Protein AF-A0A8I2A870-F1 (afdb_monomer_lite)

Radius of gyration: 30.15 Å; chains: 1; bounding box: 74×52×80 Å

Sequence (450 aa):
MSKVRENLLVVVLVLFIARMGLPQYLKYILFPAVGLYGVWALWQFVEGRRWQGFRLRNTLIFTPLLVSMLIYFIMLVFTPNPQINLLRDAFNVLVFFSFVIALYLISYTPSGYQKVLNQVALYTFIISSLFAFLGVLKLVLQLYGITFEFLEVEMLGYPLGTSLSVDNNSFAILCLLGLVLAIPYTTRKLKIRYSLLLQLGLTLIVVSAFFSTSRRGLIIALLCLLICGLTWLVSIPFRSERLKNLRVNTSFFLLLSIMVIGNFYWFVNHMSPIERYRFLYSHHFEKFEAIHFINRMAVQEQLISNGNTEYSDVEWKLWGTEFDPRYPYTGWAENNFKLVGEIKGKGAELVPEGAEAALVDSSVQGSTWGGHAYYYSILFEAKGEAGSWYMASVYCYVSPDFNGDNVEIGVEHAISSTTEKAIYDLQASGSWQKLEVTFQADTAAYKVGL

pLDDT: mean 88.25, std 6.61, range [59.03, 97.62]

Foldseek 3Di:
DLVVVLVLLLVLLLLQLLLLQAAPVCSVVSLVSLVVLLVVLVVCLVVVVVVVVDDPVVCVVCVVVVVVLVVLVVVVVVDPPDDPVSVVVNVVSVSVVSNVVSVVSNDDDPVSVVVSLLSSLVSLLVSLLVLLVQLQVQQVCVQLVHADPSQQDPPLGHQAFSGSYSPLVSNLVSLVSSLVSLVVVLLDDDDLVVLVVSLSSLLSSLVRLLRNLDLSSVVSSVVSLVVLVVLLVVLVVDPDSSSVSNNSSHVSSNVNNCVVVVVLCCLLPPDDLQRNVVVSQQDSTFNVSVLVSNLSSVQSVCCVVPVDDDSVVSSCRNHNDDDDLLECSNAQFDGRFHKAQDQDFAASVVHDPRGIDTHDDPSGDFDDDPNDTDDKGFGDWFADDAQDKDKDKDKDAAALPDDDDWDWKAKDQFPDWPDRIFTDDNVPHRHIDMGMIMTGHHRHIMTIMD

Structure (mmCIF, N/CA/C/O backbone):
data_AF-A0A8I2A870-F1
#
_entry.id   AF-A0A8I2A870-F1
#
loop_
_atom_site.group_PDB
_atom_site.id
_atom_site.type_symbol
_atom_site.label_atom_id
_atom_site.label_alt_id
_atom_site.label_comp_id
_atom_site.label_asym_id
_atom_site.label_entity_id
_atom_site.label_seq_id
_atom_site.pdbx_PDB_ins_code
_atom_site.Cartn_x
_atom_site.Cartn_y
_atom_site.Cartn_z
_atom_site.occupancy
_atom_site.B_iso_or_equiv
_atom_site.auth_seq_id
_atom_site.auth_comp_id
_atom_site.auth_asym_id
_atom_site.auth_atom_id
_atom_site.pdbx_PDB_model_num
ATOM 1 N N . MET A 1 1 ? -36.962 -7.788 25.672 1.00 59.03 1 MET A N 1
ATOM 2 C CA . MET A 1 1 ? -36.740 -6.407 25.177 1.00 59.03 1 MET A CA 1
ATOM 3 C C . MET A 1 1 ? -35.314 -5.871 25.390 1.00 59.03 1 MET A C 1
ATOM 5 O O . MET A 1 1 ? -34.771 -5.349 24.425 1.00 59.03 1 MET A O 1
ATOM 9 N N . SER A 1 2 ? -34.649 -6.025 26.555 1.00 68.25 2 SER A N 1
ATOM 10 C CA . SER A 1 2 ? -33.295 -5.434 26.756 1.00 68.25 2 SER A CA 1
ATOM 11 C C . SER A 1 2 ? -32.236 -5.939 25.763 1.00 68.25 2 SER A C 1
ATOM 13 O O . SER A 1 2 ? -31.474 -5.140 25.233 1.00 68.25 2 SER A O 1
ATOM 15 N N . LYS A 1 3 ? -32.237 -7.242 25.447 1.00 77.69 3 LYS A N 1
ATOM 16 C CA . LYS A 1 3 ? -31.261 -7.858 24.531 1.00 77.69 3 LYS A CA 1
ATOM 17 C C . LYS A 1 3 ? -31.394 -7.358 23.084 1.00 77.69 3 LYS A C 1
ATOM 19 O O . LYS A 1 3 ? -30.387 -7.177 22.417 1.00 77.69 3 LYS A O 1
ATOM 24 N N . VAL A 1 4 ? -32.621 -7.096 22.621 1.00 82.12 4 VAL A N 1
ATOM 25 C CA . VAL A 1 4 ? -32.886 -6.531 21.280 1.00 82.12 4 VAL A CA 1
ATOM 26 C C . VAL A 1 4 ? -32.384 -5.092 21.212 1.00 82.12 4 VAL A C 1
ATOM 28 O O . VAL A 1 4 ? -31.667 -4.740 20.285 1.00 82.12 4 VAL A O 1
ATOM 31 N N . ARG A 1 5 ? -32.686 -4.296 22.245 1.00 82.25 5 ARG A N 1
ATOM 32 C CA . ARG A 1 5 ? -32.194 -2.924 22.401 1.00 82.25 5 ARG A CA 1
ATOM 33 C C . ARG A 1 5 ? -30.664 -2.849 22.372 1.00 82.25 5 ARG A C 1
ATOM 35 O O . ARG A 1 5 ? -30.102 -2.065 21.619 1.00 82.25 5 ARG A O 1
ATOM 42 N N . GLU A 1 6 ? -30.006 -3.672 23.189 1.00 85.69 6 GLU A N 1
ATOM 43 C CA . GLU A 1 6 ? -28.542 -3.756 23.261 1.00 85.69 6 GLU A CA 1
ATOM 44 C C . GLU A 1 6 ? -27.944 -4.133 21.898 1.00 85.69 6 GLU A C 1
ATOM 46 O O . GLU A 1 6 ? -27.081 -3.420 21.396 1.00 85.69 6 GLU A O 1
ATOM 51 N N . ASN A 1 7 ? -28.444 -5.199 21.264 1.00 87.88 7 ASN A N 1
ATOM 52 C CA . ASN A 1 7 ? -27.939 -5.659 19.970 1.00 87.88 7 ASN A CA 1
ATOM 53 C C . ASN A 1 7 ? -28.142 -4.624 18.853 1.00 87.88 7 ASN A C 1
ATOM 55 O O . ASN A 1 7 ? -27.251 -4.442 18.029 1.00 87.88 7 ASN A O 1
ATOM 59 N N . LEU A 1 8 ? -29.289 -3.938 18.820 1.00 86.94 8 LEU A N 1
ATOM 60 C CA . LEU A 1 8 ? -29.571 -2.928 17.801 1.00 86.94 8 LEU A CA 1
ATOM 61 C C . LEU A 1 8 ? -28.592 -1.753 17.905 1.00 86.94 8 LEU A C 1
ATOM 63 O O . LEU A 1 8 ? -28.039 -1.325 16.895 1.00 86.94 8 LEU A O 1
ATOM 67 N N . LEU A 1 9 ? -28.313 -1.277 19.123 1.00 88.00 9 LEU A N 1
ATOM 68 C CA . LEU A 1 9 ? -27.319 -0.225 19.324 1.00 88.00 9 LEU A CA 1
ATOM 69 C C . LEU A 1 9 ? -25.907 -0.686 18.947 1.00 88.00 9 LEU A C 1
ATOM 71 O O . LEU A 1 9 ? -25.161 0.085 18.348 1.00 88.00 9 LEU A O 1
ATOM 75 N N . VAL A 1 10 ? -25.544 -1.935 19.255 1.00 90.25 10 VAL A N 1
ATOM 76 C CA . VAL A 1 10 ? -24.261 -2.505 18.818 1.00 90.25 10 VAL A CA 1
ATOM 77 C C . VAL A 1 10 ? -24.143 -2.451 17.299 1.00 90.25 10 VAL A C 1
ATOM 79 O O . VAL A 1 10 ? -23.142 -1.950 16.799 1.00 90.25 10 VAL A O 1
ATOM 82 N N . VAL A 1 11 ? -25.165 -2.907 16.569 1.00 89.25 11 VAL A N 1
ATOM 83 C CA . VAL A 1 11 ? -25.172 -2.876 15.100 1.00 89.25 11 VAL A CA 1
ATOM 84 C C . VAL A 1 11 ? -25.007 -1.447 14.587 1.00 89.25 11 VAL A C 1
ATOM 86 O O . VAL A 1 11 ? -24.128 -1.200 13.771 1.00 89.25 11 VAL A O 1
ATOM 89 N N . VAL A 1 12 ? -25.784 -0.490 15.097 1.00 88.44 12 VAL A N 1
ATOM 90 C CA . VAL A 1 12 ? -25.727 0.906 14.631 1.00 88.44 12 VAL A CA 1
ATOM 91 C C . VAL A 1 12 ? -24.355 1.533 14.888 1.00 88.44 12 VAL A C 1
ATOM 93 O O . VAL A 1 12 ? -23.797 2.152 13.986 1.00 88.44 12 VAL A O 1
ATOM 96 N N . LEU A 1 13 ? -23.778 1.338 16.079 1.00 88.81 13 LEU A N 1
ATOM 97 C CA . LEU A 1 13 ? -22.444 1.848 16.413 1.00 88.81 13 LEU A CA 1
ATOM 98 C C . LEU A 1 13 ? -21.359 1.228 15.531 1.00 88.81 13 LEU A C 1
ATOM 100 O O . LEU A 1 13 ? -20.493 1.935 15.022 1.00 88.81 13 LEU A O 1
ATOM 104 N N . VAL A 1 14 ? -21.420 -0.087 15.329 1.00 89.69 14 VAL A N 1
ATOM 105 C CA . VAL A 1 14 ? -20.452 -0.816 14.508 1.00 89.69 14 VAL A CA 1
ATOM 106 C C . VAL A 1 14 ? -20.547 -0.389 13.042 1.00 89.69 14 VAL A C 1
ATOM 108 O O . VAL A 1 14 ? -19.513 -0.160 12.422 1.00 89.69 14 VAL A O 1
ATOM 111 N N . LEU A 1 15 ? -21.753 -0.202 12.495 1.00 87.81 15 LEU A N 1
ATOM 112 C CA . LEU A 1 15 ? -21.940 0.320 11.136 1.00 87.81 15 LEU A CA 1
ATOM 113 C C . LEU A 1 15 ? -21.443 1.765 11.011 1.00 87.81 15 LEU A C 1
ATOM 115 O O . LEU A 1 15 ? -20.775 2.100 10.035 1.00 87.81 15 LEU A O 1
ATOM 119 N N . PHE A 1 16 ? -21.701 2.610 12.012 1.00 83.25 16 PHE A N 1
ATOM 120 C CA . PHE A 1 16 ? -21.197 3.983 12.027 1.00 83.25 16 PHE A CA 1
ATOM 121 C C . PHE A 1 16 ? -19.664 4.027 11.993 1.00 83.25 16 PHE A C 1
ATOM 123 O O . PHE A 1 16 ? -19.086 4.870 11.312 1.00 83.25 16 PHE A O 1
ATOM 130 N N . ILE A 1 17 ? -19.004 3.085 12.674 1.00 86.81 17 ILE A N 1
ATOM 131 C CA . ILE A 1 17 ? -17.547 2.942 12.637 1.00 86.81 17 ILE A CA 1
ATOM 132 C C . ILE A 1 17 ? -17.076 2.371 11.292 1.00 86.81 17 ILE A C 1
ATOM 134 O O . ILE A 1 17 ? -16.185 2.944 10.669 1.00 86.81 17 ILE A O 1
ATOM 138 N N . ALA A 1 18 ? -17.699 1.292 10.809 1.00 86.50 18 ALA A N 1
ATOM 139 C CA . ALA A 1 18 ? -17.354 0.631 9.546 1.00 86.50 18 ALA A CA 1
ATOM 140 C C . ALA A 1 18 ? -17.420 1.586 8.344 1.00 86.50 18 ALA A C 1
ATOM 142 O O . ALA A 1 18 ? -16.617 1.488 7.417 1.00 86.50 18 ALA A O 1
ATOM 143 N N . ARG A 1 19 ? -18.325 2.569 8.398 1.00 84.00 19 ARG A N 1
ATOM 144 C CA . ARG A 1 19 ? -18.441 3.652 7.419 1.00 84.00 19 ARG A CA 1
ATOM 145 C C . ARG A 1 19 ? -17.116 4.368 7.137 1.00 84.00 19 ARG A C 1
ATOM 147 O O . ARG A 1 19 ? -16.902 4.797 6.008 1.00 84.00 19 ARG A O 1
ATOM 154 N N . MET A 1 20 ? -16.234 4.508 8.129 1.00 80.50 20 MET A N 1
ATOM 155 C CA . MET A 1 20 ? -14.952 5.207 7.961 1.00 80.50 20 MET A CA 1
ATOM 156 C C . MET A 1 20 ? -14.006 4.498 6.985 1.00 80.50 20 MET A C 1
ATOM 158 O O . MET A 1 20 ? -13.198 5.163 6.343 1.00 80.50 20 MET A O 1
ATOM 162 N N . GLY A 1 21 ? -14.125 3.174 6.843 1.00 79.75 21 GLY A N 1
ATOM 163 C CA . GLY A 1 21 ? -13.306 2.391 5.916 1.00 79.75 21 GLY A CA 1
ATOM 164 C C . GLY A 1 21 ? -13.948 2.135 4.556 1.00 79.75 21 GLY A C 1
ATOM 165 O O . GLY A 1 21 ? -13.284 1.579 3.688 1.00 79.75 21 GLY A O 1
ATOM 166 N N . LEU A 1 22 ? -15.228 2.479 4.368 1.00 82.81 22 LEU A N 1
ATOM 167 C CA . LEU A 1 22 ? -15.936 2.205 3.117 1.00 82.81 22 LEU A CA 1
ATOM 168 C C . LEU A 1 22 ? -15.570 3.213 2.014 1.00 82.81 22 LEU A C 1
ATOM 170 O O . LEU A 1 22 ? -15.354 4.391 2.317 1.00 82.81 22 LEU A O 1
ATOM 174 N N . PRO A 1 23 ? -15.602 2.794 0.736 1.00 74.81 23 PRO A N 1
ATOM 175 C CA . PRO A 1 23 ? -15.554 3.696 -0.414 1.00 74.81 23 PRO A CA 1
ATOM 176 C C . PRO A 1 23 ? -16.627 4.784 -0.329 1.00 74.81 23 PRO A C 1
ATOM 178 O O . PRO A 1 23 ? -17.720 4.549 0.196 1.00 74.81 23 PRO A O 1
ATOM 181 N N . GLN A 1 24 ? -16.338 5.975 -0.863 1.00 70.56 24 GLN A N 1
ATOM 182 C CA . GLN A 1 24 ? -17.152 7.184 -0.671 1.00 70.56 24 GLN A CA 1
ATOM 183 C C . GLN A 1 24 ? -18.643 6.977 -0.989 1.00 70.56 24 GLN A C 1
ATOM 185 O O . GLN A 1 24 ? -19.497 7.439 -0.231 1.00 70.56 24 GLN A O 1
ATOM 190 N N . TYR A 1 25 ? -18.960 6.237 -2.053 1.00 69.44 25 TYR A N 1
ATOM 191 C CA . TYR A 1 25 ? -20.335 5.965 -2.481 1.00 69.44 25 TYR A CA 1
ATOM 192 C C . TYR A 1 25 ? -21.077 4.989 -1.553 1.00 69.44 25 TYR A C 1
ATOM 194 O O . TYR A 1 25 ? -22.262 5.167 -1.273 1.00 69.44 25 TYR A O 1
ATOM 202 N N . LEU A 1 26 ? -20.373 4.005 -0.986 1.00 74.44 26 LEU A N 1
ATOM 203 C CA . LEU A 1 26 ? -20.954 2.993 -0.096 1.00 74.44 26 LEU A CA 1
ATOM 204 C C . LEU A 1 26 ? -21.237 3.534 1.314 1.00 74.44 26 LEU A C 1
ATOM 206 O O . LEU A 1 26 ? -22.072 2.983 2.034 1.00 74.44 26 LEU A O 1
ATOM 210 N N . LYS A 1 27 ? -20.606 4.651 1.707 1.00 73.62 27 LYS A N 1
ATOM 211 C CA . LYS A 1 27 ? -20.803 5.287 3.023 1.00 73.62 27 LYS A CA 1
ATOM 212 C C . LYS A 1 27 ? -22.264 5.656 3.305 1.00 73.62 27 LYS A C 1
ATOM 214 O O . LYS A 1 27 ? -22.652 5.691 4.472 1.00 73.62 27 LYS A O 1
ATOM 219 N N . TYR A 1 28 ? -23.055 5.948 2.271 1.00 73.62 28 TYR A N 1
ATOM 220 C CA . TYR A 1 28 ? -24.436 6.425 2.411 1.00 73.62 28 TYR A CA 1
ATOM 221 C C . TYR A 1 28 ? -25.453 5.301 2.653 1.00 73.62 28 TYR A C 1
ATOM 223 O O . TYR A 1 28 ? -26.498 5.539 3.257 1.00 73.62 28 TYR A O 1
ATOM 231 N N . ILE A 1 29 ? -25.118 4.062 2.278 1.00 71.81 29 ILE A N 1
ATOM 232 C CA . ILE A 1 29 ? -25.980 2.876 2.444 1.00 71.81 29 ILE A CA 1
ATOM 233 C C . ILE A 1 29 ? -26.222 2.555 3.928 1.00 71.81 29 ILE A C 1
ATOM 235 O O . ILE A 1 29 ? -27.193 1.893 4.285 1.00 71.81 29 ILE A O 1
ATOM 239 N N . LEU A 1 30 ? -25.369 3.066 4.817 1.00 75.06 30 LEU A N 1
ATOM 240 C CA . LEU A 1 30 ? -25.442 2.820 6.256 1.00 75.06 30 LEU A CA 1
ATOM 241 C C . LEU A 1 30 ? -26.341 3.815 7.010 1.00 75.06 30 LEU A C 1
ATOM 243 O O . LEU A 1 30 ? -26.665 3.589 8.176 1.00 75.06 30 LEU A O 1
ATOM 247 N N . PHE A 1 31 ? -26.786 4.895 6.363 1.00 77.62 31 PHE A N 1
ATOM 248 C CA . PHE A 1 31 ? -27.654 5.898 6.983 1.00 77.62 31 PHE A CA 1
ATOM 249 C C . PHE A 1 31 ? -29.091 5.454 7.268 1.00 77.62 31 PHE A C 1
ATOM 251 O O . PHE A 1 31 ? -29.599 5.816 8.335 1.00 77.62 31 PHE A O 1
ATOM 258 N N . PRO A 1 32 ? -29.739 4.630 6.424 1.00 83.44 32 PRO A N 1
ATOM 259 C CA . PRO A 1 32 ? -31.028 4.033 6.755 1.00 83.44 32 PRO A CA 1
ATOM 260 C C . PRO A 1 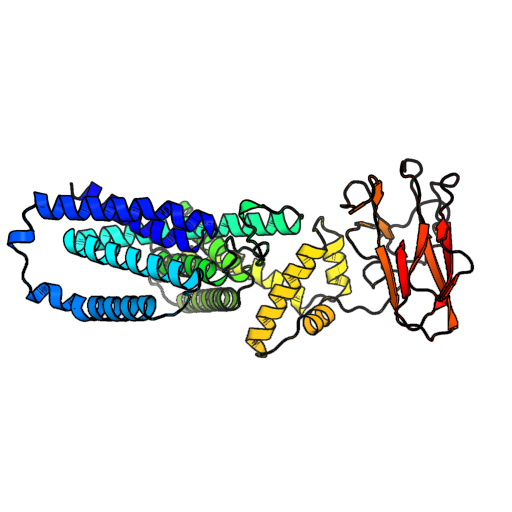32 ? -31.027 3.308 8.106 1.00 83.44 32 PRO A C 1
ATOM 262 O O . PRO A 1 32 ? -32.001 3.411 8.844 1.00 83.44 32 PRO A O 1
ATOM 265 N N . ALA A 1 33 ? -29.926 2.651 8.495 1.00 81.62 33 ALA A N 1
ATOM 266 C CA . ALA A 1 33 ? -29.831 1.980 9.795 1.00 81.62 33 ALA A CA 1
ATOM 267 C C . ALA A 1 33 ? -29.896 2.968 10.976 1.00 81.62 33 ALA A C 1
ATOM 269 O O . ALA A 1 33 ? -30.560 2.694 11.976 1.00 81.62 33 ALA A O 1
ATOM 270 N N . VAL A 1 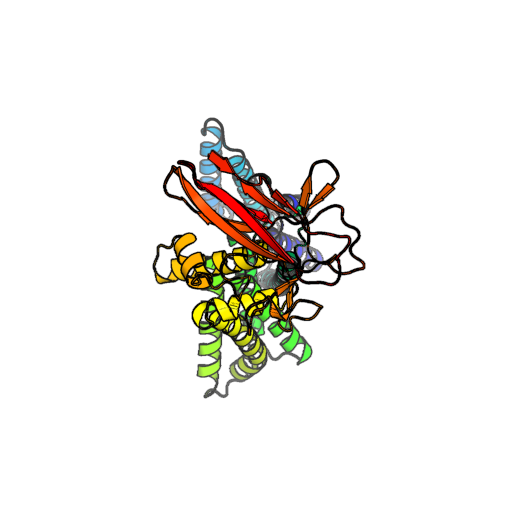34 ? -29.258 4.138 10.850 1.00 80.88 34 VAL A N 1
ATOM 271 C CA . VAL A 1 34 ? -29.335 5.211 11.858 1.00 80.88 34 VAL A CA 1
ATOM 272 C C . VAL A 1 34 ? -30.743 5.807 11.904 1.00 80.88 34 VAL A C 1
ATOM 274 O O . VAL A 1 34 ? -31.280 6.023 12.990 1.00 80.88 34 VAL A O 1
ATOM 277 N N . GLY A 1 35 ? -31.369 6.015 10.741 1.00 83.50 35 GLY A N 1
ATOM 278 C CA . GLY A 1 35 ? -32.752 6.487 10.645 1.00 83.50 35 GLY A CA 1
ATOM 279 C C . GLY A 1 35 ? -33.742 5.531 11.316 1.00 83.50 35 GLY A C 1
ATOM 280 O O . GLY A 1 35 ? -34.523 5.948 12.170 1.00 83.50 35 GLY A O 1
ATOM 281 N N . LEU A 1 36 ? -33.650 4.232 11.010 1.00 86.81 36 LEU A N 1
ATOM 282 C CA . LEU A 1 36 ? -34.465 3.183 11.632 1.00 86.81 36 LEU A CA 1
ATOM 283 C C . LEU A 1 36 ? -34.251 3.118 13.148 1.00 86.81 36 LEU A C 1
ATOM 285 O O . LEU A 1 36 ? -35.218 2.976 13.897 1.00 86.81 36 LEU A O 1
ATOM 289 N N . TYR A 1 37 ? -33.010 3.278 13.616 1.00 87.00 37 TYR A N 1
ATOM 290 C CA . TYR A 1 37 ? -32.718 3.366 15.047 1.00 87.00 37 TYR A CA 1
ATOM 291 C C . TYR A 1 37 ? -33.377 4.584 15.700 1.00 87.00 37 TYR A C 1
ATOM 293 O O . TYR A 1 37 ? -33.926 4.460 16.792 1.00 87.00 37 TYR A O 1
ATOM 301 N N . GLY A 1 38 ? -33.371 5.740 15.030 1.00 86.06 38 GLY A N 1
ATOM 302 C CA . GLY A 1 38 ? -34.052 6.950 15.493 1.00 86.06 38 GLY A CA 1
ATOM 303 C C . GLY A 1 38 ? -35.570 6.776 15.601 1.00 86.06 38 GLY A C 1
ATOM 304 O O . GLY A 1 38 ? -36.153 7.102 16.634 1.00 86.06 38 GLY A O 1
ATOM 305 N N . VAL A 1 39 ? -36.207 6.191 14.581 1.00 88.38 39 VAL A N 1
ATOM 306 C CA . VAL A 1 39 ? -37.650 5.880 14.597 1.00 88.38 39 VAL A CA 1
ATOM 307 C C . VAL A 1 39 ? -37.982 4.903 15.726 1.00 88.38 39 VAL A C 1
ATOM 309 O O . VAL A 1 39 ? -38.916 5.123 16.497 1.00 88.38 39 VAL A O 1
ATOM 312 N N . TRP A 1 40 ? -37.175 3.852 15.878 1.00 89.06 40 TRP A N 1
ATOM 313 C CA . TRP A 1 40 ? -37.333 2.878 16.952 1.00 89.06 40 TRP A CA 1
ATOM 314 C C . TRP A 1 40 ? -37.151 3.506 18.347 1.00 89.06 40 TRP A C 1
ATOM 316 O O . TRP A 1 40 ? -37.924 3.215 19.262 1.00 89.06 40 TRP A O 1
ATOM 326 N N . ALA A 1 41 ? -36.181 4.414 18.506 1.00 87.06 41 ALA A N 1
ATOM 327 C CA . ALA A 1 41 ? -35.942 5.162 19.740 1.00 87.06 41 ALA A CA 1
ATOM 328 C C . ALA A 1 41 ? -37.150 6.018 20.143 1.00 87.06 41 ALA A C 1
ATOM 330 O O . ALA A 1 41 ? -37.559 6.004 21.306 1.00 87.06 41 ALA A O 1
ATOM 331 N N . LEU A 1 42 ? -37.727 6.737 19.176 1.00 86.94 42 LEU A N 1
ATOM 332 C CA . LEU A 1 42 ? -38.917 7.562 19.374 1.00 86.94 42 LEU A CA 1
ATOM 333 C C . LEU A 1 42 ? -40.122 6.712 19.772 1.00 86.94 42 LEU A C 1
ATOM 335 O O . LEU A 1 42 ? -40.800 7.036 20.746 1.00 86.94 42 LEU A O 1
ATOM 339 N N . TRP A 1 43 ? -40.349 5.595 19.080 1.00 87.38 43 TRP A N 1
ATOM 340 C CA . TRP A 1 43 ? -41.442 4.685 19.411 1.00 87.38 43 TRP A CA 1
ATOM 341 C C . TRP A 1 43 ? -41.326 4.166 20.851 1.00 87.38 43 TRP A C 1
ATOM 343 O O . TRP A 1 43 ? -42.272 4.300 21.627 1.00 87.38 43 TRP A O 1
ATOM 353 N N . GLN A 1 44 ? -40.148 3.683 21.259 1.00 86.00 44 GLN A N 1
ATOM 354 C CA . GLN A 1 44 ? -39.906 3.208 22.628 1.00 86.00 44 GLN A CA 1
ATOM 355 C C . GLN A 1 44 ? -40.077 4.304 23.690 1.00 86.00 44 GLN A C 1
ATOM 357 O O . GLN A 1 44 ? -40.521 4.033 24.809 1.00 86.00 44 GLN A O 1
ATOM 362 N N . PHE A 1 45 ? -39.722 5.545 23.361 1.00 85.31 45 PHE A N 1
ATOM 363 C CA . PHE A 1 45 ? -39.895 6.686 24.254 1.00 85.31 45 PHE A CA 1
ATOM 364 C C . PHE A 1 45 ? -41.377 7.034 24.476 1.00 85.31 45 PHE A C 1
ATOM 366 O O . PHE A 1 45 ? -41.784 7.282 25.618 1.00 85.31 45 PHE A O 1
ATOM 373 N N . VAL A 1 46 ? -42.179 7.007 23.405 1.00 86.31 46 VAL A N 1
ATOM 374 C CA . VAL A 1 46 ? -43.624 7.283 23.438 1.00 86.31 46 VAL A CA 1
ATOM 375 C C . VAL A 1 46 ? -44.388 6.146 24.117 1.00 86.31 46 VAL A C 1
ATOM 377 O O . VAL A 1 46 ? -45.127 6.394 25.071 1.00 86.31 46 VAL A O 1
ATOM 380 N N . GLU A 1 47 ? -44.172 4.903 23.681 1.00 86.38 47 GLU A N 1
ATOM 381 C CA . GLU A 1 47 ? -44.850 3.710 24.206 1.00 86.38 47 GLU A CA 1
ATOM 382 C C . GLU A 1 47 ? -44.527 3.490 25.689 1.00 86.38 47 GLU A C 1
ATOM 384 O O . GLU A 1 47 ? -45.420 3.262 26.504 1.00 86.38 47 GLU A O 1
ATOM 389 N N . GLY A 1 48 ? -43.259 3.663 26.074 1.00 81.62 48 GLY A N 1
ATOM 390 C CA . GLY A 1 48 ? -42.812 3.552 27.461 1.00 81.62 48 GLY A CA 1
ATOM 391 C C . GLY A 1 48 ? -43.244 4.706 28.373 1.00 81.62 48 GLY A C 1
ATOM 392 O O . GLY A 1 48 ? -42.783 4.756 29.512 1.00 81.62 48 GLY A O 1
ATOM 393 N N . ARG A 1 49 ? -44.054 5.659 27.878 1.00 81.75 49 ARG A N 1
ATOM 394 C CA . ARG A 1 49 ? -44.514 6.880 28.576 1.00 81.75 49 ARG A CA 1
ATOM 395 C C . ARG A 1 49 ? -43.399 7.677 29.264 1.00 81.75 49 ARG A C 1
ATOM 397 O O . ARG A 1 49 ? -43.634 8.403 30.227 1.00 81.75 49 ARG A O 1
ATOM 404 N N . ARG A 1 50 ? -42.165 7.584 28.763 1.00 76.88 50 ARG A N 1
ATOM 405 C CA . ARG A 1 50 ? -40.983 8.191 29.404 1.00 76.88 50 ARG A CA 1
ATOM 406 C C . ARG A 1 50 ? -40.992 9.713 29.350 1.00 76.88 50 ARG A C 1
ATOM 408 O O . ARG A 1 50 ? -40.373 10.356 30.193 1.00 76.88 50 ARG A O 1
ATOM 415 N N . TRP A 1 51 ? -41.742 10.275 28.407 1.00 76.62 51 TRP A N 1
ATOM 416 C CA . TRP A 1 51 ? -42.014 11.706 28.314 1.00 76.62 51 TRP A CA 1
ATOM 417 C C . TRP A 1 51 ? -42.649 12.281 29.592 1.00 76.62 51 TRP A C 1
ATOM 419 O O . TRP A 1 51 ? -42.410 13.441 29.905 1.00 76.62 51 TRP A O 1
ATOM 429 N N . GLN A 1 52 ? -43.371 11.475 30.383 1.00 77.62 52 GLN A N 1
ATOM 430 C CA . GLN A 1 52 ? -43.982 11.919 31.645 1.00 77.62 52 GLN A CA 1
ATOM 431 C C . GLN A 1 52 ? -42.949 12.188 32.753 1.00 77.62 52 GLN A C 1
ATOM 433 O O . GLN A 1 52 ? -43.187 13.003 33.638 1.00 77.62 52 GLN A O 1
ATOM 438 N N . GLY A 1 53 ? -41.787 11.526 32.705 1.00 70.69 53 GLY A N 1
ATOM 439 C CA . GLY A 1 53 ? -40.681 11.719 33.653 1.00 70.69 53 GLY A CA 1
ATOM 440 C C . GLY A 1 53 ? -39.621 12.716 33.176 1.00 70.69 53 GLY A C 1
ATOM 441 O O . GLY A 1 53 ? -38.578 12.865 33.818 1.00 70.69 53 GLY A O 1
ATOM 442 N N . PHE A 1 54 ? -39.849 13.369 32.036 1.00 73.00 54 PHE A N 1
ATOM 443 C CA . PHE A 1 54 ? -38.870 14.229 31.388 1.00 73.00 54 PHE A CA 1
ATOM 444 C C . PHE A 1 54 ? -38.725 15.556 32.140 1.00 73.00 54 PHE A C 1
ATOM 446 O O . PHE A 1 54 ? -39.671 16.332 32.255 1.00 73.00 54 PHE A O 1
ATOM 453 N N . ARG A 1 55 ? -37.528 15.838 32.665 1.00 74.62 55 ARG A N 1
ATOM 454 C CA . ARG A 1 55 ? -37.226 17.108 33.343 1.00 74.62 55 ARG A CA 1
ATOM 455 C C . ARG A 1 55 ? -36.345 17.971 32.454 1.00 74.62 55 ARG A C 1
ATOM 457 O O . ARG A 1 55 ? -35.240 17.554 32.116 1.00 74.62 55 ARG A O 1
ATOM 464 N N . LEU A 1 56 ? -36.778 19.208 32.195 1.00 70.62 56 LEU A N 1
ATOM 465 C CA . LEU A 1 56 ? -36.048 20.199 31.388 1.00 70.62 56 LEU A CA 1
ATOM 466 C C . LEU A 1 56 ? -34.597 20.413 31.869 1.00 70.62 56 LEU A C 1
ATOM 468 O O . LEU A 1 56 ? -33.686 20.659 31.084 1.00 70.62 56 LEU A O 1
ATOM 472 N N . ARG A 1 57 ? -34.361 20.260 33.178 1.00 72.00 57 ARG A N 1
ATOM 473 C CA . ARG A 1 57 ? -33.028 20.368 33.786 1.00 72.00 57 ARG A CA 1
ATOM 474 C C . ARG A 1 57 ? -32.053 19.290 33.296 1.00 72.00 57 ARG A C 1
ATOM 476 O O . ARG A 1 57 ? -30.868 19.571 33.166 1.00 72.00 57 ARG A O 1
ATOM 483 N N . ASN A 1 58 ? -32.539 18.087 32.985 1.00 71.44 58 ASN A N 1
ATOM 484 C CA . ASN A 1 58 ? -31.707 16.973 32.518 1.00 71.44 58 ASN A CA 1
ATOM 485 C C . ASN A 1 58 ? -31.334 17.101 31.033 1.00 71.44 58 ASN A C 1
ATOM 487 O O . ASN A 1 58 ? -30.395 16.448 30.587 1.00 71.44 58 ASN A O 1
ATOM 491 N N . THR A 1 59 ? -32.042 17.940 30.273 1.00 72.06 59 THR A N 1
ATOM 492 C CA . THR A 1 59 ? -31.736 18.238 28.867 1.00 72.06 59 THR A CA 1
ATOM 493 C C . THR A 1 59 ? -30.774 19.400 28.673 1.00 72.06 59 THR A C 1
ATOM 495 O O . THR A 1 59 ? -30.186 19.511 27.601 1.00 72.06 59 THR A O 1
ATOM 498 N N . LEU A 1 60 ? -30.548 20.223 29.704 1.00 77.81 60 LEU A N 1
ATOM 499 C CA . LEU A 1 60 ? -29.616 21.357 29.636 1.00 77.81 60 LEU A CA 1
ATOM 500 C C . LEU A 1 60 ? -28.168 20.934 29.339 1.00 77.81 60 LEU A C 1
ATOM 502 O O . LEU A 1 60 ? -27.380 21.739 28.852 1.00 77.81 60 LEU A O 1
ATOM 506 N N . ILE A 1 61 ? -27.817 19.665 29.574 1.00 78.31 61 ILE A N 1
ATOM 507 C CA . ILE A 1 61 ? -26.504 19.118 29.213 1.00 78.31 61 ILE A CA 1
ATOM 508 C C . ILE A 1 61 ? -26.266 19.100 27.693 1.00 78.31 61 ILE A C 1
ATOM 510 O O . ILE A 1 61 ? -25.122 19.148 27.253 1.00 78.31 61 ILE A O 1
ATOM 514 N N . PHE A 1 62 ? -27.333 19.080 26.884 1.00 79.81 62 PHE A N 1
ATOM 515 C CA . PHE A 1 62 ? -27.247 19.140 25.423 1.00 79.81 62 PHE A CA 1
ATOM 516 C C . PHE A 1 62 ? -27.283 20.568 24.874 1.00 79.81 62 PHE A C 1
ATOM 518 O O . PHE A 1 62 ? -27.085 20.739 23.675 1.00 79.81 62 PHE A O 1
ATOM 525 N N . THR A 1 63 ? -27.500 21.594 25.707 1.00 81.19 63 THR A N 1
ATOM 526 C CA . THR A 1 63 ? -27.572 22.992 25.251 1.00 81.19 63 THR A CA 1
ATOM 527 C C . THR A 1 63 ? -26.337 23.416 24.449 1.00 81.19 63 THR A C 1
ATOM 529 O O . THR A 1 63 ? -26.529 23.968 23.370 1.00 81.19 63 THR A O 1
ATOM 532 N N . PRO A 1 64 ? -25.085 23.112 24.859 1.00 85.12 64 PRO A N 1
ATOM 533 C CA . PRO A 1 64 ? -23.915 23.460 24.050 1.00 85.12 64 PRO A CA 1
ATOM 534 C C . PRO A 1 64 ? -23.925 22.783 22.675 1.00 85.12 64 PRO A C 1
ATOM 536 O O . PRO A 1 64 ? -23.613 23.416 21.675 1.00 85.12 64 PRO A O 1
ATOM 539 N N . LEU A 1 65 ? -24.332 21.511 22.607 1.00 83.44 65 LEU A N 1
ATOM 540 C CA . LEU A 1 65 ? -24.418 20.763 21.351 1.00 83.44 65 LEU A CA 1
ATOM 541 C C . LEU A 1 65 ? -25.498 21.346 20.424 1.00 83.44 65 LEU A C 1
ATOM 543 O O . LEU A 1 65 ? -25.248 21.539 19.238 1.00 83.44 65 LEU A O 1
ATOM 547 N N . LEU A 1 66 ? -26.675 21.656 20.976 1.00 83.75 66 LEU A N 1
ATOM 548 C CA . LEU A 1 66 ? -27.798 22.276 20.269 1.00 83.75 66 LEU A CA 1
ATOM 549 C C . LEU A 1 66 ? -27.445 23.669 19.739 1.00 83.75 66 LEU A C 1
ATOM 551 O O . LEU A 1 66 ? -27.751 23.979 18.592 1.00 83.75 66 LEU A O 1
ATOM 555 N N . VAL A 1 67 ? -26.779 24.494 20.551 1.00 86.62 67 VAL A N 1
ATOM 556 C CA . VAL A 1 67 ? -26.330 25.836 20.156 1.00 86.62 67 VAL A CA 1
ATOM 557 C C . VAL A 1 67 ? -25.275 25.745 19.056 1.00 86.62 67 VAL A C 1
ATOM 559 O O . VAL A 1 67 ? -25.414 26.419 18.041 1.00 86.62 67 VAL A O 1
ATOM 562 N N . SER A 1 68 ? -24.271 24.873 19.197 1.00 85.38 68 SER A N 1
ATOM 563 C CA . SER A 1 68 ? -23.263 24.648 18.152 1.00 85.38 68 SER A CA 1
ATOM 564 C C . SER A 1 68 ? -23.891 24.189 16.837 1.00 85.38 68 SER A C 1
ATOM 566 O O . SER A 1 68 ? -23.501 24.658 15.771 1.00 85.38 68 SER A O 1
ATOM 568 N N . MET A 1 69 ? -24.894 23.311 16.905 1.00 84.38 69 MET A N 1
ATOM 569 C CA . MET A 1 69 ? -25.640 22.865 15.732 1.00 84.38 69 MET A CA 1
ATOM 570 C C . MET A 1 69 ? -26.417 24.023 15.096 1.00 84.38 69 MET A C 1
ATOM 572 O O . MET A 1 69 ? -26.321 24.225 13.889 1.00 84.38 69 MET A O 1
ATOM 576 N N . LEU A 1 70 ? -27.153 24.801 15.892 1.00 87.31 70 LEU A N 1
ATOM 577 C CA . LEU A 1 70 ? -27.902 25.955 15.402 1.00 87.31 70 LEU A CA 1
ATOM 578 C C . LEU A 1 70 ? -26.971 26.949 14.698 1.00 87.31 70 LEU A C 1
ATOM 580 O O . LEU A 1 70 ? -27.261 27.360 13.580 1.00 87.31 70 LEU A O 1
ATOM 584 N N . ILE A 1 71 ? -25.829 27.273 15.315 1.00 87.69 71 ILE A N 1
ATOM 585 C CA . ILE A 1 71 ? -24.804 28.139 14.722 1.00 87.69 71 ILE A CA 1
ATOM 586 C C . ILE A 1 71 ? -24.318 27.550 13.396 1.00 87.69 71 ILE A C 1
ATOM 588 O O . ILE A 1 71 ? -24.284 28.261 12.398 1.00 87.69 71 ILE A O 1
ATOM 592 N N . TYR A 1 72 ? -23.990 26.257 13.357 1.00 87.81 72 TYR A N 1
ATOM 593 C CA . TYR A 1 72 ? -23.514 25.596 12.144 1.00 87.81 72 TYR A CA 1
ATOM 594 C C . TYR A 1 72 ? -24.535 25.668 10.995 1.00 87.81 72 TYR A C 1
ATOM 596 O O . TYR A 1 72 ? -24.176 26.037 9.879 1.00 87.81 72 TYR A O 1
ATOM 604 N N . PHE A 1 73 ? -25.815 25.379 11.256 1.00 87.38 73 PHE A N 1
ATOM 605 C CA . PHE A 1 73 ? -26.857 25.442 10.223 1.00 87.38 73 PHE A CA 1
ATOM 606 C C . PHE A 1 73 ? -27.203 26.871 9.807 1.00 87.38 73 PHE A C 1
ATOM 608 O O . PHE A 1 73 ? -27.443 27.103 8.625 1.00 87.38 73 PHE A O 1
ATOM 615 N N . ILE A 1 74 ? -27.179 27.834 10.734 1.00 89.19 74 ILE A N 1
ATOM 616 C CA . ILE A 1 74 ? -27.286 29.259 10.401 1.00 89.19 74 ILE A CA 1
ATOM 617 C C . ILE A 1 74 ? -26.158 29.627 9.432 1.00 89.19 74 ILE A C 1
ATOM 619 O O . ILE A 1 74 ? -26.429 30.126 8.345 1.00 89.19 74 ILE A O 1
ATOM 623 N N . ME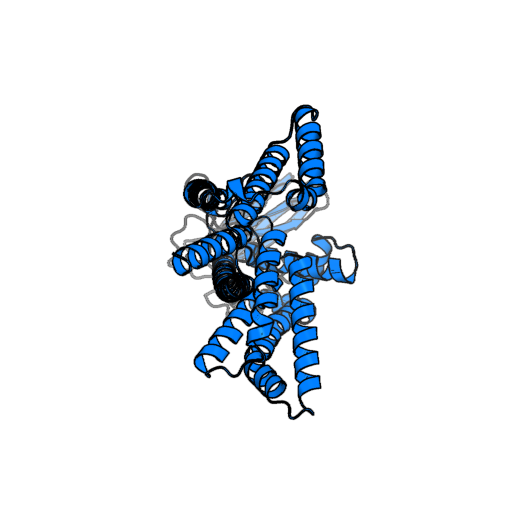T A 1 75 ? -24.906 29.305 9.769 1.00 87.25 75 MET A N 1
ATOM 624 C CA . MET A 1 75 ? -23.754 29.598 8.910 1.00 87.25 75 MET A CA 1
ATOM 625 C C . MET A 1 75 ? -23.877 28.941 7.532 1.00 87.25 75 MET A C 1
ATOM 627 O O . MET A 1 75 ? -23.589 29.585 6.528 1.00 87.25 75 MET A O 1
ATOM 631 N N . LEU A 1 76 ? -24.361 27.697 7.463 1.00 89.06 76 LEU A N 1
ATOM 632 C CA . LEU A 1 76 ? -24.610 27.006 6.197 1.00 89.06 76 LEU A CA 1
ATOM 633 C C . LEU A 1 76 ? -25.639 27.740 5.324 1.00 89.06 76 LEU A C 1
ATOM 635 O O . LEU A 1 76 ? -25.398 27.926 4.136 1.00 89.06 76 LEU A O 1
ATOM 639 N N . VAL A 1 77 ? -26.765 28.171 5.904 1.00 87.88 77 VAL A N 1
ATOM 640 C CA . VAL A 1 77 ? -27.827 28.904 5.188 1.00 87.88 77 VAL A CA 1
ATOM 641 C C . VAL A 1 77 ? -27.322 30.253 4.678 1.00 87.88 77 VAL A C 1
ATOM 643 O O . VAL A 1 77 ? -27.678 30.665 3.578 1.00 87.88 77 VAL A O 1
ATOM 646 N N . PHE A 1 78 ? -26.472 30.926 5.455 1.00 89.56 78 PHE A N 1
ATOM 647 C CA . PHE A 1 78 ? -25.868 32.201 5.069 1.00 89.56 78 PHE A CA 1
ATOM 648 C C . PHE A 1 78 ? -24.620 32.057 4.185 1.00 89.56 78 PHE A C 1
ATOM 650 O O . PHE A 1 78 ? -24.059 33.071 3.775 1.00 89.56 78 PHE A O 1
ATOM 657 N N . THR A 1 79 ? -24.183 30.835 3.865 1.00 88.31 79 THR A N 1
ATOM 658 C CA . THR A 1 79 ? -23.062 30.607 2.947 1.00 88.31 79 THR A CA 1
ATOM 659 C C . THR A 1 79 ? -23.561 30.706 1.500 1.00 88.31 79 THR A C 1
ATOM 661 O O . THR A 1 79 ? -24.338 29.851 1.069 1.00 88.31 79 THR A O 1
ATOM 664 N N . PRO A 1 80 ? -23.128 31.707 0.712 1.00 79.56 80 PRO A N 1
ATOM 665 C CA . PRO A 1 80 ? -23.489 31.793 -0.699 1.00 79.56 80 PRO A CA 1
ATOM 666 C C . PRO A 1 80 ? -22.835 30.648 -1.486 1.00 79.56 80 PRO A C 1
ATOM 668 O O . PRO A 1 80 ? -21.639 30.404 -1.345 1.00 79.56 80 PRO A O 1
ATOM 671 N N . ASN A 1 81 ? -23.620 29.959 -2.323 1.00 80.12 81 ASN A N 1
ATOM 672 C CA . ASN A 1 81 ? -23.193 28.809 -3.136 1.00 80.12 81 ASN A CA 1
ATOM 673 C C . ASN A 1 81 ? -22.428 27.738 -2.330 1.00 80.12 81 ASN A C 1
ATOM 675 O O . ASN A 1 81 ? -21.231 27.528 -2.556 1.00 80.12 81 ASN A O 1
ATOM 679 N N . PRO A 1 82 ? -23.094 27.037 -1.392 1.00 76.06 82 PRO A N 1
ATOM 680 C CA . PRO A 1 82 ? -22.436 26.017 -0.591 1.00 76.06 82 PRO A CA 1
ATOM 681 C C . PRO A 1 82 ? -21.893 24.912 -1.501 1.00 76.06 82 PRO A C 1
ATOM 683 O O . PRO A 1 82 ? -22.627 24.289 -2.270 1.00 76.06 82 PRO A O 1
ATOM 686 N N . GLN A 1 83 ? -20.588 24.659 -1.401 1.00 79.69 83 GLN A N 1
ATOM 687 C CA . GLN A 1 83 ? -19.950 23.558 -2.116 1.00 79.69 83 GLN A CA 1
ATOM 688 C C . GLN A 1 83 ? -20.627 22.229 -1.753 1.00 79.69 83 GLN A C 1
ATOM 690 O O . GLN A 1 83 ? -21.031 22.012 -0.609 1.00 79.69 83 GLN A O 1
ATOM 695 N N . ILE A 1 84 ? -20.685 21.292 -2.703 1.00 76.38 84 ILE A N 1
ATOM 696 C CA . ILE A 1 84 ? -21.303 19.969 -2.497 1.00 76.38 84 ILE A CA 1
ATOM 697 C C . ILE A 1 84 ? -20.708 19.249 -1.275 1.00 76.38 84 ILE A C 1
ATOM 699 O O . ILE A 1 84 ? -21.431 18.587 -0.531 1.00 76.38 84 ILE A O 1
ATOM 703 N N . ASN A 1 85 ? -19.406 19.407 -1.022 1.00 70.38 85 ASN A N 1
ATOM 704 C CA . ASN A 1 85 ? -18.749 18.826 0.150 1.00 70.38 85 ASN A CA 1
ATOM 705 C C . ASN A 1 85 ? -19.282 19.405 1.469 1.00 70.38 85 ASN A C 1
ATOM 707 O O . ASN A 1 85 ? -19.552 18.642 2.392 1.00 70.38 85 ASN A O 1
ATOM 711 N N . LEU A 1 86 ? -19.544 20.714 1.527 1.00 78.31 86 LEU A N 1
ATOM 712 C CA . LEU A 1 86 ? -20.118 21.361 2.707 1.00 78.31 86 LEU A CA 1
ATOM 713 C C . LEU A 1 86 ? -21.535 20.841 3.000 1.00 78.31 86 LEU A C 1
ATOM 715 O O . LEU A 1 86 ? -21.877 20.581 4.151 1.00 78.31 86 LEU A O 1
ATOM 719 N N . LEU A 1 87 ? -22.343 20.617 1.959 1.00 80.06 87 LEU A N 1
ATOM 720 C CA . LEU A 1 87 ? -23.674 20.011 2.097 1.00 80.06 87 LEU A CA 1
ATOM 721 C C . LEU A 1 87 ? -23.599 18.559 2.596 1.00 80.06 87 LEU A C 1
ATOM 723 O O . LEU A 1 87 ? -24.390 18.148 3.448 1.00 80.06 87 LEU A O 1
ATOM 727 N N . ARG A 1 88 ? -22.629 17.778 2.101 1.00 76.81 88 ARG A N 1
ATOM 728 C CA . ARG A 1 88 ? -22.376 16.404 2.569 1.00 76.81 88 ARG A CA 1
ATOM 729 C C . ARG A 1 88 ? -21.956 16.379 4.041 1.00 76.81 88 ARG A C 1
ATOM 731 O O . ARG A 1 88 ? -22.430 15.521 4.786 1.00 76.81 88 ARG A O 1
ATOM 738 N N . ASP A 1 89 ? -21.123 17.321 4.468 1.00 77.50 89 ASP A N 1
ATOM 739 C CA . ASP A 1 89 ? -20.712 17.458 5.867 1.00 77.50 89 ASP A CA 1
ATOM 740 C C . ASP A 1 89 ? -21.871 17.883 6.766 1.00 77.50 89 ASP A C 1
ATOM 742 O O . ASP A 1 89 ? -22.074 17.285 7.825 1.00 77.50 89 ASP A O 1
ATOM 746 N N . ALA A 1 90 ? -22.707 18.817 6.317 1.00 82.38 90 ALA A N 1
ATOM 747 C CA . ALA A 1 90 ? -23.902 19.211 7.053 1.00 82.38 90 ALA A CA 1
ATOM 748 C C . ALA A 1 90 ? -24.865 18.038 7.274 1.00 82.38 90 ALA A C 1
ATOM 750 O O . ALA A 1 90 ? -25.393 17.854 8.374 1.00 82.38 90 ALA A O 1
ATOM 751 N N . PHE A 1 91 ? -25.039 17.192 6.257 1.00 81.69 91 PHE A N 1
ATOM 752 C CA . PHE A 1 91 ? -25.815 15.964 6.386 1.00 81.69 91 PHE A CA 1
ATOM 753 C C . PHE A 1 91 ? -25.193 14.990 7.401 1.00 81.69 91 PHE A C 1
ATOM 755 O O . PHE A 1 91 ? -25.905 14.423 8.230 1.00 81.69 91 PHE A O 1
ATOM 762 N N . ASN A 1 92 ? -23.863 14.832 7.406 1.00 79.81 92 ASN A N 1
ATOM 763 C CA . ASN A 1 92 ? -23.164 14.004 8.397 1.00 79.81 92 ASN A CA 1
ATOM 764 C C . ASN A 1 92 ? -23.393 14.494 9.831 1.00 79.81 92 ASN A C 1
ATOM 766 O O . ASN A 1 92 ? -23.667 13.682 10.720 1.00 79.81 92 ASN A O 1
ATOM 770 N N . VAL A 1 93 ? -23.298 15.809 10.047 1.00 83.12 93 VAL A N 1
ATOM 771 C CA . VAL A 1 93 ? -23.540 16.448 11.348 1.00 83.12 93 VAL A CA 1
ATOM 772 C C . VAL A 1 93 ? -24.980 16.210 11.800 1.00 83.12 93 VAL A C 1
ATOM 774 O O . VAL A 1 93 ? -25.200 15.820 12.947 1.00 83.12 93 VAL A O 1
ATOM 777 N N . LEU A 1 94 ? -25.954 16.365 10.896 1.00 82.56 94 LEU A N 1
ATOM 778 C CA . LEU A 1 94 ? -27.365 16.106 11.185 1.00 82.56 94 LEU A CA 1
ATOM 779 C C . LEU A 1 94 ? -27.599 14.659 11.632 1.00 82.56 94 LEU A C 1
ATOM 781 O O . LEU A 1 94 ? -28.212 14.430 12.674 1.00 82.56 94 LEU A O 1
ATOM 785 N N . VAL A 1 95 ? -27.073 13.685 10.884 1.00 83.00 95 VAL A N 1
ATOM 786 C CA . VAL A 1 95 ? -27.215 12.261 11.220 1.00 83.00 95 VAL A CA 1
ATOM 787 C C . VAL A 1 95 ? -26.583 11.943 12.575 1.00 83.00 95 VAL A C 1
ATOM 789 O O . VAL A 1 95 ? -27.197 11.258 13.395 1.00 83.00 95 VAL A O 1
ATOM 792 N N . PHE A 1 96 ? -25.370 12.441 12.830 1.00 82.62 96 PHE A N 1
ATOM 793 C CA . PHE A 1 96 ? -24.697 12.247 14.115 1.00 82.62 96 PHE A CA 1
ATOM 794 C C . PHE A 1 96 ? -25.527 12.822 15.267 1.00 82.62 96 PHE A C 1
ATOM 796 O O . PHE A 1 96 ? -25.716 12.171 16.295 1.00 82.62 96 PHE A O 1
ATOM 803 N N . PHE A 1 97 ? -26.091 14.011 15.077 1.00 81.00 97 PHE A N 1
ATOM 804 C CA . PHE A 1 97 ? -26.936 14.649 16.072 1.00 81.00 97 PHE A CA 1
ATOM 805 C C . PHE A 1 97 ? -28.227 13.860 16.342 1.00 81.00 97 PHE A C 1
ATOM 807 O O . PHE A 1 97 ? -28.561 13.591 17.499 1.00 81.00 97 PHE A O 1
ATOM 814 N N . SER A 1 98 ? -28.917 13.410 15.288 1.00 81.12 98 SER A N 1
ATOM 815 C CA . SER A 1 98 ? -30.089 12.534 15.419 1.00 81.12 98 SER A CA 1
ATOM 816 C C . SER A 1 98 ? -29.760 11.253 16.191 1.00 81.12 98 SER A C 1
ATOM 818 O O . SER A 1 98 ? -30.547 10.813 17.030 1.00 81.12 98 SER A O 1
ATOM 820 N N . PHE A 1 99 ? -28.576 10.682 15.966 1.00 85.06 99 PHE A N 1
ATOM 821 C CA . PHE A 1 99 ? -28.108 9.507 16.692 1.00 85.06 99 PHE A CA 1
ATOM 822 C C . PHE A 1 99 ? -27.881 9.780 18.190 1.00 85.06 99 PHE A C 1
ATOM 824 O O . PHE A 1 99 ? -28.307 8.982 19.029 1.00 85.06 99 PHE A O 1
ATOM 831 N N . VAL A 1 100 ? -27.273 10.918 18.546 1.00 83.38 100 VAL A N 1
ATOM 832 C CA . VAL A 1 100 ? -27.070 11.324 19.951 1.00 83.38 100 VAL A CA 1
ATOM 833 C C . VAL A 1 100 ? -28.408 11.508 20.676 1.00 83.38 100 VAL A C 1
ATOM 835 O O . VAL A 1 100 ? -28.570 11.022 21.798 1.00 83.38 100 VAL A O 1
ATOM 838 N N . ILE A 1 101 ? -29.395 12.137 20.029 1.00 80.94 101 ILE A N 1
ATOM 839 C CA . ILE A 1 101 ? -30.751 12.251 20.586 1.00 80.94 101 ILE A CA 1
ATOM 840 C C . ILE A 1 101 ? -31.372 10.865 20.781 1.00 80.94 101 ILE A C 1
ATOM 842 O O . ILE A 1 101 ? -31.889 10.569 21.860 1.00 80.94 101 ILE A O 1
ATOM 846 N N . ALA A 1 102 ? -31.301 9.992 19.774 1.00 83.75 102 ALA A N 1
ATOM 847 C CA . ALA A 1 102 ? -31.856 8.642 19.857 1.00 83.75 102 ALA A CA 1
ATOM 848 C C . ALA A 1 102 ? -31.254 7.845 21.031 1.00 83.75 102 ALA A C 1
ATOM 850 O O . ALA A 1 102 ? -31.979 7.188 21.783 1.00 83.75 102 ALA A O 1
ATOM 851 N N . LEU A 1 103 ? -29.938 7.954 21.244 1.00 83.12 103 LEU A N 1
ATOM 852 C CA . LEU A 1 103 ? -29.242 7.369 22.393 1.00 83.12 103 LEU A CA 1
ATOM 853 C C . LEU A 1 103 ? -29.802 7.854 23.737 1.00 83.12 103 LEU A C 1
ATOM 855 O O . LEU A 1 103 ? -30.015 7.038 24.640 1.00 83.12 103 LEU A O 1
ATOM 859 N N . TYR A 1 104 ? -30.064 9.155 23.862 1.00 82.06 104 TYR A N 1
ATOM 860 C CA . TYR A 1 104 ? -30.623 9.746 25.076 1.00 82.06 104 TYR A CA 1
ATOM 861 C C . TYR A 1 104 ? -32.038 9.225 25.376 1.00 82.06 104 TYR A C 1
ATOM 863 O O . TYR A 1 104 ? -32.313 8.758 26.488 1.00 82.06 104 TYR A O 1
ATOM 871 N N . LEU A 1 105 ? -32.917 9.213 24.368 1.00 80.81 105 LEU A N 1
ATOM 872 C CA . LEU A 1 105 ? -34.318 8.786 24.503 1.00 80.81 105 LEU A CA 1
ATOM 873 C C . LEU A 1 105 ? -34.461 7.329 24.988 1.00 80.81 105 LEU A C 1
ATOM 875 O O . LEU A 1 105 ? -35.359 6.992 25.768 1.00 80.81 105 LEU A O 1
ATOM 879 N N . ILE A 1 106 ? -33.540 6.455 24.578 1.00 77.75 106 ILE A N 1
ATOM 880 C CA . ILE A 1 106 ? -33.587 5.021 24.886 1.00 77.75 106 ILE A CA 1
ATOM 881 C C . ILE A 1 106 ? -33.125 4.686 26.318 1.00 77.75 106 ILE A C 1
ATOM 883 O O . ILE A 1 106 ? -33.482 3.609 26.816 1.00 77.75 106 ILE A O 1
ATOM 887 N N . SER A 1 107 ? -32.420 5.594 27.008 1.00 74.81 107 SER A N 1
ATOM 888 C CA . SER A 1 107 ? -32.013 5.497 28.427 1.00 74.81 107 SER A CA 1
ATOM 889 C C . SER A 1 107 ? -31.491 4.104 28.840 1.00 74.81 107 SER A C 1
ATOM 891 O O . SER A 1 107 ? -32.232 3.216 29.287 1.00 74.81 107 SER A O 1
ATOM 893 N N . TYR A 1 108 ? -30.186 3.889 28.666 1.00 78.31 108 TYR A N 1
ATOM 894 C CA . TYR A 1 108 ? -29.506 2.643 29.031 1.00 78.31 108 TYR A CA 1
ATOM 895 C C . TYR A 1 108 ? -29.130 2.606 30.516 1.00 78.31 108 TYR A C 1
ATOM 897 O O . TYR A 1 108 ? -28.769 3.620 31.104 1.00 78.31 108 TYR A O 1
ATOM 905 N N . THR A 1 109 ? -29.168 1.414 31.119 1.00 82.56 109 THR A N 1
ATOM 906 C CA . THR A 1 109 ? -28.553 1.197 32.434 1.00 82.56 109 THR A CA 1
ATOM 907 C C . THR A 1 109 ? -27.026 1.177 32.289 1.00 82.56 109 THR A C 1
ATOM 909 O O . THR A 1 109 ? -26.535 0.747 31.240 1.00 82.56 109 THR A O 1
ATOM 912 N N . PRO A 1 110 ? -26.252 1.562 33.323 1.00 83.62 110 PRO A N 1
ATOM 913 C CA . PRO A 1 110 ? -24.787 1.539 33.257 1.00 83.62 110 PRO A CA 1
ATOM 914 C C . PRO A 1 110 ? -24.216 0.169 32.855 1.00 83.62 110 PRO A C 1
ATOM 916 O O . PRO A 1 110 ? -23.350 0.079 31.987 1.00 83.62 110 PRO A O 1
ATOM 919 N N . SER A 1 111 ? -24.765 -0.916 33.412 1.00 85.12 111 SER A N 1
ATOM 920 C CA . SER A 1 111 ? -24.367 -2.292 33.084 1.00 85.12 111 SER A CA 1
ATOM 921 C C . SER A 1 111 ? -24.712 -2.689 31.644 1.00 85.12 111 SER A C 1
ATOM 923 O O . SER A 1 111 ? -23.909 -3.338 30.970 1.00 85.12 111 SER A O 1
ATOM 925 N N . GLY A 1 112 ? -25.879 -2.270 31.144 1.00 85.75 112 GLY A N 1
ATOM 926 C CA . GLY A 1 112 ? -26.285 -2.492 29.757 1.00 85.75 112 GLY A CA 1
ATOM 927 C C . GLY A 1 112 ? -25.375 -1.754 28.777 1.00 85.75 112 GLY A C 1
ATOM 928 O O . GLY A 1 112 ? -24.944 -2.330 27.782 1.00 85.75 112 GLY A O 1
ATOM 929 N N . TYR A 1 113 ? -25.012 -0.511 29.097 1.00 85.25 113 TYR A N 1
ATOM 930 C CA . TYR A 1 113 ? -24.110 0.293 28.277 1.00 85.25 113 TYR A CA 1
ATOM 931 C C . TYR A 1 113 ? -22.699 -0.304 28.221 1.00 85.25 113 TYR A C 1
ATOM 933 O O . TYR A 1 113 ? -22.131 -0.452 27.143 1.00 85.25 113 TYR A O 1
ATOM 941 N N . GLN A 1 114 ? -22.156 -0.753 29.357 1.00 88.25 114 GLN A N 1
ATOM 942 C CA . GLN A 1 114 ? -20.848 -1.412 29.394 1.00 88.25 114 GLN A CA 1
ATOM 943 C C . GLN A 1 114 ? -20.820 -2.696 28.550 1.00 88.25 114 GLN A C 1
ATOM 945 O O . GLN A 1 114 ? -19.838 -2.974 27.859 1.00 88.25 114 GLN A O 1
ATOM 950 N N . LYS A 1 115 ? -21.905 -3.478 28.568 1.00 89.38 115 LYS A N 1
ATOM 951 C CA . LYS A 1 115 ? -22.037 -4.679 27.737 1.00 89.38 115 LYS A CA 1
ATOM 952 C C . LYS A 1 115 ? -22.073 -4.344 26.244 1.00 89.38 115 LYS A C 1
ATOM 954 O O . LYS A 1 115 ? -21.372 -5.003 25.478 1.00 89.38 115 LYS A O 1
ATOM 959 N N . VAL A 1 116 ? -22.824 -3.309 25.855 1.00 90.75 116 VAL A N 1
ATOM 960 C CA . VAL A 1 116 ? -22.844 -2.784 24.480 1.00 90.75 116 VAL A CA 1
ATOM 961 C C . VAL A 1 116 ? -21.441 -2.361 24.055 1.00 90.75 116 VAL A C 1
ATOM 963 O O . VAL A 1 116 ? -20.955 -2.840 23.038 1.00 90.75 116 VAL A O 1
ATOM 966 N N . LEU A 1 117 ? -20.746 -1.546 24.853 1.00 90.50 117 LEU A N 1
ATOM 967 C CA . LEU A 1 117 ? -19.399 -1.074 24.519 1.00 90.50 117 LEU A CA 1
ATOM 968 C C . LEU A 1 117 ? -18.390 -2.217 24.369 1.00 90.50 117 LEU A C 1
ATOM 970 O O . LEU A 1 117 ? -17.591 -2.204 23.439 1.00 90.50 117 LEU A O 1
ATOM 974 N N . ASN A 1 118 ? -18.445 -3.236 25.232 1.00 90.75 118 ASN A N 1
ATOM 975 C CA . ASN A 1 118 ? -17.577 -4.410 25.111 1.00 90.75 118 ASN A CA 1
ATOM 976 C C . ASN A 1 118 ? -17.825 -5.183 23.803 1.00 90.75 118 ASN A C 1
ATOM 978 O O . ASN A 1 118 ? -16.876 -5.660 23.180 1.00 90.75 118 ASN A O 1
ATOM 982 N N . GLN A 1 119 ? -19.089 -5.305 23.382 1.00 93.06 119 GLN A N 1
ATOM 983 C CA . GLN A 1 119 ? -19.448 -5.942 22.112 1.00 93.06 119 GLN A CA 1
ATOM 984 C C . GLN A 1 119 ? -19.025 -5.087 20.916 1.00 93.06 119 GLN A C 1
ATOM 986 O O . GLN A 1 119 ? -18.413 -5.611 19.990 1.00 93.06 119 GLN A O 1
ATOM 991 N N . VAL A 1 120 ? -19.273 -3.775 20.962 1.00 93.56 120 VAL A N 1
ATOM 992 C CA . VAL A 1 120 ? -18.814 -2.823 19.940 1.00 93.56 120 VAL A CA 1
ATOM 993 C C . VAL A 1 120 ? -17.297 -2.874 19.805 1.00 93.56 120 VAL A C 1
ATOM 995 O O . VAL A 1 120 ? -16.810 -2.917 18.683 1.00 93.56 120 VAL A O 1
ATOM 998 N N . ALA A 1 121 ? -16.548 -2.946 20.908 1.00 93.56 121 ALA A N 1
ATOM 999 C CA . ALA A 1 121 ? -15.093 -3.067 20.881 1.00 93.56 121 ALA A CA 1
ATOM 1000 C C . ALA A 1 121 ? -14.631 -4.317 20.119 1.00 93.56 121 ALA A C 1
ATOM 1002 O O . ALA A 1 121 ? -13.779 -4.227 19.238 1.00 93.56 121 ALA A O 1
ATOM 1003 N N . LEU A 1 122 ? -15.233 -5.475 20.417 1.00 94.31 122 LEU A N 1
ATOM 1004 C CA . LEU A 1 122 ? -14.908 -6.729 19.738 1.00 94.31 122 LEU A CA 1
ATOM 1005 C C . LEU A 1 122 ? -15.261 -6.680 18.247 1.00 94.31 122 LEU A C 1
ATOM 1007 O O . LEU A 1 122 ? -14.433 -7.028 17.409 1.00 94.31 122 LEU A O 1
ATOM 1011 N N . TYR A 1 123 ? -16.479 -6.255 17.908 1.00 94.94 123 TYR A N 1
ATOM 1012 C CA . TYR A 1 123 ? -16.928 -6.212 16.518 1.00 94.94 123 TYR A CA 1
ATOM 1013 C C . TYR A 1 123 ? -16.189 -5.158 15.701 1.00 94.94 123 TYR A C 1
ATOM 1015 O O . TYR A 1 123 ? -15.871 -5.417 14.547 1.00 94.94 123 TYR A O 1
ATOM 1023 N N . THR A 1 124 ? -15.848 -4.017 16.299 1.00 94.75 124 THR A N 1
ATOM 1024 C CA . THR A 1 124 ? -15.008 -3.006 15.650 1.00 94.75 124 THR A CA 1
ATOM 1025 C C . THR A 1 124 ? -13.637 -3.579 15.336 1.00 94.75 124 THR A C 1
ATOM 1027 O O . THR A 1 124 ? -13.196 -3.467 14.204 1.00 94.75 124 THR A O 1
ATOM 1030 N N . PHE A 1 125 ? -12.992 -4.267 16.285 1.00 96.06 125 PHE A N 1
ATOM 1031 C CA . PHE A 1 125 ? -11.716 -4.931 16.017 1.00 96.06 125 PHE A CA 1
ATOM 1032 C C . PHE A 1 125 ? -11.816 -5.949 14.868 1.00 96.06 125 PHE A C 1
ATOM 1034 O O . PHE A 1 125 ? -10.959 -5.964 13.984 1.00 96.06 125 PHE A O 1
ATOM 1041 N N . ILE A 1 126 ? -12.874 -6.769 14.846 1.00 95.75 126 ILE A N 1
ATOM 1042 C CA . ILE A 1 126 ? -13.110 -7.743 13.770 1.00 95.75 126 ILE A CA 1
ATOM 1043 C C . ILE A 1 126 ? -13.284 -7.030 12.425 1.00 95.75 126 ILE A C 1
ATOM 1045 O O . ILE A 1 126 ? -12.627 -7.400 11.457 1.00 95.75 126 ILE A O 1
ATOM 1049 N N . ILE A 1 127 ? -14.123 -5.994 12.358 1.00 94.62 127 ILE A N 1
ATOM 1050 C CA . ILE A 1 127 ? -14.352 -5.237 11.125 1.00 94.62 127 ILE A CA 1
ATOM 1051 C C . ILE A 1 127 ? -13.078 -4.532 10.668 1.00 94.62 127 ILE A C 1
ATOM 1053 O O . ILE A 1 127 ? -12.716 -4.672 9.508 1.00 94.62 127 ILE A O 1
ATOM 1057 N N . SER A 1 128 ? -12.355 -3.843 11.552 1.00 95.25 128 SER A N 1
ATOM 1058 C CA . SER A 1 128 ? -11.080 -3.211 11.199 1.00 95.25 128 SER A CA 1
ATOM 1059 C C . SER A 1 128 ? -10.079 -4.239 10.664 1.00 95.25 128 SER A C 1
ATOM 1061 O O . SER A 1 128 ? -9.401 -3.964 9.681 1.00 95.25 128 SER A O 1
ATOM 1063 N N . SER A 1 129 ? -10.031 -5.445 11.243 1.00 96.50 129 SER A N 1
ATOM 1064 C CA . SER A 1 129 ? -9.176 -6.536 10.750 1.00 96.50 129 SER A CA 1
ATOM 1065 C C . SER A 1 129 ? -9.600 -7.027 9.361 1.00 96.50 129 SER A C 1
ATOM 1067 O O . SER A 1 129 ? -8.745 -7.286 8.519 1.00 96.50 129 SER A O 1
ATOM 1069 N N . LEU A 1 130 ? -10.908 -7.131 9.097 1.00 95.88 130 LEU A N 1
ATOM 1070 C CA . LEU A 1 130 ? -11.442 -7.510 7.784 1.00 95.88 130 LEU A CA 1
ATOM 1071 C C . LEU A 1 130 ? -11.164 -6.438 6.724 1.00 95.88 130 LEU A C 1
ATOM 1073 O O . LEU A 1 130 ? -10.743 -6.770 5.622 1.00 95.88 130 LEU A O 1
ATOM 1077 N N . PHE A 1 131 ? -11.349 -5.160 7.054 1.00 94.31 131 PHE A N 1
ATOM 1078 C CA . PHE A 1 131 ? -11.033 -4.050 6.152 1.00 94.31 131 PHE A CA 1
ATOM 1079 C C . PHE A 1 131 ? -9.533 -3.972 5.870 1.00 94.31 131 PHE A C 1
ATOM 1081 O O . PHE A 1 131 ? -9.145 -3.781 4.724 1.00 94.31 131 PHE A O 1
ATOM 1088 N N . ALA A 1 132 ? -8.693 -4.187 6.883 1.00 95.44 132 ALA A N 1
ATOM 1089 C CA . ALA A 1 132 ? -7.249 -4.268 6.706 1.00 95.44 132 ALA A CA 1
ATOM 1090 C C . ALA A 1 132 ? -6.844 -5.452 5.813 1.00 95.44 132 ALA A C 1
ATOM 1092 O O . ALA A 1 132 ? -6.006 -5.295 4.931 1.00 95.44 132 ALA A O 1
ATOM 1093 N N . PHE A 1 133 ? -7.473 -6.621 5.985 1.00 96.50 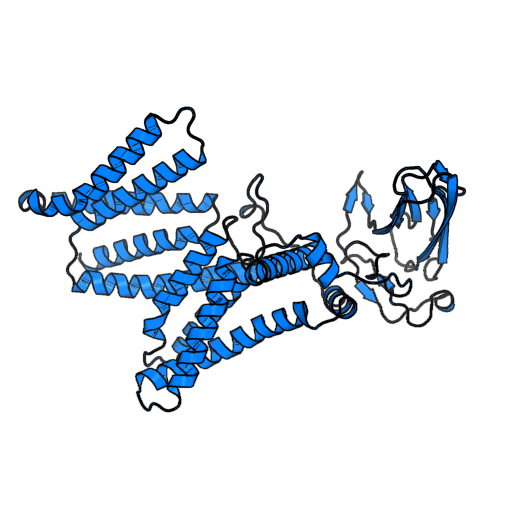133 PHE A N 1
ATOM 1094 C CA . PHE A 1 133 ? -7.270 -7.769 5.099 1.00 96.50 133 PHE A CA 1
ATOM 1095 C C . PHE A 1 133 ? -7.646 -7.452 3.649 1.00 96.50 133 PHE A C 1
ATOM 1097 O O . PHE A 1 133 ? -6.843 -7.682 2.748 1.00 96.50 133 PHE A O 1
ATOM 1104 N N . LEU A 1 134 ? -8.834 -6.882 3.426 1.00 95.19 134 LEU A N 1
ATOM 1105 C CA . LEU A 1 134 ? -9.281 -6.465 2.096 1.00 95.19 134 LEU A CA 1
ATOM 1106 C C . LEU A 1 134 ? -8.349 -5.407 1.494 1.00 95.19 134 LEU A C 1
ATOM 1108 O O . LEU A 1 134 ? -8.055 -5.472 0.308 1.00 95.19 134 LEU A O 1
ATOM 1112 N N . GLY A 1 135 ? -7.841 -4.482 2.308 1.00 94.75 135 GLY A N 1
ATOM 1113 C CA . GLY A 1 135 ? -6.857 -3.486 1.903 1.00 94.75 135 GLY A CA 1
ATOM 1114 C C . GLY A 1 135 ? -5.529 -4.096 1.455 1.00 94.75 135 GLY A C 1
ATOM 1115 O O . GLY A 1 135 ? -4.993 -3.719 0.417 1.00 94.75 135 GLY A O 1
ATOM 1116 N N . VAL A 1 136 ? -5.007 -5.072 2.203 1.00 95.94 136 VAL A N 1
ATOM 1117 C CA . VAL A 1 136 ? -3.789 -5.810 1.826 1.00 95.94 136 VAL A CA 1
ATOM 1118 C C . VAL A 1 136 ? -4.015 -6.622 0.552 1.00 95.94 136 VAL A C 1
ATOM 1120 O O . VAL A 1 136 ? -3.186 -6.561 -0.350 1.00 95.94 136 VAL A O 1
ATOM 1123 N N . LEU A 1 137 ? -5.142 -7.331 0.441 1.00 96.25 137 LEU A N 1
ATOM 1124 C CA . LEU A 1 137 ? -5.495 -8.078 -0.768 1.00 96.25 137 LEU A CA 1
ATOM 1125 C C . LEU A 1 137 ? -5.590 -7.151 -1.984 1.00 96.25 137 LEU A C 1
ATOM 1127 O O . LEU A 1 137 ? -5.027 -7.446 -3.032 1.00 96.25 137 LEU A O 1
ATOM 1131 N N . LYS A 1 138 ? -6.257 -6.008 -1.822 1.00 95.38 138 LYS A N 1
ATOM 1132 C CA . LYS A 1 138 ? -6.363 -4.968 -2.842 1.00 95.38 138 LYS A CA 1
ATOM 1133 C C . LYS A 1 138 ? -4.980 -4.458 -3.252 1.00 95.38 138 LYS A C 1
ATOM 1135 O O . LYS A 1 138 ? -4.740 -4.337 -4.445 1.00 95.38 138 LYS A O 1
ATOM 1140 N N . LEU A 1 139 ? -4.076 -4.175 -2.307 1.00 95.50 139 LEU A N 1
ATOM 1141 C CA . LEU A 1 139 ? -2.707 -3.750 -2.628 1.00 95.50 139 LEU A CA 1
ATOM 1142 C C . LEU A 1 139 ? -1.968 -4.820 -3.434 1.00 95.50 139 LEU A C 1
ATOM 1144 O O . LEU A 1 139 ? -1.345 -4.492 -4.432 1.00 95.50 139 LEU A O 1
ATOM 1148 N N . VAL A 1 140 ? -2.059 -6.090 -3.031 1.00 95.25 140 VAL A N 1
ATOM 1149 C CA . VAL A 1 140 ? -1.454 -7.191 -3.791 1.00 95.25 140 VAL A CA 1
ATOM 1150 C C . VAL A 1 140 ? -1.991 -7.176 -5.218 1.00 95.25 140 VAL A C 1
ATOM 1152 O O . VAL A 1 140 ? -1.201 -7.100 -6.141 1.00 95.25 140 VAL A O 1
ATOM 1155 N N . LEU A 1 141 ? -3.310 -7.150 -5.409 1.00 94.75 141 LEU A N 1
ATOM 1156 C CA . LEU A 1 141 ? -3.924 -7.109 -6.739 1.00 94.75 141 LEU A CA 1
ATOM 1157 C C . LEU A 1 141 ? -3.488 -5.886 -7.561 1.00 94.75 141 LEU A C 1
ATOM 1159 O O . LEU A 1 141 ? -3.144 -6.044 -8.728 1.00 94.75 141 LEU A O 1
ATOM 1163 N N . GLN A 1 142 ? -3.404 -4.707 -6.937 1.00 94.12 142 GLN A N 1
ATOM 1164 C CA . GLN A 1 142 ? -2.894 -3.490 -7.574 1.00 94.12 142 GLN A CA 1
ATOM 1165 C C . GLN A 1 142 ? -1.451 -3.667 -8.065 1.00 94.12 142 GLN A C 1
ATOM 1167 O O . GLN A 1 142 ? -1.149 -3.289 -9.189 1.00 94.12 142 GLN A O 1
ATOM 1172 N N . LEU A 1 143 ? -0.571 -4.287 -7.270 1.00 93.12 143 LEU A N 1
ATOM 1173 C CA . LEU A 1 143 ? 0.812 -4.563 -7.682 1.00 93.12 143 LEU A CA 1
ATOM 1174 C C . LEU A 1 143 ? 0.905 -5.560 -8.850 1.00 93.12 143 LEU A C 1
ATOM 1176 O O . LEU A 1 143 ? 1.954 -5.647 -9.475 1.00 93.12 143 LEU A O 1
ATOM 1180 N N . TYR A 1 144 ? -0.162 -6.306 -9.145 1.00 90.81 144 TYR A N 1
ATOM 1181 C CA . TYR A 1 144 ? -0.293 -7.159 -10.334 1.00 90.81 144 TYR A CA 1
ATOM 1182 C C . TYR A 1 144 ? -1.093 -6.477 -11.466 1.00 90.81 144 TYR A C 1
ATOM 1184 O O . TYR A 1 144 ? -1.512 -7.152 -12.402 1.00 90.81 144 TYR A O 1
ATOM 1192 N N . GLY A 1 145 ? -1.345 -5.165 -11.380 1.00 87.69 145 GLY A N 1
ATOM 1193 C CA . GLY A 1 145 ? -2.078 -4.395 -12.394 1.00 87.69 145 GLY A CA 1
ATOM 1194 C C . GLY A 1 145 ? -3.602 -4.568 -12.356 1.00 87.69 145 GLY A C 1
ATOM 1195 O O . GLY A 1 145 ? -4.302 -4.095 -13.248 1.00 87.69 145 GLY A O 1
ATOM 1196 N N . ILE A 1 146 ? -4.151 -5.236 -11.335 1.00 90.50 146 ILE A N 1
ATOM 1197 C CA . ILE A 1 146 ? -5.595 -5.456 -11.198 1.00 90.50 146 ILE A CA 1
ATOM 1198 C C . ILE A 1 146 ? -6.199 -4.337 -10.344 1.00 90.50 146 ILE A C 1
ATOM 1200 O O . ILE A 1 146 ? -6.003 -4.278 -9.124 1.00 90.50 146 ILE A O 1
ATOM 1204 N N . THR A 1 147 ? -6.982 -3.472 -10.983 1.00 90.12 147 THR A N 1
ATOM 1205 C CA . THR A 1 147 ? -7.730 -2.386 -10.339 1.00 90.12 147 THR A CA 1
ATOM 1206 C C . THR A 1 147 ? -9.234 -2.663 -10.346 1.00 90.12 147 THR A C 1
ATOM 1208 O O . THR A 1 147 ? -9.738 -3.533 -11.056 1.00 90.12 147 THR A O 1
ATOM 1211 N N . PHE A 1 148 ? -9.968 -1.948 -9.491 1.00 89.25 148 PHE A N 1
ATOM 1212 C CA . PHE A 1 148 ? -11.415 -2.090 -9.352 1.00 89.25 148 PHE A CA 1
ATOM 1213 C C . PHE A 1 148 ? -12.106 -0.744 -9.559 1.00 89.25 148 PHE A C 1
ATOM 1215 O O . PHE A 1 148 ? -11.978 0.144 -8.716 1.00 89.25 148 PHE A O 1
ATOM 1222 N N . GLU A 1 149 ? -12.906 -0.629 -10.620 1.00 86.38 149 GLU A N 1
ATOM 1223 C CA . GLU A 1 149 ? -13.603 0.613 -10.996 1.00 86.38 149 GLU A CA 1
ATOM 1224 C C . GLU A 1 149 ? -14.465 1.189 -9.860 1.00 86.38 149 GLU A C 1
ATOM 1226 O O . GLU A 1 149 ? -14.512 2.396 -9.653 1.00 86.38 149 GLU A O 1
ATOM 1231 N N . PHE A 1 150 ? -15.105 0.346 -9.040 1.00 85.44 150 PHE A N 1
ATOM 1232 C CA . PHE A 1 150 ? -15.955 0.820 -7.936 1.00 85.44 150 PHE A CA 1
ATOM 1233 C C . PHE A 1 150 ? -15.184 1.519 -6.796 1.00 85.44 150 PHE A C 1
ATOM 1235 O O . PHE A 1 150 ? -15.805 2.137 -5.924 1.00 85.44 150 PHE A O 1
ATOM 1242 N N . LEU A 1 151 ? -13.854 1.375 -6.752 1.00 86.81 151 LEU A N 1
ATOM 1243 C CA . LEU A 1 151 ? -12.976 2.086 -5.816 1.00 86.81 151 LEU A CA 1
ATOM 1244 C C . LEU A 1 151 ? -12.461 3.405 -6.391 1.00 86.81 151 LEU A C 1
ATOM 1246 O O . LEU A 1 151 ? -12.023 4.262 -5.622 1.00 86.81 151 LEU A O 1
ATOM 1250 N N . GLU A 1 152 ? -12.497 3.558 -7.710 1.00 85.69 152 GLU A N 1
ATOM 1251 C CA . GLU A 1 152 ? -12.049 4.758 -8.390 1.00 85.69 152 GLU A CA 1
ATOM 1252 C C . GLU A 1 152 ? -13.047 5.899 -8.172 1.00 85.69 152 GLU A C 1
ATOM 1254 O O . GLU A 1 152 ? -14.270 5.723 -8.171 1.00 85.69 152 GLU A O 1
ATOM 1259 N N . VAL A 1 153 ? -12.518 7.094 -7.920 1.00 82.12 153 VAL A N 1
ATOM 1260 C CA . VAL A 1 153 ? -13.332 8.295 -7.744 1.00 82.12 153 VAL A CA 1
ATOM 1261 C C . VAL A 1 153 ? -12.910 9.319 -8.778 1.00 82.12 153 VAL A C 1
ATOM 1263 O O . VAL A 1 153 ? -11.733 9.653 -8.890 1.00 82.12 153 VAL A O 1
ATOM 1266 N N . GLU A 1 154 ? -13.892 9.847 -9.501 1.00 78.31 154 GLU A N 1
ATOM 1267 C CA . GLU A 1 154 ? -13.696 10.878 -10.516 1.00 78.31 154 GLU A CA 1
ATOM 1268 C C . GLU A 1 154 ? -12.842 12.040 -9.972 1.00 78.31 154 GLU A C 1
ATOM 1270 O O . GLU A 1 154 ? -13.058 12.515 -8.853 1.00 78.31 154 GLU A O 1
ATOM 1275 N N . MET A 1 155 ? -11.844 12.466 -10.754 1.00 79.62 155 MET A N 1
ATOM 1276 C CA . MET A 1 155 ? -10.821 13.477 -10.418 1.00 79.62 155 MET A CA 1
ATOM 1277 C C . MET A 1 155 ? -9.849 13.136 -9.275 1.00 79.62 155 MET A C 1
ATOM 1279 O O . MET A 1 155 ? -8.864 13.849 -9.094 1.00 79.62 155 MET A O 1
ATOM 1283 N N . LEU A 1 156 ? -10.097 12.084 -8.497 1.00 77.38 156 LEU A N 1
ATOM 1284 C CA . LEU A 1 156 ? -9.248 11.691 -7.369 1.00 77.38 156 LEU A CA 1
ATOM 1285 C C . LEU A 1 156 ? -8.461 10.398 -7.626 1.00 77.38 156 LEU A C 1
ATOM 1287 O O . LEU A 1 156 ? -7.464 10.154 -6.947 1.00 77.38 156 LEU A O 1
ATOM 1291 N N . GLY A 1 157 ? -8.890 9.607 -8.609 1.00 84.81 157 GLY A N 1
ATOM 1292 C CA . GLY A 1 157 ? -8.232 8.384 -9.051 1.00 84.81 157 GLY A CA 1
ATOM 1293 C C . GLY A 1 157 ? -8.466 7.188 -8.130 1.00 84.81 157 GLY A C 1
ATOM 1294 O O . GLY A 1 157 ? -9.324 7.195 -7.238 1.00 84.81 157 GLY A O 1
ATOM 1295 N N . TYR A 1 158 ? -7.695 6.132 -8.376 1.00 87.56 158 TYR A N 1
ATOM 1296 C CA . TYR A 1 158 ? -7.707 4.908 -7.585 1.00 87.56 158 TYR A CA 1
ATOM 1297 C C . TYR A 1 158 ? -6.956 5.121 -6.255 1.00 87.56 158 TYR A C 1
ATOM 1299 O O . TYR A 1 158 ? -5.851 5.673 -6.255 1.00 87.56 158 TYR A O 1
ATOM 1307 N N . PRO A 1 159 ? -7.510 4.709 -5.095 1.00 88.75 159 PRO A N 1
ATOM 1308 C CA . PRO A 1 159 ? -6.821 4.869 -3.816 1.00 88.75 159 PRO A CA 1
ATOM 1309 C C . PRO A 1 159 ? -5.493 4.113 -3.850 1.00 88.75 159 PRO A C 1
ATOM 1311 O O . PRO A 1 159 ? -5.466 2.964 -4.263 1.00 88.75 159 PRO A O 1
ATOM 1314 N N . LEU A 1 160 ? -4.391 4.708 -3.402 1.00 88.44 160 LEU A N 1
ATOM 1315 C CA . LEU A 1 160 ? -3.075 4.055 -3.403 1.00 88.44 160 LEU A CA 1
ATOM 1316 C C . LEU A 1 160 ? -2.808 3.263 -2.118 1.00 88.44 160 LEU A C 1
ATOM 1318 O O . LEU A 1 160 ? -3.284 3.608 -1.033 1.00 88.44 160 LEU A O 1
ATOM 1322 N N . GLY A 1 161 ? -2.013 2.197 -2.230 1.00 91.50 161 GLY A N 1
ATOM 1323 C CA . GLY A 1 161 ? -1.660 1.360 -1.086 1.00 91.50 161 GLY A CA 1
ATOM 1324 C C . GLY A 1 161 ? -2.817 0.472 -0.622 1.00 91.50 161 GLY A C 1
ATOM 1325 O O . GLY A 1 161 ? -3.683 0.081 -1.403 1.00 91.50 161 GLY A O 1
ATOM 1326 N N . THR A 1 162 ? -2.862 0.169 0.674 1.00 93.00 162 THR A N 1
ATOM 1327 C CA . THR A 1 162 ? -3.916 -0.684 1.254 1.00 93.00 162 THR A CA 1
ATOM 1328 C C . THR A 1 162 ? -5.228 0.045 1.550 1.00 93.00 162 THR A C 1
ATOM 1330 O O . THR A 1 162 ? -6.170 -0.571 2.044 1.00 93.00 162 THR A O 1
ATOM 1333 N N . SER A 1 163 ? -5.321 1.350 1.284 1.00 90.06 163 SER A N 1
ATOM 1334 C CA . SER A 1 163 ? -6.548 2.093 1.567 1.00 90.06 163 SER A CA 1
ATOM 1335 C C . SER A 1 163 ? -7.680 1.667 0.629 1.00 90.06 163 SER A C 1
ATOM 1337 O O . SER A 1 163 ? -7.508 1.593 -0.587 1.00 90.06 163 SER A O 1
ATOM 1339 N N . LEU A 1 164 ? -8.862 1.422 1.200 1.00 88.56 164 LEU A N 1
ATOM 1340 C CA . LEU A 1 164 ? -10.106 1.164 0.456 1.00 88.56 164 LEU A CA 1
ATOM 1341 C C . LEU A 1 164 ? -10.918 2.444 0.199 1.00 88.56 164 LEU A C 1
ATOM 1343 O O . LEU A 1 164 ? -11.999 2.408 -0.381 1.00 88.56 164 LEU A O 1
ATOM 1347 N N . SER A 1 165 ? -10.418 3.582 0.673 1.00 84.19 165 SER A N 1
ATOM 1348 C CA . SER A 1 165 ? -11.030 4.897 0.528 1.00 84.19 165 SER A CA 1
ATOM 1349 C C . SER A 1 165 ? -9.973 5.853 0.001 1.00 84.19 165 SER A C 1
ATOM 1351 O O . SER A 1 165 ? -8.851 5.857 0.494 1.00 84.19 165 SER A O 1
ATOM 1353 N N . VAL A 1 166 ? -10.339 6.711 -0.947 1.00 79.62 166 VAL A N 1
ATOM 1354 C CA . VAL A 1 166 ? -9.453 7.782 -1.437 1.00 79.62 166 VAL A CA 1
ATOM 1355 C C . VAL A 1 166 ? -8.964 8.674 -0.292 1.00 79.62 166 VAL A C 1
ATOM 1357 O O . VAL A 1 166 ? -7.823 9.130 -0.278 1.00 79.62 166 VAL A O 1
ATOM 1360 N N . ASP A 1 167 ? -9.805 8.881 0.724 1.00 79.88 167 ASP A N 1
ATOM 1361 C CA . ASP A 1 167 ? -9.352 9.472 1.978 1.00 79.88 167 ASP A CA 1
ATOM 1362 C C . ASP A 1 167 ? -8.636 8.420 2.838 1.00 79.88 167 ASP A C 1
ATOM 1364 O O . ASP A 1 167 ? -9.252 7.726 3.659 1.00 79.88 167 ASP A O 1
ATOM 1368 N N . ASN A 1 168 ? -7.318 8.341 2.657 1.00 79.75 168 ASN A N 1
ATOM 1369 C CA . ASN A 1 168 ? -6.430 7.455 3.407 1.00 79.75 168 ASN A CA 1
ATOM 1370 C C . ASN A 1 168 ? -6.426 7.764 4.918 1.00 79.75 168 ASN A C 1
ATOM 1372 O O . ASN A 1 168 ? -6.128 6.886 5.728 1.00 79.75 168 ASN A O 1
ATOM 1376 N N . ASN A 1 169 ? -6.769 8.992 5.336 1.00 79.69 169 ASN A N 1
ATOM 1377 C CA . ASN A 1 169 ? -6.812 9.349 6.757 1.00 79.69 169 ASN A CA 1
ATOM 1378 C C . ASN A 1 169 ? -8.037 8.748 7.448 1.00 79.69 169 ASN A C 1
ATOM 1380 O O . ASN A 1 169 ? -7.909 8.224 8.553 1.00 79.69 169 ASN A O 1
ATOM 1384 N N . SER A 1 170 ? -9.204 8.788 6.799 1.00 79.88 170 SER A N 1
ATOM 1385 C CA . SER A 1 170 ? -10.420 8.139 7.310 1.00 79.88 170 SER A CA 1
ATOM 1386 C C . SER A 1 170 ? -10.218 6.631 7.494 1.00 79.88 170 SER A C 1
ATOM 1388 O O . SER A 1 170 ? -10.579 6.075 8.534 1.00 79.88 170 SER A O 1
ATOM 1390 N N . PHE A 1 171 ? -9.552 5.980 6.535 1.00 85.12 171 PHE A N 1
ATOM 1391 C CA . PHE A 1 171 ? -9.205 4.563 6.636 1.00 85.12 171 PHE A CA 1
ATOM 1392 C C . PHE A 1 171 ? -8.216 4.288 7.786 1.00 85.12 171 PHE A C 1
ATOM 1394 O O . PHE A 1 171 ? -8.437 3.386 8.597 1.00 85.12 171 PHE A O 1
ATOM 1401 N N . ALA A 1 172 ? -7.177 5.117 7.946 1.00 83.81 172 ALA A N 1
ATOM 1402 C CA . ALA A 1 172 ? -6.230 4.993 9.057 1.00 83.81 172 ALA A CA 1
ATOM 1403 C C . ALA A 1 172 ? -6.895 5.149 10.442 1.00 83.81 172 ALA A C 1
ATOM 1405 O O . ALA A 1 172 ? -6.503 4.472 11.395 1.00 83.81 172 ALA A O 1
ATOM 1406 N N . ILE A 1 173 ? -7.929 5.991 10.566 1.00 85.62 173 ILE A N 1
ATOM 1407 C CA . ILE A 1 173 ? -8.700 6.144 11.812 1.00 85.62 173 ILE A CA 1
ATOM 1408 C C . ILE A 1 173 ? -9.461 4.855 12.156 1.00 85.62 173 ILE A C 1
ATOM 1410 O O . ILE A 1 173 ? -9.457 4.445 13.319 1.00 85.62 173 ILE A O 1
ATOM 1414 N N . LEU A 1 174 ? -10.069 4.178 11.173 1.00 90.00 174 LEU A N 1
ATOM 1415 C CA . LEU A 1 174 ? -10.715 2.877 11.396 1.00 90.00 174 LEU A CA 1
ATOM 1416 C C . LEU A 1 174 ? -9.715 1.839 11.932 1.00 90.00 174 LEU A C 1
ATOM 1418 O O . LEU A 1 174 ? -10.028 1.090 12.866 1.00 90.00 174 LEU A O 1
ATOM 1422 N N . CYS A 1 175 ? -8.508 1.813 11.367 1.00 89.56 175 CYS A N 1
ATOM 1423 C CA . CYS A 1 175 ? -7.418 0.963 11.837 1.00 89.56 175 CYS A CA 1
ATOM 1424 C C . CYS A 1 175 ? -7.025 1.299 13.286 1.00 89.56 175 CYS A C 1
ATOM 1426 O O . CYS A 1 175 ? -6.978 0.407 14.135 1.00 89.56 175 CYS A O 1
ATOM 1428 N N . LEU A 1 176 ? -6.836 2.584 13.610 1.00 89.06 176 LEU A N 1
ATOM 1429 C CA . LEU A 1 176 ? -6.506 3.040 14.965 1.00 89.06 176 LEU A CA 1
ATOM 1430 C C . LEU A 1 176 ? -7.571 2.636 15.994 1.00 89.06 176 LEU A C 1
ATOM 1432 O O . LEU A 1 176 ? -7.233 2.140 17.069 1.00 89.06 176 LEU A O 1
ATOM 1436 N N . LEU A 1 177 ? -8.854 2.812 15.664 1.00 91.94 177 LEU A N 1
ATOM 1437 C CA . LEU A 1 177 ? -9.959 2.399 16.531 1.00 91.94 177 LEU A CA 1
ATOM 1438 C C . LEU A 1 177 ? -9.914 0.894 16.807 1.00 91.94 177 LEU A C 1
ATOM 1440 O O . LEU A 1 177 ? -10.055 0.482 17.958 1.00 91.94 177 LEU A O 1
ATOM 1444 N N . GLY A 1 178 ? -9.655 0.084 15.777 1.00 93.25 178 GLY A N 1
ATOM 1445 C CA . GLY A 1 178 ? -9.466 -1.359 15.918 1.00 93.25 178 GLY A CA 1
ATOM 1446 C C . GLY A 1 178 ? -8.332 -1.713 16.886 1.00 93.25 178 GLY A C 1
ATOM 1447 O O . GLY A 1 178 ? -8.536 -2.533 17.781 1.00 93.25 178 GLY A O 1
ATOM 1448 N N . LEU A 1 179 ? -7.170 -1.057 16.764 1.00 92.56 179 LEU A N 1
ATOM 1449 C CA . LEU A 1 179 ? -6.017 -1.273 17.652 1.00 92.56 179 LEU A CA 1
ATOM 1450 C C . LEU A 1 179 ? -6.335 -0.917 19.105 1.00 92.56 179 LEU A C 1
ATOM 1452 O O . LEU A 1 179 ? -6.112 -1.725 20.006 1.00 92.56 179 LEU A O 1
ATOM 1456 N N . VAL A 1 180 ? -6.883 0.277 19.341 1.00 93.19 180 VAL A N 1
ATOM 1457 C CA . VAL A 1 180 ? -7.176 0.765 20.696 1.00 93.19 180 VAL A CA 1
ATOM 1458 C C . VAL A 1 180 ? -8.209 -0.130 21.383 1.00 93.19 180 VAL A C 1
ATOM 1460 O O . VAL A 1 180 ? -8.032 -0.517 22.540 1.00 93.19 180 VAL A O 1
ATOM 1463 N N . LEU A 1 181 ? -9.264 -0.521 20.665 1.00 94.19 181 LEU A N 1
ATOM 1464 C CA . LEU A 1 181 ? -10.326 -1.377 21.199 1.00 94.19 181 LEU A CA 1
ATOM 1465 C C . LEU A 1 181 ? -9.874 -2.833 21.412 1.00 94.19 181 LEU A C 1
ATOM 1467 O O . LEU A 1 181 ? -10.511 -3.562 22.178 1.00 94.19 181 LEU A O 1
ATOM 1471 N N . ALA A 1 182 ? -8.755 -3.245 20.810 1.00 94.62 182 ALA A N 1
ATOM 1472 C CA . ALA A 1 182 ? -8.144 -4.553 21.021 1.00 94.62 182 ALA A CA 1
ATOM 1473 C C . ALA A 1 182 ? -7.279 -4.640 22.296 1.00 94.62 182 ALA A C 1
ATOM 1475 O O . ALA A 1 182 ? -7.101 -5.738 22.832 1.00 94.62 182 ALA A O 1
ATOM 1476 N N . ILE A 1 183 ? -6.783 -3.513 22.833 1.00 93.38 183 ILE A N 1
ATOM 1477 C CA . ILE A 1 183 ? -5.872 -3.469 23.999 1.00 93.38 183 ILE A CA 1
ATOM 1478 C C . ILE A 1 183 ? -6.382 -4.289 25.200 1.00 93.38 183 ILE A C 1
ATOM 1480 O O . ILE A 1 183 ? -5.607 -5.062 25.765 1.00 93.38 183 ILE A O 1
ATOM 1484 N N . PRO A 1 184 ? -7.665 -4.220 25.613 1.00 92.94 184 PRO A N 1
ATOM 1485 C CA . PRO A 1 184 ? -8.134 -4.999 26.758 1.00 92.94 184 PRO A CA 1
ATOM 1486 C C . PRO A 1 184 ? -8.013 -6.514 26.559 1.00 92.94 184 PRO A C 1
ATOM 1488 O O . PRO A 1 184 ? -7.929 -7.250 27.542 1.00 92.94 184 PRO A O 1
ATOM 1491 N N . TYR A 1 185 ? -8.017 -6.995 25.313 1.00 94.38 185 TYR A N 1
ATOM 1492 C CA . TYR A 1 185 ? -7.925 -8.417 24.991 1.00 94.38 185 TYR A CA 1
ATOM 1493 C C . TYR A 1 185 ? -6.489 -8.939 25.037 1.00 94.38 185 TYR A C 1
ATOM 1495 O O . TYR A 1 185 ? -6.301 -10.120 25.323 1.00 94.38 185 TYR A O 1
ATOM 1503 N N . THR A 1 186 ? -5.480 -8.080 24.862 1.00 95.00 186 THR A N 1
ATOM 1504 C CA . THR A 1 186 ? -4.071 -8.499 24.913 1.00 95.00 186 THR A CA 1
ATOM 1505 C C . THR A 1 186 ? -3.665 -8.961 26.314 1.00 95.00 186 THR A C 1
ATOM 1507 O O . THR A 1 186 ? -2.909 -9.914 26.454 1.00 95.00 186 THR A O 1
ATOM 1510 N N . THR A 1 187 ? -4.236 -8.386 27.374 1.00 95.00 187 THR A N 1
ATOM 1511 C CA . THR A 1 187 ? -3.914 -8.760 28.768 1.00 95.00 187 THR A CA 1
ATOM 1512 C C . THR A 1 187 ? -4.769 -9.899 29.342 1.00 95.00 187 THR A C 1
ATOM 1514 O O . THR A 1 187 ? -4.541 -10.346 30.474 1.00 95.00 187 THR A O 1
ATOM 1517 N N . ARG A 1 188 ? -5.763 -10.392 28.589 1.00 94.12 188 ARG A N 1
ATOM 1518 C CA . ARG A 1 188 ? -6.675 -11.460 29.030 1.00 94.12 188 ARG A CA 1
ATOM 1519 C C . ARG A 1 188 ? -6.091 -12.846 28.775 1.00 94.12 188 ARG A C 1
ATOM 1521 O O . ARG A 1 188 ? -5.385 -13.079 27.799 1.00 94.12 188 ARG A O 1
ATOM 1528 N N . LYS A 1 189 ? -6.469 -13.808 29.620 1.00 95.06 189 LYS A N 1
ATOM 1529 C CA . LYS A 1 189 ? -6.190 -15.226 29.373 1.00 95.06 189 LYS A CA 1
ATOM 1530 C C . LYS A 1 189 ? -7.094 -15.717 28.241 1.00 95.06 189 LYS A C 1
ATOM 1532 O O . LYS A 1 189 ? -8.298 -15.883 28.434 1.00 95.06 189 LYS A O 1
ATOM 1537 N N . LEU A 1 190 ? -6.516 -15.922 27.063 1.00 94.62 190 LEU A N 1
ATOM 1538 C CA . LEU A 1 190 ? -7.216 -16.396 25.870 1.00 94.62 190 LEU A CA 1
ATOM 1539 C C . LEU A 1 190 ? -6.846 -17.853 25.575 1.00 94.62 190 LEU A C 1
ATOM 1541 O O . LEU A 1 190 ? -5.767 -18.323 25.930 1.00 94.62 190 LEU A O 1
ATOM 1545 N N . LYS A 1 191 ? -7.740 -18.580 24.893 1.00 95.81 191 LYS A N 1
ATOM 1546 C CA . LYS A 1 191 ? -7.358 -19.855 24.263 1.00 95.81 191 LYS A CA 1
ATOM 1547 C C . LYS A 1 191 ? -6.406 -19.558 23.103 1.00 95.81 191 LYS A C 1
ATOM 1549 O O . LYS A 1 191 ? -6.596 -18.550 22.426 1.00 95.81 191 LYS A O 1
ATOM 1554 N N . ILE A 1 192 ? -5.475 -20.469 22.818 1.00 93.38 192 ILE A N 1
ATOM 1555 C CA . ILE A 1 192 ? -4.444 -20.310 21.774 1.00 93.38 192 ILE A CA 1
ATOM 1556 C C . ILE A 1 192 ? -5.048 -19.843 20.442 1.00 93.38 192 ILE A C 1
ATOM 1558 O O . ILE A 1 192 ? -4.618 -18.833 19.901 1.00 93.38 192 ILE A O 1
ATOM 1562 N N . ARG A 1 193 ? -6.127 -20.484 19.969 1.00 95.75 193 ARG A N 1
ATOM 1563 C CA . ARG A 1 193 ? -6.816 -20.082 18.727 1.00 95.75 193 ARG A CA 1
ATOM 1564 C C . ARG A 1 193 ? -7.280 -18.618 18.711 1.00 95.75 193 ARG A C 1
ATOM 1566 O O . ARG A 1 193 ? -7.167 -17.951 17.695 1.00 95.75 193 ARG A O 1
ATOM 1573 N N . TYR A 1 194 ? -7.790 -18.106 19.833 1.00 95.38 194 TYR A N 1
ATOM 1574 C CA . TYR A 1 194 ? -8.271 -16.724 19.926 1.00 95.38 194 TYR A CA 1
ATOM 1575 C C . TYR A 1 194 ? -7.119 -15.736 20.096 1.00 95.38 194 TYR A C 1
ATOM 1577 O O . TYR A 1 194 ? -7.207 -14.618 19.606 1.00 95.38 194 TYR A O 1
ATOM 1585 N N . SER A 1 195 ? -6.038 -16.164 20.751 1.00 96.69 195 SER A N 1
ATOM 1586 C CA . SER A 1 195 ? -4.787 -15.411 20.814 1.00 96.69 195 SER A CA 1
ATOM 1587 C C . SER A 1 195 ? -4.169 -15.244 19.423 1.00 96.69 195 SER A C 1
ATOM 1589 O O . SER A 1 195 ? -3.782 -14.139 19.060 1.00 96.69 195 SER A O 1
ATOM 1591 N N . LEU A 1 196 ? -4.146 -16.307 18.611 1.00 96.38 196 LEU A N 1
ATOM 1592 C CA . LEU A 1 196 ? -3.654 -16.255 17.232 1.00 96.38 196 LEU A CA 1
ATOM 1593 C C . LEU A 1 196 ? -4.520 -15.352 16.347 1.00 96.38 196 LEU A C 1
ATOM 1595 O O . LEU A 1 196 ? -3.979 -14.511 15.641 1.00 96.38 196 LEU A O 1
ATOM 1599 N N . LEU A 1 197 ? -5.851 -15.462 16.422 1.00 96.56 197 LEU A N 1
ATOM 1600 C CA . LEU A 1 197 ? -6.757 -14.583 15.667 1.00 96.56 197 LEU A CA 1
ATOM 1601 C C . LEU A 1 197 ? -6.611 -13.108 16.062 1.00 96.56 197 LEU A C 1
ATOM 1603 O O . LEU A 1 197 ? -6.614 -12.242 15.191 1.00 96.56 197 LEU A O 1
ATOM 1607 N N . LEU A 1 198 ? -6.451 -12.819 17.359 1.00 97.38 198 LEU A N 1
ATOM 1608 C CA . LEU A 1 198 ? -6.157 -11.469 17.841 1.00 97.38 198 LEU A CA 1
ATOM 1609 C C . LEU A 1 198 ? -4.845 -10.954 17.236 1.00 97.38 198 LEU A C 1
ATOM 1611 O O . LEU A 1 198 ? -4.807 -9.845 16.718 1.00 97.38 198 LEU A O 1
ATOM 1615 N N . GLN A 1 199 ? -3.786 -11.763 17.273 1.00 97.62 199 GLN A N 1
ATOM 1616 C CA . GLN A 1 199 ? -2.471 -11.379 16.759 1.00 97.62 199 GLN A CA 1
ATOM 1617 C C . GLN A 1 199 ? -2.474 -11.169 15.244 1.00 97.62 199 GLN A C 1
ATOM 1619 O O . GLN A 1 199 ? -1.935 -10.171 14.782 1.00 97.62 199 GLN A O 1
ATOM 1624 N N . LEU A 1 200 ? -3.145 -12.040 14.485 1.00 97.25 200 LEU A N 1
ATOM 1625 C CA . LEU A 1 200 ? -3.329 -11.876 13.041 1.00 97.25 200 LEU A CA 1
ATOM 1626 C C . LEU A 1 200 ? -4.098 -10.594 12.711 1.00 97.25 200 LEU A C 1
ATOM 1628 O O . LEU A 1 200 ? -3.667 -9.836 11.848 1.00 97.25 200 LEU A O 1
ATOM 1632 N N . GLY A 1 201 ? -5.196 -10.316 13.421 1.00 97.44 201 GLY A N 1
ATOM 1633 C CA . GLY A 1 201 ? -5.958 -9.081 13.231 1.00 97.44 201 GLY A CA 1
ATOM 1634 C C . GLY A 1 201 ? -5.133 -7.830 13.544 1.00 97.44 201 GLY A C 1
ATOM 1635 O O . GLY A 1 201 ? -5.116 -6.894 12.751 1.00 97.44 201 GLY A O 1
ATOM 1636 N N . LEU A 1 202 ? -4.373 -7.835 14.647 1.00 97.44 202 LEU A N 1
ATOM 1637 C CA . LEU A 1 202 ? -3.455 -6.742 14.988 1.00 97.44 202 LEU A CA 1
ATOM 1638 C C . LEU A 1 202 ? -2.381 -6.538 13.911 1.00 97.44 202 LEU A C 1
ATOM 1640 O O . LEU A 1 202 ? -2.137 -5.399 13.518 1.00 97.44 202 LEU A O 1
ATOM 1644 N N . THR A 1 203 ? -1.774 -7.616 13.401 1.00 97.25 203 THR A N 1
ATOM 1645 C CA . THR A 1 203 ? -0.769 -7.514 12.334 1.00 97.25 203 THR A CA 1
ATOM 1646 C C . THR A 1 203 ? -1.375 -6.941 11.067 1.00 97.25 203 THR A C 1
ATOM 1648 O O . THR A 1 203 ? -0.812 -6.004 10.513 1.00 97.25 203 THR A O 1
ATOM 1651 N N . LEU A 1 204 ? -2.528 -7.453 10.628 1.00 96.81 204 LEU A N 1
ATOM 1652 C CA . LEU A 1 204 ? -3.213 -6.944 9.442 1.00 96.81 204 LEU A CA 1
ATOM 1653 C C . LEU A 1 204 ? -3.487 -5.447 9.573 1.00 96.81 204 LEU A C 1
ATOM 1655 O O . LEU A 1 204 ? -3.167 -4.691 8.661 1.00 96.81 204 LEU A O 1
ATOM 1659 N N . ILE A 1 205 ? -4.012 -5.010 10.721 1.00 96.31 205 ILE A N 1
ATOM 1660 C CA . ILE A 1 205 ? -4.311 -3.598 10.963 1.00 96.31 205 ILE A CA 1
ATOM 1661 C C . ILE A 1 205 ? -3.039 -2.738 10.924 1.00 96.31 205 ILE A C 1
ATOM 1663 O O . ILE A 1 205 ? -3.048 -1.690 10.282 1.00 96.31 205 ILE A O 1
ATOM 1667 N N . VAL A 1 206 ? -1.946 -3.156 11.573 1.00 96.19 206 VAL A N 1
ATOM 1668 C CA . VAL A 1 206 ? -0.688 -2.384 11.583 1.00 96.19 206 VAL A CA 1
ATOM 1669 C C . VAL A 1 206 ? -0.027 -2.353 10.207 1.00 96.19 206 VAL A C 1
ATOM 1671 O O . VAL A 1 206 ? 0.373 -1.283 9.756 1.00 96.19 206 VAL A O 1
ATOM 1674 N N . VAL A 1 207 ? 0.052 -3.492 9.519 1.00 95.38 207 VAL A N 1
ATOM 1675 C CA . VAL A 1 207 ? 0.624 -3.595 8.167 1.00 95.38 207 VAL A CA 1
ATOM 1676 C C . VAL A 1 207 ? -0.193 -2.771 7.174 1.00 95.38 207 VAL A C 1
ATOM 1678 O O . VAL A 1 207 ? 0.373 -2.029 6.375 1.00 95.38 207 VAL A O 1
ATOM 1681 N N . SER A 1 208 ? -1.522 -2.832 7.259 1.00 95.06 208 SER A N 1
ATOM 1682 C CA . SER A 1 208 ? -2.399 -2.009 6.429 1.00 95.06 208 SER A CA 1
ATOM 1683 C C . SER A 1 208 ? -2.243 -0.520 6.751 1.00 95.06 208 SER A C 1
ATOM 1685 O O . SER A 1 208 ? -2.049 0.286 5.846 1.00 95.06 208 SER A O 1
ATOM 1687 N N . ALA A 1 209 ? -2.222 -0.128 8.029 1.00 93.31 209 ALA A N 1
ATOM 1688 C CA . ALA A 1 209 ? -1.985 1.265 8.407 1.00 93.31 209 ALA A CA 1
ATOM 1689 C C . ALA A 1 209 ? -0.638 1.789 7.877 1.00 93.31 209 ALA A C 1
ATOM 1691 O O . ALA A 1 209 ? -0.588 2.907 7.361 1.00 93.31 209 ALA A O 1
ATOM 1692 N N . PHE A 1 210 ? 0.419 0.973 7.938 1.00 93.94 210 PHE A N 1
ATOM 1693 C CA . PHE A 1 210 ? 1.736 1.301 7.399 1.00 93.94 210 PHE A CA 1
ATOM 1694 C C . PHE A 1 210 ? 1.686 1.499 5.875 1.00 93.94 210 PHE A C 1
ATOM 1696 O O . PHE A 1 210 ? 1.992 2.581 5.387 1.00 93.94 210 PHE A O 1
ATOM 1703 N N . PHE A 1 211 ? 1.191 0.512 5.123 1.00 94.56 211 PHE A N 1
ATOM 1704 C CA . PHE A 1 211 ? 1.107 0.554 3.656 1.00 94.56 211 PHE A CA 1
ATOM 1705 C C . PHE A 1 211 ? -0.105 1.325 3.107 1.00 94.56 211 PHE A C 1
ATOM 1707 O O . PHE A 1 211 ? -0.501 1.141 1.958 1.00 94.56 211 PHE A O 1
ATOM 1714 N N . SER A 1 212 ? -0.736 2.185 3.906 1.00 91.12 212 SER A N 1
ATOM 1715 C CA . SER A 1 212 ? -1.879 3.007 3.476 1.00 91.12 212 SER A CA 1
ATOM 1716 C C . SER A 1 212 ? -1.474 4.237 2.655 1.00 91.12 212 SER A C 1
ATOM 1718 O O . SER A 1 212 ? -2.343 4.994 2.232 1.00 91.12 212 SER A O 1
ATOM 1720 N N . THR A 1 213 ? -0.169 4.486 2.469 1.00 88.06 213 THR A N 1
ATOM 1721 C CA . THR A 1 213 ? 0.396 5.727 1.895 1.00 88.06 213 THR A CA 1
ATOM 1722 C C . THR A 1 213 ? -0.032 7.011 2.629 1.00 88.06 213 THR A C 1
ATOM 1724 O O . THR A 1 213 ? 0.067 8.115 2.096 1.00 88.06 213 THR A O 1
ATOM 1727 N N . SER A 1 214 ? -0.495 6.898 3.882 1.00 87.56 214 SER A N 1
ATOM 1728 C CA . SER A 1 214 ? -0.802 8.031 4.763 1.00 87.56 214 SER A CA 1
ATOM 1729 C C . SER A 1 214 ? 0.339 8.288 5.746 1.00 87.56 214 SER A C 1
ATOM 1731 O O . SER A 1 214 ? 0.722 7.393 6.498 1.00 87.56 214 SER A O 1
ATOM 1733 N N . ARG A 1 215 ? 0.796 9.547 5.851 1.00 86.62 215 ARG A N 1
ATOM 1734 C CA . ARG A 1 215 ? 1.738 9.981 6.909 1.00 86.62 215 ARG A CA 1
ATOM 1735 C C . ARG A 1 215 ? 1.228 9.634 8.304 1.00 86.62 215 ARG A C 1
ATOM 1737 O O . ARG A 1 215 ? 1.982 9.168 9.148 1.00 86.62 215 ARG A O 1
ATOM 1744 N N . ARG A 1 216 ? -0.072 9.836 8.546 1.00 85.44 216 ARG A N 1
ATOM 1745 C CA . ARG A 1 216 ? -0.699 9.524 9.839 1.00 85.44 216 ARG A CA 1
ATOM 1746 C C . ARG A 1 216 ? -0.714 8.018 10.081 1.00 85.44 216 ARG A C 1
ATOM 1748 O O . ARG A 1 216 ? -0.405 7.593 11.187 1.00 85.44 216 ARG A O 1
ATOM 1755 N N . GLY A 1 217 ? -1.032 7.233 9.050 1.00 88.06 217 GLY A N 1
ATOM 1756 C CA . GLY A 1 217 ? -0.990 5.770 9.103 1.00 88.06 217 GLY A CA 1
ATOM 1757 C C . GLY A 1 217 ? 0.397 5.241 9.473 1.00 88.06 217 GLY A C 1
ATOM 1758 O O . GLY A 1 217 ? 0.511 4.456 10.412 1.00 88.06 217 GLY A O 1
ATOM 1759 N N . LEU A 1 218 ? 1.444 5.757 8.819 1.00 89.94 218 LEU A N 1
ATOM 1760 C CA . LEU A 1 218 ? 2.845 5.443 9.119 1.00 89.94 218 LEU A CA 1
ATOM 1761 C C . LEU A 1 218 ? 3.216 5.765 10.571 1.00 89.94 218 LEU A C 1
ATOM 1763 O O . LEU A 1 218 ? 3.689 4.887 11.292 1.00 89.94 218 LEU A O 1
ATOM 1767 N N . ILE A 1 219 ? 2.949 6.995 11.026 1.00 90.06 219 ILE A N 1
ATOM 1768 C CA . ILE A 1 219 ? 3.242 7.421 12.405 1.00 90.06 219 ILE A CA 1
ATOM 1769 C C . ILE A 1 219 ? 2.525 6.516 13.413 1.00 90.06 219 ILE A C 1
ATOM 1771 O O . ILE A 1 219 ? 3.137 6.046 14.370 1.00 90.06 219 ILE A O 1
ATOM 1775 N N . ILE A 1 220 ? 1.236 6.239 13.197 1.00 88.25 220 ILE A N 1
ATOM 1776 C CA . ILE A 1 220 ? 0.432 5.397 14.091 1.00 88.25 220 ILE A CA 1
ATOM 1777 C C . ILE A 1 220 ? 0.979 3.968 14.142 1.00 88.25 220 ILE A C 1
ATOM 1779 O O . ILE A 1 220 ? 1.107 3.411 15.232 1.00 88.25 220 ILE A O 1
ATOM 1783 N N . ALA A 1 221 ? 1.311 3.375 12.992 1.00 92.06 221 ALA A N 1
ATOM 1784 C CA . ALA A 1 221 ? 1.851 2.021 12.917 1.00 92.06 221 ALA A CA 1
ATOM 1785 C C . ALA A 1 221 ? 3.187 1.909 13.672 1.00 92.06 221 ALA A C 1
ATOM 1787 O O . ALA A 1 221 ? 3.347 1.021 14.513 1.00 92.06 221 ALA A O 1
ATOM 1788 N N . LEU A 1 222 ? 4.110 2.849 13.442 1.00 92.75 222 LEU A N 1
ATOM 1789 C CA . LEU A 1 222 ? 5.418 2.880 14.101 1.00 92.75 222 LEU A CA 1
ATOM 1790 C C . LEU A 1 222 ? 5.301 3.124 15.611 1.00 92.75 222 LEU A C 1
ATOM 1792 O O . LEU A 1 222 ? 5.916 2.404 16.398 1.00 92.75 222 LEU A O 1
ATOM 1796 N N . LEU A 1 223 ? 4.464 4.077 16.038 1.00 92.62 223 LEU A N 1
ATOM 1797 C CA . LEU A 1 223 ? 4.205 4.324 17.460 1.00 92.62 223 LEU A CA 1
ATOM 1798 C C . LEU A 1 223 ? 3.562 3.114 18.140 1.00 92.62 223 LEU A C 1
ATOM 1800 O O . LEU A 1 223 ? 3.923 2.784 19.268 1.00 92.62 223 LEU A O 1
ATOM 1804 N N . CYS A 1 224 ? 2.634 2.429 17.467 1.00 93.00 224 CYS A N 1
ATOM 1805 C CA . CYS A 1 224 ? 2.014 1.2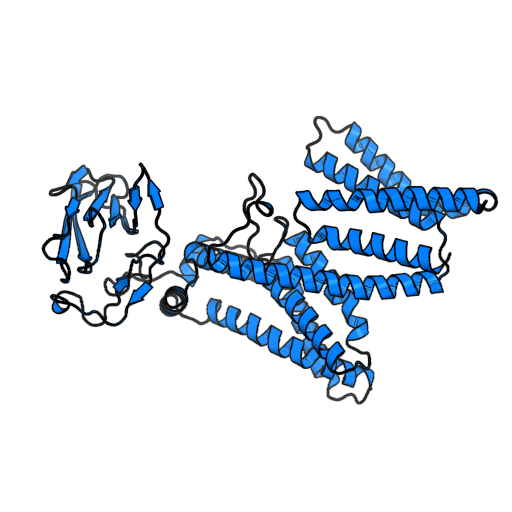18 17.992 1.00 93.00 224 CYS A CA 1
ATOM 1806 C C . CYS A 1 224 ? 3.062 0.126 18.233 1.00 93.00 224 CYS A C 1
ATOM 1808 O O . CYS A 1 224 ? 3.109 -0.436 19.327 1.00 93.00 224 CYS A O 1
ATOM 1810 N N . LEU A 1 225 ? 3.943 -0.125 17.261 1.00 94.75 225 LEU A N 1
ATOM 1811 C CA . LEU A 1 225 ? 5.018 -1.107 17.408 1.00 94.75 225 LEU A CA 1
ATOM 1812 C C . LEU A 1 225 ? 6.017 -0.720 18.495 1.00 94.75 225 LEU A C 1
ATOM 1814 O O . LEU A 1 225 ? 6.389 -1.578 19.294 1.00 94.75 225 LEU A O 1
ATOM 1818 N N . LEU A 1 226 ? 6.390 0.558 18.589 1.00 95.31 226 LEU A N 1
ATOM 1819 C CA . LEU A 1 226 ? 7.274 1.056 19.640 1.00 95.31 226 LEU A CA 1
ATOM 1820 C C . LEU A 1 226 ? 6.658 0.855 21.030 1.00 95.31 226 LEU A C 1
ATOM 1822 O O . LEU A 1 226 ? 7.282 0.256 21.903 1.00 95.31 226 LEU A O 1
ATOM 1826 N N . ILE A 1 227 ? 5.418 1.306 21.238 1.00 94.31 227 ILE A N 1
ATOM 1827 C CA . ILE A 1 227 ? 4.724 1.194 22.528 1.00 94.31 227 ILE A CA 1
ATOM 1828 C C . ILE A 1 227 ? 4.518 -0.277 22.895 1.00 94.31 227 ILE A C 1
ATOM 1830 O O . ILE A 1 227 ? 4.801 -0.675 24.028 1.00 94.31 227 ILE A O 1
ATOM 1834 N N . CYS A 1 228 ? 4.047 -1.106 21.960 1.00 93.88 228 CYS A N 1
ATOM 1835 C CA . CYS A 1 228 ? 3.846 -2.529 22.208 1.00 93.88 228 CYS A CA 1
ATOM 1836 C C . CYS A 1 228 ? 5.169 -3.253 22.477 1.00 93.88 228 CYS A C 1
ATOM 1838 O O . CYS A 1 228 ? 5.222 -4.050 23.411 1.00 93.88 228 CYS A O 1
ATOM 1840 N N . GLY A 1 229 ? 6.230 -2.950 21.727 1.00 95.44 229 GLY A N 1
ATOM 1841 C CA . GLY A 1 229 ? 7.565 -3.517 21.912 1.00 95.44 229 GLY A CA 1
ATOM 1842 C C . GLY A 1 229 ? 8.179 -3.138 23.259 1.00 95.44 229 GLY A C 1
ATOM 1843 O O . GLY A 1 229 ? 8.595 -4.017 24.010 1.00 95.44 229 GLY A O 1
ATOM 1844 N N . LEU A 1 230 ? 8.147 -1.853 23.627 1.00 95.81 230 LEU A N 1
ATOM 1845 C CA . LEU A 1 230 ? 8.614 -1.379 24.934 1.00 95.81 230 LEU A CA 1
ATOM 1846 C C . LEU A 1 230 ? 7.817 -2.011 26.075 1.00 95.81 230 LEU A C 1
ATOM 1848 O O . LEU A 1 230 ? 8.402 -2.516 27.030 1.00 95.81 230 LEU A O 1
ATOM 1852 N N . THR A 1 231 ? 6.487 -2.051 25.962 1.00 94.00 231 THR A N 1
ATOM 1853 C CA . THR A 1 231 ? 5.638 -2.689 26.979 1.00 94.00 231 THR A CA 1
ATOM 1854 C C . THR A 1 231 ? 5.947 -4.184 27.084 1.00 94.00 231 THR A C 1
ATOM 1856 O O . THR A 1 231 ? 6.008 -4.724 28.188 1.00 94.00 231 THR A O 1
ATOM 1859 N N . TRP A 1 232 ? 6.187 -4.861 25.958 1.00 95.19 232 TRP A N 1
ATOM 1860 C CA . TRP A 1 232 ? 6.562 -6.273 25.927 1.00 95.19 232 TRP A CA 1
ATOM 1861 C C . TRP A 1 232 ? 7.907 -6.510 26.626 1.00 95.19 232 TRP A C 1
ATOM 1863 O O . TRP A 1 232 ? 7.972 -7.366 27.509 1.00 95.19 232 TRP A O 1
ATOM 1873 N N . LEU A 1 233 ? 8.934 -5.707 26.325 1.00 95.12 233 LEU A N 1
ATOM 1874 C CA . LEU A 1 233 ? 10.264 -5.784 26.945 1.00 95.12 233 LEU A CA 1
ATOM 1875 C C . LEU A 1 233 ? 10.217 -5.499 28.448 1.00 95.12 233 LEU A C 1
ATOM 1877 O O . LEU A 1 233 ? 10.680 -6.308 29.252 1.00 95.12 233 LEU A O 1
ATOM 1881 N N . VAL A 1 234 ? 9.582 -4.392 28.842 1.00 94.25 234 VAL A N 1
ATOM 1882 C CA . VAL A 1 234 ? 9.417 -4.013 30.252 1.00 94.25 234 VAL A CA 1
ATOM 1883 C C . VAL A 1 234 ? 8.629 -5.074 31.011 1.00 94.25 234 VAL A C 1
ATOM 1885 O O . VAL A 1 234 ? 8.861 -5.265 32.196 1.00 94.25 234 VAL A O 1
ATOM 1888 N N . SER A 1 235 ? 7.733 -5.818 30.357 1.00 93.69 235 SER A N 1
ATOM 1889 C CA . SER A 1 235 ? 6.951 -6.858 31.024 1.00 93.69 235 SER A CA 1
ATOM 1890 C C . SER A 1 235 ? 7.771 -8.078 31.471 1.00 93.69 235 SER A C 1
ATOM 1892 O O . SER A 1 235 ? 7.319 -8.789 32.373 1.00 93.69 235 SER A O 1
ATOM 1894 N N . ILE A 1 236 ? 8.934 -8.347 30.860 1.00 93.25 236 ILE A N 1
ATOM 1895 C CA . ILE A 1 236 ? 9.762 -9.548 31.086 1.00 93.25 236 ILE A CA 1
ATOM 1896 C C . ILE A 1 236 ? 10.085 -9.789 32.574 1.00 93.25 236 ILE A C 1
ATOM 1898 O O . ILE A 1 236 ? 9.791 -10.889 33.050 1.00 93.25 236 ILE A O 1
ATOM 1902 N N . PRO A 1 237 ? 10.624 -8.814 33.336 1.00 93.75 237 PRO A N 1
ATOM 1903 C CA . PRO A 1 237 ? 10.965 -9.017 34.746 1.00 93.75 237 PRO A CA 1
ATOM 1904 C C . PRO A 1 237 ? 9.749 -9.230 35.663 1.00 93.75 237 PRO A C 1
ATOM 1906 O O . PRO A 1 237 ? 9.897 -9.735 36.776 1.00 93.75 237 PRO A O 1
ATOM 1909 N N . PHE A 1 238 ? 8.536 -8.875 35.231 1.00 92.12 238 PHE A N 1
ATOM 1910 C CA . PHE A 1 238 ? 7.350 -8.933 36.082 1.00 92.12 238 PHE A CA 1
ATOM 1911 C C . PHE A 1 238 ? 6.596 -10.266 35.955 1.00 92.12 238 PHE A C 1
ATOM 1913 O O . PHE A 1 238 ? 6.238 -10.724 34.864 1.00 92.12 238 PHE A O 1
ATOM 1920 N N . ARG A 1 239 ? 6.246 -10.855 37.107 1.00 87.31 239 ARG A N 1
ATOM 1921 C CA . ARG A 1 239 ? 5.507 -12.132 37.216 1.00 87.31 239 ARG A CA 1
ATOM 1922 C C . ARG A 1 239 ? 3.977 -12.000 37.184 1.00 87.31 239 ARG A C 1
ATOM 1924 O O . ARG A 1 239 ? 3.273 -12.961 37.472 1.00 87.31 239 ARG A O 1
ATOM 1931 N N . SER A 1 240 ? 3.439 -10.828 36.848 1.00 93.06 240 SER A N 1
ATOM 1932 C CA . SER A 1 240 ? 1.986 -10.624 36.777 1.00 93.06 240 SER A CA 1
ATOM 1933 C C . SER A 1 240 ? 1.355 -11.472 35.666 1.00 93.06 240 SER A C 1
ATOM 1935 O O . SER A 1 240 ? 1.792 -11.416 34.516 1.00 93.06 240 SER A O 1
ATOM 1937 N N . GLU A 1 241 ? 0.277 -12.197 35.979 1.00 92.62 241 GLU A N 1
ATOM 1938 C CA . GLU A 1 241 ? -0.486 -12.991 35.001 1.00 92.62 241 GLU A CA 1
ATOM 1939 C C . GLU A 1 241 ? -0.974 -12.145 33.812 1.00 92.62 241 GLU A C 1
ATOM 1941 O O . GLU A 1 241 ? -0.938 -12.595 32.669 1.00 92.62 241 GLU A O 1
ATOM 1946 N N . ARG A 1 242 ? -1.359 -10.880 34.041 1.00 93.44 242 ARG A N 1
ATOM 1947 C CA . ARG A 1 242 ? -1.764 -9.962 32.957 1.00 93.44 242 ARG A CA 1
ATOM 1948 C C . ARG A 1 242 ? -0.620 -9.670 31.987 1.00 93.44 242 ARG A C 1
ATOM 1950 O O . ARG A 1 242 ? -0.846 -9.610 30.784 1.00 93.44 242 ARG A O 1
ATOM 1957 N N . LEU A 1 243 ? 0.594 -9.512 32.510 1.00 93.56 243 LEU A N 1
ATOM 1958 C CA . LEU A 1 243 ? 1.796 -9.240 31.721 1.00 93.56 243 LEU A CA 1
ATOM 1959 C C . LEU A 1 243 ? 2.293 -10.493 30.995 1.00 93.56 243 LEU A C 1
ATOM 1961 O O . LEU A 1 243 ? 2.729 -10.412 29.850 1.00 93.56 243 LEU A O 1
ATOM 1965 N N . LYS A 1 244 ? 2.143 -11.671 31.609 1.00 93.56 244 LYS A N 1
ATOM 1966 C CA . LYS A 1 244 ? 2.377 -12.952 30.936 1.00 93.56 244 LYS A CA 1
ATOM 1967 C C . LYS A 1 244 ? 1.423 -13.146 29.754 1.00 93.56 244 LYS A C 1
ATOM 1969 O O . LYS A 1 244 ? 1.876 -13.489 28.665 1.00 93.56 244 LYS A O 1
ATOM 1974 N N . ASN A 1 245 ? 0.130 -12.880 29.951 1.00 95.06 245 ASN A N 1
ATOM 1975 C CA . ASN A 1 245 ? -0.864 -12.937 28.877 1.00 95.06 245 ASN A CA 1
ATOM 1976 C C . ASN A 1 245 ? -0.570 -11.915 27.777 1.00 95.06 245 ASN A C 1
ATOM 1978 O O . ASN A 1 245 ? -0.634 -12.282 26.609 1.00 95.06 245 ASN A O 1
ATOM 1982 N N . LEU A 1 246 ? -0.188 -10.682 28.143 1.00 96.00 246 LEU A N 1
ATOM 1983 C CA . LEU A 1 246 ? 0.240 -9.659 27.188 1.00 96.00 246 LEU A CA 1
ATOM 1984 C C . LEU A 1 246 ? 1.324 -10.206 26.262 1.00 96.00 246 LEU A C 1
ATOM 1986 O O . LEU A 1 246 ? 1.134 -10.164 25.055 1.00 96.00 246 LEU A O 1
ATOM 1990 N N . ARG A 1 247 ? 2.404 -10.777 26.815 1.00 94.88 247 ARG A N 1
ATOM 1991 C CA . ARG A 1 247 ? 3.493 -11.345 26.007 1.00 94.88 247 ARG A CA 1
ATOM 1992 C C . ARG A 1 247 ? 2.994 -12.415 25.045 1.00 94.88 247 ARG A C 1
ATOM 1994 O O . ARG A 1 247 ? 3.232 -12.318 23.850 1.00 94.88 247 ARG A O 1
ATOM 2001 N N . VAL A 1 248 ? 2.261 -13.408 25.548 1.00 94.69 248 VAL A N 1
ATOM 2002 C CA . VAL A 1 248 ? 1.744 -14.515 24.721 1.00 94.69 248 VAL A CA 1
ATOM 2003 C C . VAL A 1 248 ? 0.820 -14.010 23.607 1.00 94.69 248 VAL A C 1
ATOM 2005 O O . VAL A 1 248 ? 0.864 -14.524 22.492 1.00 94.69 248 VAL A O 1
ATOM 2008 N N . ASN A 1 249 ? 0.003 -12.998 23.898 1.00 96.75 249 ASN A N 1
ATOM 2009 C CA . ASN A 1 249 ? -0.981 -12.444 22.974 1.00 96.75 249 ASN A CA 1
ATOM 2010 C C . ASN A 1 249 ? -0.427 -11.358 22.040 1.00 96.75 249 ASN A C 1
ATOM 2012 O O . ASN A 1 249 ? -1.212 -10.804 21.274 1.00 96.75 249 ASN A O 1
ATOM 2016 N N . THR A 1 250 ? 0.865 -11.020 22.093 1.00 96.62 250 THR A N 1
ATOM 2017 C CA . THR A 1 250 ? 1.461 -10.015 21.193 1.00 96.62 250 THR A CA 1
ATOM 2018 C C . THR A 1 250 ? 2.777 -10.438 20.542 1.00 96.62 250 THR A C 1
ATOM 2020 O O . THR A 1 250 ? 3.188 -9.782 19.589 1.00 96.62 250 THR A O 1
ATOM 2023 N N . SER A 1 251 ? 3.426 -11.525 20.977 1.00 95.56 251 SER A N 1
ATOM 2024 C CA . SER A 1 251 ? 4.716 -11.959 20.416 1.00 95.56 251 SER A CA 1
ATOM 2025 C C . SER A 1 251 ? 4.683 -12.215 18.905 1.00 95.56 251 SER A C 1
ATOM 2027 O O . SER A 1 251 ? 5.552 -11.728 18.188 1.00 95.56 251 SER A O 1
ATOM 2029 N N . PHE A 1 252 ? 3.690 -12.958 18.405 1.00 96.31 252 PHE A N 1
ATOM 2030 C CA . PHE A 1 252 ? 3.563 -13.247 16.973 1.00 96.31 252 PHE A CA 1
ATOM 2031 C C . PHE A 1 252 ? 3.216 -11.984 16.181 1.00 96.31 252 PHE A C 1
ATOM 2033 O O . PHE A 1 252 ? 3.779 -11.751 15.115 1.00 96.31 252 PHE A O 1
ATOM 2040 N N . PHE A 1 253 ? 2.351 -11.135 16.745 1.00 96.75 253 PHE A N 1
ATOM 2041 C CA . PHE A 1 253 ? 2.025 -9.830 16.171 1.00 96.75 253 PHE A CA 1
ATOM 2042 C C . PHE A 1 253 ? 3.276 -8.961 15.972 1.00 96.75 253 PHE A C 1
ATOM 2044 O O . PHE A 1 253 ? 3.489 -8.437 14.877 1.00 96.75 253 PHE A O 1
ATOM 2051 N N . LEU A 1 254 ? 4.105 -8.825 17.013 1.00 97.06 254 LEU A N 1
ATOM 2052 C CA . LEU A 1 254 ? 5.331 -8.030 16.971 1.00 97.06 254 LEU A CA 1
ATOM 2053 C C . LEU A 1 254 ? 6.322 -8.606 15.962 1.00 97.06 254 LEU A C 1
ATOM 2055 O O . LEU A 1 254 ? 6.803 -7.869 15.108 1.00 97.06 254 LEU A O 1
ATOM 2059 N N . LEU A 1 255 ? 6.575 -9.917 16.022 1.00 96.75 255 LEU A N 1
ATOM 2060 C CA . LEU A 1 255 ? 7.511 -10.589 15.123 1.00 96.75 255 LEU A CA 1
ATOM 2061 C C . LEU A 1 255 ? 7.129 -10.380 13.653 1.00 96.75 255 LEU A C 1
ATOM 2063 O O . LEU A 1 255 ? 7.953 -9.927 12.863 1.00 96.75 255 LEU A O 1
ATOM 2067 N N . LEU A 1 256 ? 5.876 -10.673 13.293 1.00 96.62 256 LEU A N 1
ATOM 2068 C CA . LEU A 1 256 ? 5.425 -10.601 11.906 1.00 96.62 256 LEU A CA 1
ATOM 2069 C C . LEU A 1 256 ? 5.395 -9.155 11.393 1.00 96.62 256 LEU A C 1
ATOM 2071 O O . LEU A 1 256 ? 5.819 -8.895 10.270 1.00 96.62 256 LEU A O 1
ATOM 2075 N N . SER A 1 257 ? 4.953 -8.205 12.221 1.00 96.94 257 SER A N 1
ATOM 2076 C CA . SER A 1 257 ? 4.909 -6.790 11.830 1.00 96.94 257 SER A CA 1
ATOM 2077 C C . SER A 1 257 ? 6.313 -6.209 11.640 1.00 96.94 257 SER A C 1
ATOM 2079 O O . SER A 1 257 ? 6.547 -5.507 10.660 1.00 96.94 257 SER A O 1
ATOM 2081 N N . ILE A 1 258 ? 7.257 -6.535 12.534 1.00 96.12 258 ILE A N 1
ATOM 2082 C CA . ILE A 1 258 ? 8.662 -6.117 12.416 1.00 96.12 258 ILE A CA 1
ATOM 2083 C C . ILE A 1 258 ? 9.304 -6.741 11.179 1.00 96.12 258 ILE A C 1
ATOM 2085 O O . ILE A 1 258 ? 10.019 -6.046 10.469 1.00 96.12 258 ILE A O 1
ATOM 2089 N N . MET A 1 259 ? 9.029 -8.014 10.883 1.00 96.94 259 MET A N 1
ATOM 2090 C CA . MET A 1 259 ? 9.571 -8.673 9.693 1.00 96.94 259 MET A CA 1
ATOM 2091 C C . MET A 1 259 ? 9.083 -7.999 8.403 1.00 96.94 259 MET A C 1
ATOM 2093 O O . MET A 1 259 ? 9.889 -7.672 7.539 1.00 96.94 259 MET A O 1
ATOM 2097 N N . VAL A 1 260 ? 7.776 -7.748 8.279 1.00 96.06 260 VAL A N 1
ATOM 2098 C CA . VAL A 1 260 ? 7.189 -7.133 7.076 1.00 96.06 260 VAL A CA 1
ATOM 2099 C C . VAL A 1 260 ? 7.671 -5.692 6.888 1.00 96.06 260 VAL A C 1
ATOM 2101 O O . VAL A 1 260 ? 8.162 -5.341 5.817 1.00 96.06 260 VAL A O 1
ATOM 2104 N N . ILE A 1 261 ? 7.562 -4.860 7.927 1.00 95.31 261 ILE A N 1
ATOM 2105 C CA . ILE A 1 261 ? 7.944 -3.442 7.850 1.00 95.31 261 ILE A CA 1
ATOM 2106 C C . ILE A 1 261 ? 9.464 -3.289 7.759 1.00 95.31 261 ILE A C 1
ATOM 2108 O O . ILE A 1 261 ? 9.952 -2.454 7.003 1.00 95.31 261 ILE A O 1
ATOM 2112 N N . GLY A 1 262 ? 10.217 -4.117 8.484 1.00 95.38 262 GLY A N 1
ATOM 2113 C CA . GLY A 1 262 ? 11.676 -4.132 8.452 1.00 95.38 262 GLY A CA 1
ATOM 2114 C C . GLY A 1 262 ? 12.222 -4.510 7.079 1.00 95.38 262 GLY A C 1
ATOM 2115 O O . GLY A 1 262 ? 13.110 -3.822 6.586 1.00 95.38 262 GLY A O 1
ATOM 2116 N N . ASN A 1 263 ? 11.653 -5.526 6.419 1.00 95.69 263 ASN A N 1
ATOM 2117 C CA . ASN A 1 263 ? 12.047 -5.893 5.056 1.00 95.69 263 ASN A CA 1
ATOM 2118 C C . ASN A 1 263 ? 11.750 -4.776 4.051 1.00 95.69 263 ASN A C 1
ATOM 2120 O O . ASN A 1 263 ? 12.580 -4.497 3.192 1.00 95.69 263 ASN A O 1
ATOM 2124 N N . PHE A 1 264 ? 10.603 -4.103 4.176 1.00 94.94 264 PHE A N 1
ATOM 2125 C CA . PHE A 1 264 ? 10.298 -2.947 3.332 1.00 94.94 264 PHE A CA 1
ATOM 2126 C C . PHE A 1 264 ? 11.278 -1.791 3.569 1.00 94.94 264 PHE A C 1
ATOM 2128 O O . PHE A 1 264 ? 11.810 -1.224 2.620 1.00 94.94 264 PHE A O 1
ATOM 2135 N N . TYR A 1 265 ? 11.574 -1.468 4.828 1.00 93.44 265 TYR A N 1
ATOM 2136 C CA . TYR A 1 265 ? 12.545 -0.428 5.162 1.00 93.44 265 TYR A CA 1
ATOM 2137 C C . TYR A 1 265 ? 13.954 -0.772 4.658 1.00 93.44 265 TYR A C 1
ATOM 2139 O O . TYR A 1 265 ? 14.671 0.099 4.167 1.00 93.44 265 TYR A O 1
ATOM 2147 N N . TRP A 1 266 ? 14.351 -2.043 4.746 1.00 95.38 266 TRP A N 1
ATOM 2148 C CA . TRP A 1 266 ? 15.609 -2.530 4.190 1.00 95.38 266 TRP A CA 1
ATOM 2149 C C . TRP A 1 266 ? 15.641 -2.386 2.662 1.00 95.38 266 TRP A C 1
ATOM 2151 O O . TRP A 1 266 ? 16.597 -1.825 2.131 1.00 95.38 266 TRP A O 1
ATOM 2161 N N . PHE A 1 267 ? 14.564 -2.773 1.972 1.00 95.19 267 PHE A N 1
ATOM 2162 C CA . PHE A 1 267 ? 14.413 -2.586 0.527 1.00 95.19 267 PHE A CA 1
ATOM 2163 C C . PHE A 1 267 ? 14.567 -1.110 0.115 1.00 95.19 267 PHE A C 1
ATOM 2165 O O . PHE A 1 267 ? 15.328 -0.783 -0.795 1.00 95.19 267 PHE A O 1
ATOM 2172 N N . VAL A 1 268 ? 13.893 -0.194 0.817 1.00 93.94 268 VAL A N 1
ATOM 2173 C CA . VAL A 1 268 ? 13.914 1.243 0.496 1.00 93.94 268 VAL A CA 1
ATOM 2174 C C . VAL A 1 268 ? 15.265 1.882 0.823 1.00 93.94 268 VAL A C 1
ATOM 2176 O O . VAL A 1 268 ? 15.781 2.643 0.012 1.00 93.94 268 VAL A O 1
ATOM 2179 N N . ASN A 1 269 ? 15.871 1.580 1.973 1.00 91.50 269 ASN A N 1
ATOM 2180 C CA . ASN A 1 269 ? 17.022 2.346 2.467 1.00 91.50 269 ASN A CA 1
ATOM 2181 C C . ASN A 1 269 ? 18.392 1.672 2.289 1.00 91.50 269 ASN A C 1
ATOM 2183 O O . ASN A 1 269 ? 19.395 2.372 2.389 1.00 91.50 269 ASN A O 1
ATOM 2187 N N . HIS A 1 270 ? 18.461 0.359 2.043 1.00 92.88 270 HIS A N 1
ATOM 2188 C CA . HIS A 1 270 ? 19.737 -0.375 2.016 1.00 92.88 270 HIS A CA 1
ATOM 2189 C C . HIS A 1 270 ? 20.060 -1.043 0.679 1.00 92.88 270 HIS A C 1
ATOM 2191 O O . HIS A 1 270 ? 21.239 -1.167 0.362 1.00 92.88 270 HIS A O 1
ATOM 2197 N N . MET A 1 271 ? 19.064 -1.469 -0.102 1.00 95.06 271 MET A N 1
ATOM 2198 C CA . MET A 1 271 ? 19.333 -2.014 -1.440 1.00 95.06 271 MET A CA 1
ATOM 2199 C C . MET A 1 271 ? 19.818 -0.909 -2.380 1.00 95.06 271 MET A C 1
ATOM 2201 O O . MET A 1 271 ? 19.340 0.220 -2.311 1.00 95.06 271 MET A O 1
ATOM 2205 N N . SER A 1 272 ? 20.752 -1.213 -3.274 1.00 93.94 272 SER A N 1
ATOM 2206 C CA . SER A 1 272 ? 21.133 -0.289 -4.348 1.00 93.94 272 SER A CA 1
ATOM 2207 C C . SER A 1 272 ? 20.018 -0.171 -5.404 1.00 93.94 272 SER A C 1
ATOM 2209 O O . SER A 1 272 ? 19.211 -1.095 -5.541 1.00 93.94 272 SER A O 1
ATOM 2211 N N . PRO A 1 273 ? 19.959 0.921 -6.193 1.00 93.25 273 PRO A N 1
ATOM 2212 C CA . PRO A 1 273 ? 18.980 1.059 -7.278 1.00 93.25 273 PRO A CA 1
ATOM 2213 C C . PRO A 1 273 ? 18.964 -0.136 -8.247 1.00 93.25 273 PRO A C 1
ATOM 2215 O O . PRO A 1 273 ? 17.900 -0.656 -8.576 1.00 93.25 273 PRO A O 1
ATOM 2218 N N . ILE A 1 274 ? 20.144 -0.650 -8.611 1.00 90.94 274 ILE A N 1
ATOM 2219 C CA . ILE A 1 274 ? 20.298 -1.827 -9.482 1.00 90.94 274 ILE A CA 1
ATOM 2220 C C . ILE A 1 274 ? 19.673 -3.078 -8.850 1.00 90.94 274 ILE A C 1
ATOM 2222 O O . ILE A 1 274 ? 18.921 -3.802 -9.502 1.00 90.94 274 ILE A O 1
ATOM 2226 N N . GLU A 1 275 ? 19.951 -3.342 -7.572 1.00 92.56 275 GLU A N 1
ATOM 2227 C CA . GLU A 1 275 ? 19.378 -4.494 -6.867 1.00 92.56 275 GLU A CA 1
ATOM 2228 C C . GLU A 1 275 ? 17.856 -4.382 -6.727 1.00 92.56 275 GLU A C 1
ATOM 2230 O O . GLU A 1 275 ? 17.159 -5.388 -6.871 1.00 92.56 275 GLU A O 1
ATOM 2235 N N . ARG A 1 276 ? 17.326 -3.172 -6.496 1.00 94.12 276 ARG A N 1
ATOM 2236 C CA . ARG A 1 276 ? 15.875 -2.931 -6.445 1.00 94.12 276 ARG A CA 1
ATOM 2237 C C . ARG A 1 276 ? 15.218 -3.203 -7.792 1.00 94.12 276 ARG A C 1
ATOM 2239 O O . ARG A 1 276 ? 14.180 -3.862 -7.820 1.00 94.12 276 ARG A O 1
ATOM 2246 N N . TYR A 1 277 ? 15.819 -2.752 -8.893 1.00 91.00 277 TYR A N 1
ATOM 2247 C CA . TYR A 1 277 ? 15.314 -3.062 -10.227 1.00 91.00 277 TYR A CA 1
ATOM 2248 C C . TYR A 1 277 ? 15.344 -4.560 -10.507 1.00 91.00 277 TYR A C 1
ATOM 2250 O O . TYR A 1 277 ? 14.315 -5.123 -10.869 1.00 91.00 277 TYR A O 1
ATOM 2258 N N . ARG A 1 278 ? 16.463 -5.246 -10.257 1.00 90.06 278 ARG A N 1
ATOM 2259 C CA . ARG A 1 278 ? 16.532 -6.709 -10.415 1.00 90.06 278 ARG A CA 1
ATOM 2260 C C . ARG A 1 278 ? 15.485 -7.433 -9.571 1.00 90.06 278 ARG A C 1
ATOM 2262 O O . ARG A 1 278 ? 14.839 -8.363 -10.055 1.00 90.06 278 ARG A O 1
ATOM 2269 N N . PHE A 1 279 ? 15.263 -6.998 -8.331 1.00 91.75 279 PHE A N 1
ATOM 2270 C CA . PHE A 1 279 ? 14.187 -7.529 -7.496 1.00 91.75 279 PHE A CA 1
ATOM 2271 C C . PHE A 1 279 ? 12.815 -7.296 -8.140 1.00 91.75 279 PHE A C 1
ATOM 2273 O O . PHE A 1 279 ? 12.026 -8.228 -8.261 1.00 91.75 279 PHE A O 1
ATOM 2280 N N . LEU A 1 280 ? 12.532 -6.079 -8.601 1.00 91.44 280 LEU A N 1
ATOM 2281 C CA . LEU A 1 280 ? 11.248 -5.744 -9.202 1.00 91.44 280 LEU A CA 1
ATOM 2282 C C . LEU A 1 280 ? 10.992 -6.525 -10.501 1.00 91.44 280 LEU A C 1
ATOM 2284 O O . LEU A 1 280 ? 9.902 -7.066 -10.683 1.00 91.44 280 LEU A O 1
ATOM 2288 N N . TYR A 1 281 ? 11.987 -6.615 -11.384 1.00 87.75 281 TYR A N 1
ATOM 2289 C CA . TYR A 1 281 ? 11.898 -7.258 -12.700 1.00 87.75 281 TYR A CA 1
ATOM 2290 C C . TYR A 1 281 ? 12.006 -8.789 -12.665 1.00 87.75 281 TYR A C 1
ATOM 2292 O O . TYR A 1 281 ? 11.579 -9.445 -13.612 1.00 87.75 281 TYR A O 1
ATOM 2300 N N . SER A 1 282 ? 12.487 -9.374 -11.565 1.00 86.12 282 SER A N 1
ATOM 2301 C CA . SER A 1 282 ? 12.413 -10.828 -11.333 1.00 86.12 282 SER A CA 1
ATOM 2302 C C . SER A 1 282 ? 11.038 -11.303 -10.848 1.00 86.12 282 SER A C 1
ATOM 2304 O O . SER A 1 282 ? 10.784 -12.506 -10.811 1.00 86.12 282 SER A O 1
ATOM 2306 N N . HIS A 1 283 ? 10.137 -10.380 -10.501 1.00 87.38 283 HIS A N 1
ATOM 2307 C CA . HIS A 1 283 ? 8.781 -10.683 -10.051 1.00 87.38 283 HIS A CA 1
ATOM 2308 C C . HIS A 1 283 ? 7.735 -10.209 -11.067 1.00 87.38 283 HIS A C 1
ATOM 2310 O O . HIS A 1 283 ? 7.959 -9.282 -11.846 1.00 87.38 283 HIS A O 1
ATOM 2316 N N . HIS A 1 284 ? 6.543 -10.801 -11.013 1.00 85.06 284 HIS A N 1
ATOM 2317 C CA . HIS A 1 284 ? 5.402 -10.479 -11.883 1.00 85.06 284 HIS A CA 1
ATOM 2318 C C . HIS A 1 284 ? 4.652 -9.194 -11.493 1.00 85.06 284 HIS A C 1
ATOM 2320 O O . HIS A 1 284 ? 3.464 -9.065 -11.772 1.00 85.06 284 HIS A O 1
ATOM 2326 N N . PHE A 1 285 ? 5.318 -8.254 -10.824 1.00 89.19 285 PHE A N 1
ATOM 2327 C CA . PHE A 1 285 ? 4.706 -6.967 -10.523 1.00 89.19 285 PHE A CA 1
ATOM 2328 C C . PHE A 1 285 ? 4.546 -6.129 -11.787 1.00 89.19 285 PHE A C 1
ATOM 2330 O O . PHE A 1 285 ? 5.456 -6.105 -12.619 1.00 89.19 285 PHE A O 1
ATOM 2337 N N . GLU A 1 286 ? 3.438 -5.405 -11.874 1.00 89.06 286 GLU A N 1
ATOM 2338 C CA . GLU A 1 286 ? 3.288 -4.284 -12.793 1.00 89.06 286 GLU A CA 1
ATOM 2339 C C . GLU A 1 286 ? 4.247 -3.177 -12.314 1.00 89.06 286 GLU A C 1
ATOM 2341 O O . GLU A 1 286 ? 4.225 -2.770 -11.144 1.00 89.06 286 GLU A O 1
ATOM 2346 N N . LYS A 1 287 ? 5.206 -2.802 -13.171 1.00 88.19 287 LYS A N 1
ATOM 2347 C CA . LYS A 1 287 ? 6.364 -1.996 -12.758 1.00 88.19 287 LYS A CA 1
ATOM 2348 C C . LYS A 1 287 ? 5.958 -0.577 -12.400 1.00 88.19 287 LYS A C 1
ATOM 2350 O O . LYS A 1 287 ? 6.477 -0.052 -11.415 1.00 88.19 287 LYS A O 1
ATOM 2355 N N . PHE A 1 288 ? 5.035 0.015 -13.152 1.00 86.88 288 PHE A N 1
ATOM 2356 C CA . PHE A 1 288 ? 4.589 1.381 -12.923 1.00 86.88 288 PHE A CA 1
ATOM 2357 C C . PHE A 1 288 ? 3.894 1.518 -11.560 1.00 86.88 288 PHE A C 1
ATOM 2359 O O . PHE A 1 288 ? 4.301 2.336 -10.738 1.00 86.88 288 PHE A O 1
ATOM 2366 N N . GLU A 1 289 ? 2.922 0.661 -11.264 1.00 90.56 289 GLU A N 1
ATOM 2367 C CA . GLU A 1 289 ? 2.173 0.596 -10.010 1.00 90.56 289 GLU A CA 1
ATOM 2368 C C . GLU A 1 289 ? 3.095 0.336 -8.819 1.00 90.56 289 GLU A C 1
ATOM 2370 O O . GLU A 1 289 ? 2.983 0.994 -7.780 1.00 90.56 289 GLU A O 1
ATOM 2375 N N . ALA A 1 290 ? 4.044 -0.594 -8.960 1.00 92.88 290 ALA A N 1
ATOM 2376 C CA . ALA A 1 290 ? 4.987 -0.908 -7.896 1.00 92.88 290 ALA A CA 1
ATOM 2377 C C . ALA A 1 290 ? 5.952 0.252 -7.608 1.00 92.88 290 ALA A C 1
ATOM 2379 O O . ALA A 1 290 ? 6.094 0.645 -6.446 1.00 92.88 290 ALA A O 1
ATOM 2380 N N . ILE A 1 291 ? 6.581 0.827 -8.640 1.00 92.69 291 ILE A N 1
ATOM 2381 C CA . ILE A 1 291 ? 7.476 1.987 -8.506 1.00 92.69 291 ILE A CA 1
ATOM 2382 C C . ILE A 1 291 ? 6.706 3.169 -7.920 1.00 92.69 291 ILE A C 1
ATOM 2384 O O . ILE A 1 291 ? 7.155 3.772 -6.943 1.00 92.69 291 ILE A O 1
ATOM 2388 N N . HIS A 1 292 ? 5.513 3.452 -8.446 1.00 92.12 292 HIS A N 1
ATOM 2389 C CA . HIS A 1 292 ? 4.677 4.543 -7.970 1.00 92.12 292 HIS A CA 1
ATOM 2390 C C . HIS A 1 292 ? 4.304 4.357 -6.494 1.00 92.12 292 HIS A C 1
ATOM 2392 O O . HIS A 1 292 ? 4.489 5.267 -5.684 1.00 92.12 292 HIS A O 1
ATOM 2398 N N . PHE A 1 293 ? 3.858 3.164 -6.095 1.00 94.62 293 PHE A N 1
ATOM 2399 C CA . PHE A 1 293 ? 3.555 2.855 -4.699 1.00 94.62 293 PHE A CA 1
ATOM 2400 C C . PHE A 1 293 ? 4.773 3.037 -3.778 1.00 94.62 293 PHE A C 1
ATOM 2402 O O . PHE A 1 293 ? 4.663 3.698 -2.738 1.00 94.62 293 PHE A O 1
ATOM 2409 N N . ILE A 1 294 ? 5.932 2.490 -4.156 1.00 95.69 294 ILE A N 1
ATOM 2410 C CA . ILE A 1 294 ? 7.171 2.574 -3.371 1.00 95.69 294 ILE A CA 1
ATOM 2411 C C . ILE A 1 294 ? 7.624 4.035 -3.236 1.00 95.69 294 ILE A C 1
ATOM 2413 O O . ILE A 1 294 ? 7.902 4.482 -2.120 1.00 95.69 294 ILE A O 1
ATOM 2417 N N . ASN A 1 295 ? 7.612 4.806 -4.328 1.00 95.25 295 ASN A N 1
ATOM 2418 C CA . ASN A 1 295 ? 7.942 6.233 -4.315 1.00 95.25 295 ASN A CA 1
ATOM 2419 C C . ASN A 1 295 ? 7.010 7.006 -3.389 1.00 95.25 295 ASN A C 1
ATOM 2421 O O . ASN A 1 295 ? 7.462 7.766 -2.535 1.00 95.25 295 ASN A O 1
ATOM 2425 N N . ARG A 1 296 ? 5.695 6.780 -3.487 1.00 92.88 296 ARG A N 1
ATOM 2426 C CA . ARG A 1 296 ? 4.714 7.454 -2.625 1.00 92.88 296 ARG A CA 1
ATOM 2427 C C . ARG A 1 296 ? 4.922 7.131 -1.149 1.00 92.88 296 ARG A C 1
ATOM 2429 O O . ARG A 1 296 ? 4.776 8.035 -0.323 1.00 92.88 296 ARG A O 1
ATOM 2436 N N . MET A 1 297 ? 5.270 5.888 -0.819 1.00 93.94 297 MET A N 1
ATOM 2437 C CA . MET A 1 297 ? 5.618 5.473 0.543 1.00 93.94 297 MET A CA 1
ATOM 2438 C C . MET A 1 297 ? 6.879 6.181 1.050 1.00 93.94 297 MET A C 1
ATOM 2440 O O . MET A 1 297 ? 6.843 6.774 2.129 1.00 93.94 297 MET A O 1
ATOM 2444 N N . ALA A 1 298 ? 7.953 6.189 0.259 1.00 94.06 298 ALA A N 1
ATOM 2445 C CA . ALA A 1 298 ? 9.209 6.843 0.616 1.00 94.06 298 ALA A CA 1
ATOM 2446 C C . ALA A 1 298 ? 9.068 8.371 0.730 1.00 94.06 298 ALA A C 1
ATOM 2448 O O . ALA A 1 298 ? 9.622 8.969 1.650 1.00 94.06 298 ALA A O 1
ATOM 2449 N N . VAL A 1 299 ? 8.249 9.008 -0.116 1.00 93.81 299 VAL A N 1
ATOM 2450 C CA . VAL A 1 299 ? 7.880 10.426 0.036 1.00 93.81 299 VAL A CA 1
ATOM 2451 C C . VAL A 1 299 ? 7.218 10.668 1.392 1.00 93.81 299 VAL A C 1
ATOM 2453 O O . VAL A 1 299 ? 7.574 11.615 2.089 1.00 93.81 299 VAL A O 1
ATOM 2456 N N . GLN A 1 300 ? 6.256 9.829 1.801 1.00 91.50 300 GLN A N 1
ATOM 2457 C CA . GLN A 1 300 ? 5.601 10.026 3.099 1.00 91.50 300 GLN A CA 1
ATOM 2458 C C . GLN A 1 300 ? 6.580 9.867 4.268 1.00 91.50 300 GLN A C 1
ATOM 2460 O O . GLN A 1 300 ? 6.465 10.612 5.240 1.00 91.50 300 GLN A O 1
ATOM 2465 N N . GLU A 1 301 ? 7.525 8.931 4.179 1.00 90.19 301 GLU A N 1
ATOM 2466 C CA . GLU A 1 301 ? 8.593 8.746 5.166 1.00 90.19 301 GLU A CA 1
ATOM 2467 C C . GLU A 1 301 ? 9.490 9.988 5.265 1.00 90.19 301 GLU A C 1
ATOM 2469 O O . GLU A 1 301 ? 9.661 10.535 6.354 1.00 90.19 301 GLU A O 1
ATOM 2474 N N . GLN A 1 302 ? 9.998 10.490 4.136 1.00 89.69 302 GLN A N 1
ATOM 2475 C CA . GLN A 1 302 ? 10.885 11.656 4.132 1.00 89.69 302 GLN A CA 1
ATOM 2476 C C . GLN A 1 302 ? 10.169 12.940 4.564 1.00 89.69 302 GLN A C 1
ATOM 2478 O O . GLN A 1 302 ? 10.750 13.776 5.251 1.00 89.69 302 GLN A O 1
ATOM 2483 N N . LEU A 1 303 ? 8.876 13.082 4.265 1.00 89.25 303 LEU A N 1
ATOM 2484 C CA . LEU A 1 303 ? 8.070 14.181 4.801 1.00 89.25 303 LEU A CA 1
ATOM 2485 C C . LEU A 1 303 ? 7.937 14.130 6.331 1.00 89.25 303 LEU A C 1
ATOM 2487 O O . LEU A 1 303 ? 7.747 15.176 6.948 1.00 89.25 303 LEU A O 1
ATOM 2491 N N . ILE A 1 304 ? 8.004 12.945 6.947 1.00 87.62 304 ILE A N 1
ATOM 2492 C CA . ILE A 1 304 ? 7.999 12.804 8.411 1.00 87.62 304 ILE A CA 1
ATOM 2493 C C . ILE A 1 304 ? 9.365 13.191 8.990 1.00 87.62 304 ILE A C 1
ATOM 2495 O O . ILE A 1 304 ? 9.404 13.845 10.030 1.00 87.62 304 ILE A O 1
ATOM 2499 N N . SER A 1 305 ? 10.469 12.807 8.342 1.00 84.94 305 SER A N 1
ATOM 2500 C CA . SER A 1 305 ? 11.820 13.067 8.857 1.00 84.94 305 SER A CA 1
ATOM 2501 C C . SER A 1 305 ? 12.324 14.485 8.574 1.00 84.94 305 SER A C 1
ATOM 2503 O O . SER A 1 305 ? 12.904 15.112 9.456 1.00 84.94 305 SER A O 1
ATOM 2505 N N . ASN A 1 306 ? 12.092 14.993 7.361 1.00 85.75 306 ASN A N 1
ATOM 2506 C CA . ASN A 1 306 ? 12.720 16.208 6.829 1.00 85.75 306 ASN A CA 1
ATOM 2507 C C . ASN A 1 306 ? 11.728 17.374 6.678 1.00 85.75 306 ASN A C 1
ATOM 2509 O O . ASN A 1 306 ? 12.138 18.520 6.524 1.00 85.75 306 ASN A O 1
ATOM 2513 N N . GLY A 1 307 ? 10.418 17.108 6.718 1.00 85.19 307 GLY A N 1
ATOM 2514 C CA . GLY A 1 307 ? 9.359 18.121 6.609 1.00 85.19 307 GLY A CA 1
ATOM 2515 C C . GLY A 1 307 ? 9.048 18.591 5.182 1.00 85.19 307 GLY A C 1
ATOM 2516 O O . GLY A 1 307 ? 7.925 19.025 4.922 1.00 85.19 307 GLY A O 1
ATOM 2517 N N . ASN A 1 308 ? 9.985 18.448 4.244 1.00 86.06 308 ASN A N 1
ATOM 2518 C CA . ASN A 1 308 ? 9.793 18.666 2.813 1.00 86.06 308 ASN A CA 1
ATOM 2519 C C . ASN A 1 308 ? 10.466 17.552 1.996 1.00 86.06 308 ASN A C 1
ATOM 2521 O O . ASN A 1 308 ? 11.398 16.896 2.457 1.00 86.06 308 ASN A O 1
ATOM 2525 N N . THR A 1 309 ? 9.931 17.287 0.808 1.00 90.25 309 THR A N 1
ATOM 2526 C CA . THR A 1 309 ? 10.445 16.291 -0.140 1.00 90.25 309 THR A CA 1
ATOM 2527 C C . THR A 1 309 ? 9.714 16.451 -1.459 1.00 90.25 309 THR A C 1
ATOM 2529 O O . THR A 1 309 ? 8.481 16.537 -1.465 1.00 90.25 309 THR A O 1
ATOM 2532 N N . GLU A 1 310 ? 10.461 16.452 -2.557 1.00 90.50 310 GLU A N 1
ATOM 2533 C CA . GLU A 1 310 ? 9.903 16.359 -3.900 1.00 90.50 310 GLU A CA 1
ATOM 2534 C C . GLU A 1 310 ? 9.877 14.902 -4.370 1.00 90.50 310 GLU A C 1
ATOM 2536 O O . GLU A 1 310 ? 10.664 14.060 -3.936 1.00 90.50 310 GLU A O 1
ATOM 2541 N N . TYR A 1 311 ? 8.920 14.576 -5.239 1.00 91.50 311 TYR A N 1
ATOM 2542 C CA . TYR A 1 311 ? 8.792 13.216 -5.766 1.00 91.50 311 TYR A CA 1
ATOM 2543 C C . TYR A 1 311 ? 10.023 12.819 -6.594 1.00 91.50 311 TYR A C 1
ATOM 2545 O O . TYR A 1 311 ? 10.507 11.700 -6.455 1.00 91.50 311 TYR A O 1
ATOM 2553 N N . SER A 1 312 ? 10.555 13.757 -7.381 1.00 91.56 312 SER A N 1
ATOM 2554 C CA . SER A 1 312 ? 11.769 13.613 -8.195 1.00 91.56 312 SER A CA 1
ATOM 2555 C C . SER A 1 312 ? 12.995 13.240 -7.363 1.00 91.56 312 SER A C 1
ATOM 2557 O O . SER A 1 312 ? 13.735 12.336 -7.740 1.00 91.56 312 SER A O 1
ATOM 2559 N N . ASP A 1 313 ? 13.189 13.874 -6.203 1.00 91.62 313 ASP A N 1
ATOM 2560 C CA . ASP A 1 313 ? 14.316 13.573 -5.310 1.00 91.62 313 ASP A CA 1
ATOM 2561 C C . ASP A 1 313 ? 14.255 12.129 -4.793 1.00 91.62 313 ASP A C 1
ATOM 2563 O O . ASP A 1 313 ? 15.268 11.430 -4.709 1.00 91.62 313 ASP A O 1
ATOM 2567 N N . VAL A 1 314 ? 13.049 11.666 -4.446 1.00 94.31 314 VAL A N 1
ATOM 2568 C CA . VAL A 1 314 ? 12.814 10.290 -3.989 1.00 94.31 314 VAL A CA 1
ATOM 2569 C C . VAL A 1 314 ? 13.022 9.301 -5.119 1.00 94.31 314 VAL A C 1
ATOM 2571 O O . VAL A 1 314 ? 13.688 8.287 -4.922 1.00 94.31 314 VAL A O 1
ATOM 2574 N N . GLU A 1 315 ? 12.467 9.596 -6.287 1.00 93.38 315 GLU A N 1
ATOM 2575 C CA . GLU A 1 315 ? 12.592 8.757 -7.467 1.00 93.38 315 GLU A CA 1
ATOM 2576 C C . GLU A 1 315 ? 14.059 8.584 -7.861 1.00 93.38 315 GLU A C 1
ATOM 2578 O O . GLU A 1 315 ? 14.529 7.454 -7.977 1.00 93.38 315 GLU A O 1
ATOM 2583 N N . TRP A 1 316 ? 14.823 9.676 -7.924 1.00 91.12 316 TRP A N 1
ATOM 2584 C CA . TRP A 1 316 ? 16.258 9.625 -8.183 1.00 91.12 316 TRP A CA 1
ATOM 2585 C C . TRP A 1 316 ? 17.020 8.849 -7.102 1.00 91.12 316 TRP A C 1
ATOM 2587 O O . TRP A 1 316 ? 17.859 8.007 -7.410 1.00 91.12 316 TRP A O 1
ATOM 2597 N N . LYS A 1 317 ? 16.707 9.058 -5.818 1.00 92.81 317 LYS A N 1
ATOM 2598 C CA . LYS A 1 317 ? 17.356 8.319 -4.722 1.00 92.81 317 LYS A CA 1
ATOM 2599 C C . LYS A 1 317 ? 17.102 6.807 -4.798 1.00 92.81 317 LYS A C 1
ATOM 2601 O O . LYS A 1 317 ? 17.974 6.010 -4.441 1.00 92.81 317 LYS A O 1
ATOM 2606 N N . LEU A 1 318 ? 15.892 6.400 -5.178 1.00 94.50 318 LEU A N 1
ATOM 2607 C CA . LEU A 1 318 ? 15.490 4.994 -5.181 1.00 94.50 318 LEU A CA 1
ATOM 2608 C C . LEU A 1 318 ? 15.853 4.268 -6.475 1.00 94.50 318 LEU A C 1
ATOM 2610 O O . LEU A 1 318 ? 16.180 3.081 -6.427 1.00 94.50 318 LEU A O 1
ATOM 2614 N N . TRP A 1 319 ? 15.820 4.966 -7.601 1.00 92.62 319 TRP A N 1
ATOM 2615 C CA . TRP A 1 319 ? 15.872 4.351 -8.925 1.00 92.62 319 TRP A CA 1
ATOM 2616 C C . TRP A 1 319 ? 16.927 4.964 -9.842 1.00 92.62 319 TRP A C 1
ATOM 2618 O O . TRP A 1 319 ? 17.166 4.424 -10.914 1.00 92.62 319 TRP A O 1
ATOM 2628 N N . GLY A 1 320 ? 17.577 6.055 -9.434 1.00 90.19 320 GLY A N 1
ATOM 2629 C CA . GLY A 1 320 ? 18.636 6.691 -10.207 1.00 90.19 320 GLY A CA 1
ATOM 2630 C C . GLY A 1 320 ? 19.805 5.738 -10.432 1.00 90.19 320 GLY A C 1
ATOM 2631 O O . GLY A 1 320 ? 20.419 5.239 -9.485 1.00 90.19 320 GLY A O 1
ATOM 2632 N N . THR A 1 321 ? 20.108 5.490 -11.699 1.00 89.00 321 THR A N 1
ATOM 2633 C CA . THR A 1 321 ? 21.227 4.661 -12.146 1.00 89.00 321 THR A CA 1
ATOM 2634 C C . THR A 1 321 ? 22.023 5.403 -13.204 1.00 89.00 321 THR A C 1
ATOM 2636 O O . THR A 1 321 ? 21.466 6.185 -13.973 1.00 89.00 321 THR A O 1
ATOM 2639 N N . GLU A 1 322 ? 23.321 5.125 -13.276 1.00 89.69 322 GLU A N 1
ATOM 2640 C CA . GLU A 1 322 ? 24.103 5.472 -14.460 1.00 89.69 322 GLU A CA 1
ATOM 2641 C C . GLU A 1 322 ? 23.702 4.555 -15.616 1.00 89.69 322 GLU A C 1
ATOM 2643 O O . GLU A 1 322 ? 23.422 3.371 -15.411 1.00 89.69 322 GLU A O 1
ATOM 2648 N N . PHE A 1 323 ? 23.664 5.118 -16.820 1.00 88.38 323 PHE A N 1
ATOM 2649 C CA . PHE A 1 323 ? 23.336 4.372 -18.023 1.00 88.38 323 PHE A CA 1
ATOM 2650 C C . PHE A 1 323 ? 24.384 3.281 -18.293 1.00 88.38 323 PHE A C 1
ATOM 2652 O O . PHE A 1 323 ? 25.575 3.575 -18.409 1.00 88.38 323 PHE A O 1
ATOM 2659 N N . ASP A 1 324 ? 23.938 2.033 -18.447 1.00 90.44 324 ASP A N 1
ATOM 2660 C CA . ASP A 1 324 ? 24.774 0.901 -18.845 1.00 90.44 324 ASP A CA 1
ATOM 2661 C C . ASP A 1 324 ? 24.035 0.070 -19.912 1.00 90.44 324 ASP A C 1
ATOM 2663 O O . ASP A 1 324 ? 23.018 -0.567 -19.618 1.00 90.44 324 ASP A O 1
ATOM 2667 N N . PRO A 1 325 ? 24.541 0.005 -21.158 1.00 88.81 325 PRO A N 1
ATOM 2668 C CA . PRO A 1 325 ? 23.846 -0.671 -22.254 1.00 88.81 325 PRO A CA 1
ATOM 2669 C C . PRO A 1 325 ? 23.657 -2.178 -22.022 1.00 88.81 325 PRO A C 1
ATOM 2671 O O . PRO A 1 325 ? 22.881 -2.813 -22.728 1.00 88.81 325 PRO A O 1
ATOM 2674 N N . ARG A 1 326 ? 24.339 -2.768 -21.034 1.00 91.12 326 ARG A N 1
ATOM 2675 C CA . ARG A 1 326 ? 24.173 -4.175 -20.647 1.00 91.12 326 ARG A CA 1
ATOM 2676 C C . ARG A 1 326 ? 22.902 -4.440 -19.850 1.00 91.12 326 ARG A C 1
ATOM 2678 O O . ARG A 1 326 ? 22.487 -5.591 -19.775 1.00 91.12 326 ARG A O 1
ATOM 2685 N N . TYR A 1 327 ? 22.317 -3.420 -19.225 1.00 91.75 327 TYR A N 1
ATOM 2686 C CA . TYR A 1 327 ? 21.246 -3.593 -18.248 1.00 91.75 327 TYR A CA 1
ATOM 2687 C C . TYR A 1 327 ? 20.006 -2.773 -18.638 1.00 91.75 327 TYR A C 1
ATOM 2689 O O . TYR A 1 327 ? 20.054 -1.542 -18.566 1.00 91.75 327 TYR A O 1
ATOM 2697 N N . PRO A 1 328 ? 18.878 -3.417 -18.995 1.00 91.00 328 PRO A N 1
ATOM 2698 C CA . PRO A 1 328 ? 17.693 -2.729 -19.519 1.00 91.00 328 PRO A CA 1
ATOM 2699 C C . PRO A 1 328 ? 17.128 -1.652 -18.593 1.00 91.00 328 PRO A C 1
ATOM 2701 O O . PRO A 1 328 ? 16.818 -0.538 -19.011 1.00 91.00 328 PRO A O 1
ATOM 2704 N N . TYR A 1 329 ? 17.089 -1.954 -17.298 1.00 88.56 329 TYR A N 1
ATOM 2705 C CA . TYR A 1 329 ? 16.570 -1.067 -16.259 1.00 88.56 329 TYR A CA 1
ATOM 2706 C C . TYR A 1 329 ? 17.456 0.154 -15.955 1.00 88.56 329 TYR A C 1
ATOM 2708 O O . TYR A 1 329 ? 17.130 0.918 -15.054 1.00 88.56 329 TYR A O 1
ATOM 2716 N N . THR A 1 330 ? 18.580 0.339 -16.656 1.00 88.44 330 THR A N 1
ATOM 2717 C CA . THR A 1 330 ? 19.429 1.537 -16.500 1.00 88.44 330 THR A CA 1
ATOM 2718 C C . THR A 1 330 ? 19.047 2.684 -17.433 1.00 88.44 330 THR A C 1
ATOM 2720 O O . THR A 1 330 ? 19.739 3.700 -17.475 1.00 88.44 330 THR A O 1
ATOM 2723 N N . GLY A 1 331 ? 17.934 2.533 -18.153 1.00 81.88 331 GLY A N 1
ATOM 2724 C CA . GLY A 1 331 ? 17.276 3.636 -18.847 1.00 81.88 331 GLY A CA 1
ATOM 2725 C C . GLY A 1 331 ? 16.974 3.396 -20.320 1.00 81.88 331 GLY A C 1
ATOM 2726 O O . GLY A 1 331 ? 16.457 4.313 -20.936 1.00 81.88 331 GLY A O 1
ATOM 2727 N N . TRP A 1 332 ? 17.273 2.212 -20.879 1.00 86.62 332 TRP A N 1
ATOM 2728 C CA . TRP A 1 332 ? 16.932 1.904 -22.277 1.00 86.62 332 TRP A CA 1
ATOM 2729 C C . TRP A 1 332 ? 15.748 0.962 -22.464 1.00 86.62 332 TRP A C 1
ATOM 2731 O O . TRP A 1 332 ? 15.291 0.796 -23.586 1.00 86.62 332 TRP A O 1
ATOM 2741 N N . ALA A 1 333 ? 15.230 0.339 -21.411 1.00 88.19 333 ALA A N 1
ATOM 2742 C CA . ALA A 1 333 ? 13.958 -0.363 -21.488 1.00 88.19 333 ALA A CA 1
ATOM 2743 C C . ALA A 1 333 ? 12.958 0.296 -20.545 1.00 88.19 333 ALA A C 1
ATOM 2745 O O . ALA A 1 333 ? 13.049 0.163 -19.323 1.00 88.19 333 ALA A O 1
ATOM 2746 N N . GLU A 1 334 ? 12.000 0.994 -21.137 1.00 77.94 334 GLU A N 1
ATOM 2747 C CA . GLU A 1 334 ? 10.818 1.497 -20.460 1.00 77.94 334 GLU A CA 1
ATOM 2748 C C . GLU A 1 334 ? 9.661 0.499 -20.631 1.00 77.94 334 GLU A C 1
ATOM 2750 O O . GLU A 1 334 ? 9.630 -0.273 -21.588 1.00 77.94 334 GLU A O 1
ATOM 2755 N N . ASN A 1 335 ? 8.703 0.525 -19.698 1.00 80.12 335 ASN A N 1
ATOM 2756 C CA . ASN A 1 335 ? 7.571 -0.408 -19.556 1.00 80.12 335 ASN A CA 1
ATOM 2757 C C . ASN A 1 335 ? 7.889 -1.801 -18.973 1.00 80.12 335 ASN A C 1
ATOM 2759 O O . ASN A 1 335 ? 8.982 -2.106 -18.499 1.00 80.12 335 ASN A O 1
ATOM 2763 N N . ASN A 1 336 ? 6.844 -2.630 -18.882 1.00 84.62 336 ASN A N 1
ATOM 2764 C CA . ASN A 1 336 ? 6.908 -3.972 -18.322 1.00 84.62 336 ASN A CA 1
ATOM 2765 C C . ASN A 1 336 ? 7.707 -4.901 -19.245 1.00 84.62 336 ASN A C 1
ATOM 2767 O O . ASN A 1 336 ? 7.330 -5.111 -20.386 1.00 84.62 336 ASN A O 1
ATOM 2771 N N . PHE A 1 337 ? 8.743 -5.550 -18.728 1.00 89.25 337 PHE A N 1
ATOM 2772 C CA . PHE A 1 337 ? 9.443 -6.633 -19.420 1.00 89.25 337 PHE A CA 1
ATOM 2773 C C . PHE A 1 337 ? 9.883 -7.700 -18.418 1.00 89.25 337 PHE A C 1
ATOM 2775 O O . PHE A 1 337 ? 9.845 -7.493 -17.199 1.00 89.25 337 PHE A O 1
ATOM 2782 N N . LYS A 1 338 ? 10.308 -8.859 -18.921 1.00 89.75 338 LYS A N 1
ATOM 2783 C CA . LYS A 1 338 ? 10.970 -9.893 -18.118 1.00 89.75 338 LYS A CA 1
ATOM 2784 C C . LYS A 1 338 ? 12.474 -9.803 -18.288 1.00 89.75 338 LYS A C 1
ATOM 2786 O O . LYS A 1 338 ? 12.967 -9.724 -19.408 1.00 89.75 338 LYS A O 1
ATOM 2791 N N . LEU A 1 339 ? 13.205 -9.867 -17.182 1.00 91.06 339 LEU A N 1
ATOM 2792 C CA . LEU A 1 339 ? 14.661 -9.888 -17.228 1.00 91.06 339 LEU A CA 1
ATOM 2793 C C . LEU A 1 339 ? 15.163 -11.292 -17.593 1.00 91.06 339 LEU A C 1
ATOM 2795 O O . LEU A 1 339 ? 14.782 -12.274 -16.953 1.00 91.06 339 LEU A O 1
ATOM 2799 N N . VAL A 1 340 ? 16.038 -11.385 -18.593 1.00 90.81 340 VAL A N 1
ATOM 2800 C CA . VAL A 1 340 ? 16.684 -12.637 -19.012 1.00 90.81 340 VAL A CA 1
ATOM 2801 C C . VAL A 1 340 ? 18.194 -12.490 -18.880 1.00 90.81 340 VAL A C 1
ATOM 2803 O O . VAL A 1 340 ? 18.806 -11.704 -19.593 1.00 90.81 340 VAL A O 1
ATOM 2806 N N . GLY A 1 341 ? 18.800 -13.251 -17.967 1.00 85.56 341 GLY A N 1
ATOM 2807 C CA . GLY A 1 341 ? 20.246 -13.185 -17.715 1.00 85.56 341 GLY A CA 1
ATOM 2808 C C . GLY A 1 341 ? 21.104 -14.061 -18.633 1.00 85.56 341 GLY A C 1
ATOM 2809 O O . GLY A 1 341 ? 22.307 -13.852 -18.716 1.00 85.56 341 GLY A O 1
ATOM 2810 N N . GLU A 1 342 ? 20.518 -15.052 -19.312 1.00 86.38 342 GLU A N 1
ATOM 2811 C CA . GLU A 1 342 ? 21.253 -15.934 -20.225 1.00 86.38 342 GLU A CA 1
ATOM 2812 C C . GLU A 1 342 ? 20.859 -15.629 -21.673 1.00 86.38 342 GLU A C 1
ATOM 2814 O O . GLU A 1 342 ? 19.800 -16.046 -22.148 1.00 86.38 342 GLU A O 1
ATOM 2819 N N . ILE A 1 343 ? 21.717 -14.886 -22.373 1.00 88.81 343 ILE A N 1
ATOM 2820 C CA . ILE A 1 343 ? 21.510 -14.515 -23.774 1.00 88.81 343 ILE A CA 1
ATOM 2821 C C . ILE A 1 343 ? 21.868 -15.708 -24.665 1.00 88.81 343 ILE A C 1
ATOM 2823 O O . ILE A 1 343 ? 23.021 -16.127 -24.748 1.00 88.81 343 ILE A O 1
ATOM 2827 N N . LYS A 1 344 ? 20.853 -16.277 -25.319 1.00 84.62 344 LYS A N 1
ATOM 2828 C CA . LYS A 1 344 ? 20.968 -17.426 -26.231 1.00 84.62 344 LYS A CA 1
ATOM 2829 C C . LYS A 1 344 ? 20.515 -17.051 -27.634 1.00 84.62 344 LYS A C 1
ATOM 2831 O O . LYS A 1 344 ? 19.865 -16.031 -27.837 1.00 84.62 344 LYS A O 1
ATOM 2836 N N . GLY A 1 345 ? 20.806 -17.931 -28.584 1.00 83.19 345 GLY A N 1
ATOM 2837 C CA . GLY A 1 345 ? 20.388 -17.796 -29.976 1.00 83.19 345 GLY A CA 1
ATOM 2838 C C . GLY A 1 345 ? 21.561 -17.515 -30.903 1.00 83.19 345 GLY A C 1
ATOM 2839 O O . GLY A 1 345 ? 22.683 -17.258 -30.471 1.00 83.19 345 GLY A O 1
ATOM 2840 N N . LYS A 1 346 ? 21.301 -17.602 -32.205 1.00 90.56 346 LYS A N 1
ATOM 2841 C CA . LYS A 1 346 ? 22.302 -17.297 -33.229 1.00 90.56 346 LYS A CA 1
ATOM 2842 C C . LYS A 1 346 ? 22.629 -15.801 -33.186 1.00 90.56 346 LYS A C 1
ATOM 2844 O O . LYS A 1 346 ? 21.701 -15.003 -33.130 1.00 90.56 346 LYS A O 1
ATOM 2849 N N . GLY A 1 347 ? 23.903 -15.414 -33.227 1.00 87.31 347 GLY A N 1
ATOM 2850 C CA . GLY A 1 347 ? 24.302 -14.004 -33.151 1.00 87.31 347 GLY A CA 1
ATOM 2851 C C . GLY A 1 347 ? 24.396 -13.450 -31.725 1.00 87.31 347 GLY A C 1
ATOM 2852 O O . GLY A 1 347 ? 24.590 -12.249 -31.567 1.00 87.31 347 GLY A O 1
ATOM 2853 N N . ALA A 1 348 ? 24.261 -14.285 -30.686 1.00 88.81 348 ALA A N 1
ATOM 2854 C CA . ALA A 1 348 ? 24.402 -13.849 -29.292 1.00 88.81 348 ALA A CA 1
ATOM 2855 C C . ALA A 1 348 ? 25.791 -13.246 -28.999 1.00 88.81 348 ALA A C 1
ATOM 2857 O O . ALA A 1 348 ? 25.917 -12.399 -28.124 1.00 88.81 348 ALA A O 1
ATOM 2858 N N . GLU A 1 349 ? 26.811 -13.619 -29.776 1.00 90.19 349 GLU A N 1
ATOM 2859 C CA . GLU A 1 349 ? 28.158 -13.043 -29.747 1.00 90.19 349 GLU A CA 1
ATOM 2860 C C . GLU A 1 349 ? 28.221 -11.548 -30.110 1.00 90.19 349 GLU A C 1
ATOM 2862 O O . GLU A 1 349 ? 29.228 -10.898 -29.836 1.00 90.19 349 GLU A O 1
ATOM 2867 N N . LEU A 1 350 ? 27.167 -10.996 -30.725 1.00 88.06 350 LEU A N 1
ATOM 2868 C CA . LEU A 1 350 ? 27.046 -9.563 -31.010 1.00 88.06 350 LEU A CA 1
ATOM 2869 C C . LEU A 1 350 ? 26.669 -8.754 -29.763 1.00 88.06 350 LEU A C 1
ATOM 2871 O O . LEU A 1 350 ? 26.899 -7.544 -29.719 1.00 88.06 350 LEU A O 1
ATOM 2875 N N . VAL A 1 351 ? 26.059 -9.405 -28.772 1.00 90.06 351 VAL A N 1
ATOM 2876 C CA . VAL A 1 351 ? 25.576 -8.750 -27.560 1.00 90.06 351 VAL A CA 1
ATOM 2877 C C . VAL A 1 351 ? 26.721 -8.662 -26.542 1.00 90.06 351 VAL A C 1
ATOM 2879 O O . VAL A 1 351 ? 27.475 -9.626 -26.396 1.00 90.06 351 VAL A O 1
ATOM 2882 N N . PRO A 1 352 ? 26.889 -7.531 -25.829 1.00 88.38 352 PRO A N 1
ATOM 2883 C CA . PRO A 1 352 ? 27.960 -7.383 -24.850 1.00 88.38 352 PRO A CA 1
ATOM 2884 C C . PRO A 1 352 ? 27.982 -8.496 -23.793 1.00 88.38 352 PRO A C 1
ATOM 2886 O O . PRO A 1 352 ? 26.944 -8.916 -23.281 1.00 88.38 352 PRO A O 1
ATOM 2889 N N . GLU A 1 353 ? 29.184 -8.933 -23.417 1.00 88.38 353 GLU A N 1
ATOM 2890 C CA . GLU A 1 353 ? 29.359 -9.961 -22.391 1.00 88.38 353 GLU A CA 1
ATOM 2891 C C . GLU A 1 353 ? 28.788 -9.505 -21.035 1.00 88.38 353 GLU A C 1
ATOM 2893 O O . GLU A 1 353 ? 29.014 -8.377 -20.581 1.00 88.38 353 GLU A O 1
ATOM 2898 N N . GLY A 1 354 ? 28.035 -10.398 -20.385 1.00 88.94 354 GLY A N 1
ATOM 2899 C CA . GLY A 1 354 ? 27.375 -10.128 -19.106 1.00 88.94 354 GLY A CA 1
ATOM 2900 C C . GLY A 1 354 ? 26.123 -9.250 -19.203 1.00 88.94 354 GLY A C 1
ATOM 2901 O O . GLY A 1 354 ? 25.634 -8.805 -18.166 1.00 88.94 354 GLY A O 1
ATOM 2902 N N . ALA A 1 355 ? 25.617 -8.985 -20.412 1.00 92.19 355 ALA A N 1
ATOM 2903 C CA . ALA A 1 355 ? 24.356 -8.281 -20.599 1.00 92.19 355 ALA A CA 1
ATOM 2904 C C . ALA A 1 355 ? 23.144 -9.117 -20.169 1.00 92.19 355 ALA A C 1
ATOM 2906 O O . ALA A 1 355 ? 23.124 -10.345 -20.264 1.00 92.19 355 ALA A O 1
ATOM 2907 N N . GLU A 1 356 ? 22.110 -8.411 -19.731 1.00 93.38 356 GLU A N 1
ATOM 2908 C CA . GLU A 1 356 ? 20.780 -8.936 -19.461 1.00 93.38 356 GLU A CA 1
ATOM 2909 C C . GLU A 1 356 ? 19.827 -8.408 -20.542 1.00 93.38 356 GLU A C 1
ATOM 2911 O O . GLU A 1 356 ? 19.941 -7.267 -20.988 1.00 93.38 356 GLU A O 1
ATOM 2916 N N . ALA A 1 357 ? 18.872 -9.226 -20.976 1.00 91.88 357 ALA A N 1
ATOM 2917 C CA . ALA A 1 357 ? 17.904 -8.849 -22.000 1.00 91.88 357 ALA A CA 1
ATOM 2918 C C . ALA A 1 357 ? 16.532 -8.513 -21.396 1.00 91.88 357 ALA A C 1
ATOM 2920 O O . ALA A 1 357 ? 16.110 -9.109 -20.400 1.00 91.88 357 ALA A O 1
ATOM 2921 N N . ALA A 1 358 ? 15.822 -7.584 -22.041 1.00 92.56 358 ALA A N 1
ATOM 2922 C CA . ALA A 1 358 ? 14.408 -7.316 -21.806 1.00 92.56 358 ALA A CA 1
ATOM 2923 C C . ALA A 1 358 ? 13.561 -8.197 -22.735 1.00 92.56 358 ALA A C 1
ATOM 2925 O O . ALA A 1 358 ? 13.485 -7.960 -23.938 1.00 92.56 358 ALA A O 1
ATOM 2926 N N . LEU A 1 359 ? 12.945 -9.240 -22.181 1.00 91.75 359 LEU A N 1
ATOM 2927 C CA . LEU A 1 359 ? 12.032 -10.116 -22.906 1.00 91.75 359 LEU A CA 1
ATOM 2928 C C . LEU A 1 359 ? 10.609 -9.558 -22.856 1.00 91.75 359 LEU A C 1
ATOM 2930 O O . LEU A 1 359 ? 10.043 -9.362 -21.775 1.00 91.75 359 LEU A O 1
ATOM 2934 N N . VAL A 1 360 ? 10.024 -9.398 -24.038 1.00 90.88 360 VAL A N 1
ATOM 2935 C CA . VAL A 1 360 ? 8.617 -9.058 -24.243 1.00 90.88 360 VAL A CA 1
ATOM 2936 C C . VAL A 1 360 ? 7.915 -10.282 -24.821 1.00 90.88 360 VAL A C 1
ATOM 2938 O O . VAL A 1 360 ? 8.306 -10.799 -25.864 1.00 90.88 360 VAL A O 1
ATOM 2941 N N . ASP A 1 361 ? 6.897 -10.773 -24.119 1.00 88.31 361 ASP A N 1
ATOM 2942 C CA . ASP A 1 361 ? 6.083 -11.915 -24.536 1.00 88.31 361 ASP A CA 1
ATOM 2943 C C . ASP A 1 361 ? 4.602 -11.670 -24.201 1.00 88.31 361 ASP A C 1
ATOM 2945 O O . ASP A 1 361 ? 4.229 -10.616 -23.691 1.00 88.31 361 ASP A O 1
ATOM 2949 N N . SER A 1 362 ? 3.750 -12.667 -24.447 1.00 84.06 362 SER A N 1
ATOM 2950 C CA . SER A 1 362 ? 2.303 -12.597 -24.179 1.00 84.06 362 SER A CA 1
ATOM 2951 C C . SER A 1 362 ? 1.900 -12.281 -22.729 1.00 84.06 362 SER A C 1
ATOM 2953 O O . SER A 1 362 ? 0.731 -12.000 -22.474 1.00 84.06 362 SER A O 1
ATOM 2955 N N . SER A 1 363 ? 2.824 -12.340 -21.767 1.00 80.81 363 SER A N 1
ATOM 2956 C CA . SER A 1 363 ? 2.552 -11.977 -20.373 1.00 80.81 363 SER A CA 1
ATOM 2957 C C . SER A 1 363 ? 2.873 -10.520 -20.037 1.00 80.81 363 SER A C 1
ATOM 2959 O O . SER A 1 363 ? 2.566 -10.074 -18.932 1.00 80.81 363 SER A O 1
ATOM 2961 N N . VAL A 1 364 ? 3.490 -9.784 -20.962 1.00 82.19 364 VAL A N 1
ATOM 2962 C CA . VAL A 1 364 ? 3.681 -8.340 -20.853 1.00 82.19 364 VAL A CA 1
ATOM 2963 C C . VAL A 1 364 ? 2.426 -7.640 -21.361 1.00 82.19 364 VAL A C 1
ATOM 2965 O O . VAL A 1 364 ? 1.923 -7.936 -22.444 1.00 82.19 364 VAL A O 1
ATOM 2968 N N . GLN A 1 365 ? 1.913 -6.693 -20.580 1.00 73.88 365 GLN A N 1
ATOM 2969 C CA . GLN A 1 365 ? 0.769 -5.891 -20.989 1.00 73.88 365 GLN A CA 1
ATOM 2970 C C . GLN A 1 365 ? 1.207 -4.853 -22.031 1.00 73.88 365 GLN A C 1
ATOM 2972 O O . GLN A 1 365 ? 1.967 -3.939 -21.718 1.00 73.88 365 GLN A O 1
ATOM 2977 N N . GLY A 1 366 ? 0.744 -5.021 -23.270 1.00 77.06 366 GLY A N 1
ATOM 2978 C CA . GLY A 1 366 ? 0.940 -4.057 -24.352 1.00 77.06 366 GLY A CA 1
ATOM 2979 C C . GLY A 1 366 ? -0.131 -2.963 -24.380 1.00 77.06 366 GLY A C 1
ATOM 2980 O O . GLY A 1 366 ? -1.175 -3.057 -23.731 1.00 77.06 366 GLY A O 1
ATOM 2981 N N . SER A 1 367 ? 0.121 -1.938 -25.184 1.00 79.56 367 SER A N 1
ATOM 2982 C CA . SER A 1 367 ? -0.829 -0.879 -25.521 1.00 79.56 367 SER A CA 1
ATOM 2983 C C . SER A 1 367 ? -1.663 -1.272 -26.737 1.00 79.56 367 SER A C 1
ATOM 2985 O O . SER A 1 367 ? -1.246 -2.091 -27.554 1.00 79.56 367 SER A O 1
ATOM 2987 N N . THR A 1 368 ? -2.839 -0.665 -26.895 1.00 82.38 368 THR A N 1
ATOM 2988 C CA . THR A 1 368 ? -3.639 -0.810 -28.119 1.00 82.38 368 THR A CA 1
ATOM 2989 C C . THR A 1 368 ? -3.860 0.550 -28.759 1.00 82.38 368 THR A C 1
ATOM 2991 O O . THR A 1 368 ? -4.241 1.509 -28.090 1.00 82.38 368 THR A O 1
ATOM 2994 N N . TRP A 1 369 ? -3.600 0.651 -30.059 1.00 79.62 369 TRP A N 1
ATOM 2995 C CA . TRP A 1 369 ? -3.813 1.875 -30.824 1.00 79.62 369 TRP A CA 1
ATOM 2996 C C . TRP A 1 369 ? -4.190 1.527 -32.262 1.00 79.62 369 TRP A C 1
ATOM 2998 O O . TRP A 1 369 ? -3.677 0.570 -32.828 1.00 79.62 369 TRP A O 1
ATOM 3008 N N . GLY A 1 370 ? -5.149 2.247 -32.849 1.00 79.50 370 GLY A N 1
ATOM 3009 C CA . GLY A 1 370 ? -5.533 2.043 -34.253 1.00 79.50 370 GLY A CA 1
ATOM 3010 C C . GLY A 1 370 ? -5.994 0.623 -34.627 1.00 79.50 370 GLY A C 1
ATOM 3011 O O . GLY A 1 370 ? -5.957 0.280 -35.801 1.00 79.50 370 GLY A O 1
ATOM 3012 N N . GLY A 1 371 ? -6.414 -0.207 -33.663 1.00 82.94 371 GLY A N 1
ATOM 3013 C CA . GLY A 1 371 ? -6.783 -1.613 -33.897 1.00 82.94 371 GLY A CA 1
ATOM 3014 C C . GLY A 1 371 ? -5.622 -2.615 -33.823 1.00 82.94 371 GLY A C 1
ATOM 3015 O O . GLY A 1 371 ? -5.853 -3.808 -33.996 1.00 82.94 371 GLY A O 1
ATOM 3016 N N . HIS A 1 372 ? -4.409 -2.156 -33.518 1.00 82.25 372 HIS A N 1
ATOM 3017 C CA . HIS A 1 372 ? -3.217 -2.981 -33.331 1.00 82.25 372 HIS A CA 1
ATOM 3018 C C . HIS A 1 372 ? -2.801 -3.027 -31.855 1.00 82.25 372 HIS A C 1
ATOM 3020 O O . HIS A 1 372 ? -3.126 -2.127 -31.072 1.00 82.25 372 HIS A O 1
ATOM 3026 N N . ALA A 1 373 ? -2.071 -4.079 -31.486 1.00 83.56 373 ALA A N 1
ATOM 3027 C CA . ALA A 1 373 ? -1.392 -4.190 -30.201 1.00 83.56 373 ALA A CA 1
ATOM 3028 C C . ALA A 1 373 ? 0.086 -3.826 -30.378 1.00 83.56 373 ALA A C 1
ATOM 3030 O O . ALA A 1 373 ? 0.736 -4.329 -31.292 1.00 83.56 373 ALA A O 1
ATOM 3031 N N . TYR A 1 374 ? 0.605 -2.975 -29.499 1.00 85.75 374 TYR A N 1
ATOM 3032 C CA . TYR A 1 374 ? 1.984 -2.505 -29.532 1.00 85.75 374 TYR A CA 1
ATOM 3033 C C . TYR A 1 374 ? 2.645 -2.702 -28.177 1.00 85.75 374 TYR A C 1
ATOM 3035 O O . TYR A 1 374 ? 2.061 -2.415 -27.131 1.00 85.75 374 TYR A O 1
ATOM 3043 N N . TYR A 1 375 ? 3.899 -3.124 -28.211 1.00 87.81 375 TYR A N 1
ATOM 3044 C CA . TYR A 1 375 ? 4.847 -2.790 -27.165 1.00 87.81 375 TYR A CA 1
ATOM 3045 C C . TYR A 1 375 ? 5.646 -1.591 -27.669 1.00 87.81 375 TYR A C 1
ATOM 3047 O O . TYR A 1 375 ? 6.068 -1.602 -28.819 1.00 87.81 375 TYR A O 1
ATOM 3055 N N . TYR A 1 376 ? 5.795 -0.564 -26.842 1.00 87.44 376 TYR A N 1
ATOM 3056 C CA . TYR A 1 376 ? 6.621 0.597 -27.153 1.00 87.44 376 TYR A CA 1
ATOM 3057 C C . TYR A 1 376 ? 7.522 0.854 -25.957 1.00 87.44 376 TYR A C 1
ATOM 3059 O O . TYR A 1 376 ? 7.030 0.936 -24.830 1.00 87.44 376 TYR A O 1
ATOM 3067 N N . SER A 1 377 ? 8.821 0.965 -26.191 1.00 87.94 377 SER A N 1
ATOM 3068 C CA . SER A 1 377 ? 9.796 1.316 -25.163 1.00 87.94 377 SER A CA 1
ATOM 3069 C C . SER A 1 377 ? 10.602 2.510 -25.629 1.00 87.94 377 SER A C 1
ATOM 3071 O O . SER A 1 377 ? 11.274 2.437 -26.655 1.00 87.94 377 SER A O 1
ATOM 3073 N N . ILE A 1 378 ? 10.600 3.587 -24.847 1.00 87.88 378 ILE A N 1
ATOM 3074 C CA . ILE A 1 378 ? 11.547 4.677 -25.061 1.00 87.88 378 ILE A CA 1
ATOM 3075 C C . ILE A 1 378 ? 12.915 4.161 -24.612 1.00 87.88 378 ILE A C 1
ATOM 3077 O O . ILE A 1 378 ? 13.096 3.739 -23.473 1.00 87.88 378 ILE A O 1
ATOM 3081 N N . LEU A 1 379 ? 13.862 4.126 -25.544 1.00 88.50 379 LEU A N 1
ATOM 3082 C CA . LEU A 1 379 ? 15.243 3.740 -25.277 1.00 88.50 379 LEU A CA 1
ATOM 3083 C C . LEU A 1 379 ? 16.042 4.928 -24.735 1.00 88.50 379 LEU A C 1
ATOM 3085 O O . LEU A 1 379 ? 16.922 4.761 -23.901 1.00 88.50 379 LEU A O 1
ATOM 3089 N N . PHE A 1 380 ? 15.771 6.126 -25.257 1.00 85.44 380 PHE A N 1
ATOM 3090 C CA . PHE A 1 380 ? 16.425 7.359 -24.836 1.00 85.44 380 PHE A CA 1
ATOM 3091 C C . PHE A 1 380 ? 15.520 8.558 -25.096 1.00 85.44 380 PHE A C 1
ATOM 3093 O O . PHE A 1 380 ? 14.982 8.707 -26.195 1.00 85.44 380 PHE A O 1
ATOM 3100 N N . GLU A 1 381 ? 15.453 9.464 -24.126 1.00 88.31 381 GLU A N 1
ATOM 3101 C CA . GLU A 1 381 ? 14.950 10.822 -24.310 1.00 88.31 381 GLU A CA 1
ATOM 3102 C C . GLU A 1 381 ? 16.049 11.805 -23.910 1.00 88.31 381 GLU A C 1
ATOM 3104 O O . GLU A 1 381 ? 16.510 11.823 -22.767 1.00 88.31 381 GLU A O 1
ATOM 3109 N N . ALA A 1 382 ? 16.515 12.610 -24.864 1.00 86.19 382 ALA A N 1
ATOM 3110 C CA . ALA A 1 382 ? 17.604 13.541 -24.613 1.00 86.19 382 ALA A CA 1
ATOM 3111 C C . ALA A 1 382 ? 17.489 14.803 -25.464 1.00 86.19 382 ALA A C 1
ATOM 3113 O O . ALA A 1 382 ? 16.967 14.808 -26.578 1.00 86.19 382 ALA A O 1
ATOM 3114 N N . LYS A 1 383 ? 18.032 15.900 -24.934 1.00 88.00 383 LYS A N 1
ATOM 3115 C CA . LYS A 1 383 ? 18.185 17.145 -25.680 1.00 88.00 383 LYS A CA 1
ATOM 3116 C C . LYS A 1 383 ? 19.564 17.179 -26.329 1.00 88.00 383 LYS A C 1
ATOM 3118 O O . LYS A 1 383 ? 20.568 17.363 -25.644 1.00 88.00 383 LYS A O 1
ATOM 3123 N N . GLY A 1 384 ? 19.593 16.973 -27.642 1.00 84.69 384 GLY A N 1
ATOM 3124 C CA . GLY A 1 384 ? 20.803 17.094 -28.450 1.00 84.69 384 GLY A CA 1
ATOM 3125 C C . GLY A 1 384 ? 21.167 18.546 -28.756 1.00 84.69 384 GLY A C 1
ATOM 3126 O O . GLY A 1 384 ? 20.393 19.476 -28.522 1.00 84.69 384 GLY A O 1
ATOM 3127 N N . GLU A 1 385 ? 22.360 18.736 -29.306 1.00 90.81 385 GLU A N 1
ATOM 3128 C CA . GLU A 1 385 ? 22.732 19.982 -29.965 1.00 90.81 385 GLU A CA 1
ATOM 3129 C C . GLU A 1 385 ? 22.025 20.046 -31.324 1.00 90.81 385 GLU A C 1
ATOM 3131 O O . GLU A 1 385 ? 22.130 19.124 -32.136 1.00 90.81 385 GLU A O 1
ATOM 3136 N N . ALA A 1 386 ? 21.277 21.125 -31.559 1.00 88.44 386 ALA A N 1
ATOM 3137 C CA . ALA A 1 386 ? 20.495 21.276 -32.778 1.00 88.44 386 ALA A CA 1
ATOM 3138 C C . ALA A 1 386 ? 21.407 21.246 -34.015 1.00 88.44 386 ALA A C 1
ATOM 3140 O O . ALA A 1 386 ? 22.385 21.988 -34.096 1.00 88.44 386 ALA A O 1
ATOM 3141 N N . GLY A 1 387 ? 21.070 20.400 -34.988 1.00 87.44 387 GLY A N 1
ATOM 3142 C CA . GLY A 1 387 ? 21.870 20.213 -36.200 1.00 87.44 387 GLY A CA 1
ATOM 3143 C C . GLY A 1 387 ? 23.011 19.194 -36.072 1.00 87.44 387 GLY A C 1
ATOM 3144 O O . GLY A 1 387 ? 23.605 18.839 -37.094 1.00 87.44 387 GLY A O 1
ATOM 3145 N N . SER A 1 388 ? 23.294 18.673 -34.876 1.00 92.25 388 SER A N 1
ATOM 3146 C CA . SER A 1 388 ? 24.279 17.604 -34.684 1.00 92.25 388 SER A CA 1
ATOM 3147 C C . SER A 1 388 ? 23.694 16.237 -35.048 1.00 92.25 388 SER A C 1
ATOM 3149 O O . SER A 1 388 ? 22.512 15.964 -34.823 1.00 92.25 388 SER A O 1
ATOM 3151 N N . TRP A 1 389 ? 24.536 15.382 -35.635 1.00 91.88 389 TRP A N 1
ATOM 3152 C CA . TRP A 1 389 ? 24.182 14.015 -36.019 1.00 91.88 389 TRP A CA 1
ATOM 3153 C C . TRP A 1 389 ? 24.430 13.039 -34.870 1.00 91.88 389 TRP A C 1
ATOM 3155 O O . TRP A 1 389 ? 25.503 13.034 -34.267 1.00 91.88 389 TRP A O 1
ATOM 3165 N N . TYR A 1 390 ? 23.443 12.187 -34.617 1.00 91.69 390 TYR A N 1
ATOM 3166 C CA . TYR A 1 390 ? 23.442 11.150 -33.595 1.00 91.69 390 TYR A CA 1
ATOM 3167 C C . TYR A 1 390 ? 23.107 9.796 -34.217 1.00 91.69 390 TYR A C 1
ATOM 3169 O O . TYR A 1 390 ? 22.447 9.713 -35.254 1.00 91.69 390 TYR A O 1
ATOM 3177 N N . MET A 1 391 ? 23.557 8.732 -33.557 1.00 91.69 391 MET A N 1
ATOM 3178 C CA . MET A 1 391 ? 23.278 7.349 -33.926 1.00 91.69 391 MET A CA 1
ATOM 3179 C C . MET A 1 391 ? 22.770 6.611 -32.692 1.00 91.69 391 MET A C 1
ATOM 3181 O O . MET A 1 391 ? 23.403 6.666 -31.637 1.00 91.69 391 MET A O 1
ATOM 3185 N N . ALA A 1 392 ? 21.652 5.908 -32.836 1.00 91.44 392 ALA A N 1
ATOM 3186 C CA . ALA A 1 392 ? 21.121 5.019 -31.815 1.00 91.44 392 ALA A CA 1
ATOM 3187 C C . ALA A 1 392 ? 21.012 3.602 -32.371 1.00 91.44 392 ALA A C 1
ATOM 3189 O O . ALA A 1 392 ? 20.677 3.406 -33.540 1.00 91.44 392 ALA A O 1
ATOM 3190 N N . SER A 1 393 ? 21.301 2.611 -31.531 1.00 92.31 393 SER A N 1
ATOM 3191 C CA . SER A 1 393 ? 21.215 1.212 -31.930 1.00 92.31 393 SER A CA 1
ATOM 3192 C C . SER A 1 393 ? 20.775 0.308 -30.795 1.00 92.31 393 SER A C 1
ATOM 3194 O O . SER A 1 393 ? 21.146 0.540 -29.645 1.00 92.31 393 SER A O 1
ATOM 3196 N N . VAL A 1 394 ? 20.083 -0.768 -31.150 1.00 93.12 394 VAL A N 1
ATOM 3197 C CA . VAL A 1 394 ? 19.639 -1.818 -30.233 1.00 93.12 394 VAL A CA 1
ATOM 3198 C C . VAL A 1 394 ? 19.872 -3.188 -30.865 1.00 93.12 394 VAL A C 1
ATOM 3200 O O . VAL A 1 394 ? 19.771 -3.354 -32.081 1.00 93.12 394 VAL A O 1
ATOM 3203 N N . TYR A 1 395 ? 20.219 -4.174 -30.040 1.00 94.12 395 TYR A N 1
ATOM 3204 C CA . TYR A 1 395 ? 20.279 -5.569 -30.463 1.00 94.12 395 TYR A CA 1
ATOM 3205 C C . TYR A 1 395 ? 18.944 -6.230 -30.136 1.00 94.12 395 TYR A C 1
ATOM 3207 O O . TYR A 1 395 ? 18.525 -6.239 -28.980 1.00 94.12 395 TYR A O 1
ATOM 3215 N N . CYS A 1 396 ? 18.285 -6.792 -31.144 1.00 94.44 396 CYS A N 1
ATOM 3216 C CA . CYS A 1 396 ? 16.983 -7.433 -31.006 1.00 94.44 396 CYS A CA 1
ATOM 3217 C C . CYS A 1 396 ? 17.066 -8.904 -31.400 1.00 94.44 396 CYS A C 1
ATOM 3219 O O . CYS A 1 396 ? 17.747 -9.265 -32.359 1.00 94.44 396 CYS A O 1
ATOM 3221 N N . TYR A 1 397 ? 16.323 -9.744 -30.689 1.00 94.81 397 TYR A N 1
ATOM 3222 C CA . TYR A 1 397 ? 16.076 -11.132 -31.051 1.00 94.81 397 TYR A CA 1
ATOM 3223 C C . TYR A 1 397 ? 14.574 -11.348 -31.120 1.00 94.81 397 TYR A C 1
ATOM 3225 O O . TYR A 1 397 ? 13.860 -11.054 -30.164 1.00 94.81 397 TYR A O 1
ATOM 3233 N N . VAL A 1 398 ? 14.110 -11.898 -32.236 1.00 94.62 398 VAL A N 1
ATOM 3234 C CA . VAL A 1 398 ? 12.713 -12.284 -32.426 1.00 94.62 398 VAL A CA 1
ATOM 3235 C C . VAL A 1 398 ? 12.658 -13.800 -32.526 1.00 94.62 398 VAL A C 1
ATOM 3237 O O . VAL A 1 398 ? 13.438 -14.404 -33.265 1.00 94.62 398 VAL A O 1
ATOM 3240 N N . SER A 1 399 ? 11.776 -14.436 -31.756 1.00 93.19 399 SER A N 1
ATOM 3241 C CA . SER A 1 399 ? 11.647 -15.891 -31.769 1.00 93.19 399 SER A CA 1
ATOM 3242 C C . SER A 1 399 ? 11.038 -16.389 -33.093 1.00 93.19 399 SER A C 1
ATOM 3244 O O . SER A 1 399 ? 10.246 -15.674 -33.705 1.00 93.19 399 SER A O 1
ATOM 3246 N N . PRO A 1 400 ? 11.373 -17.608 -33.562 1.00 92.31 400 PRO A N 1
ATOM 3247 C CA . PRO A 1 400 ? 10.831 -18.136 -34.822 1.00 92.31 400 PRO A CA 1
ATOM 3248 C C . PRO A 1 400 ? 9.305 -18.311 -34.849 1.00 92.31 400 PRO A C 1
ATOM 3250 O O . PRO A 1 400 ? 8.718 -18.437 -35.917 1.00 92.31 400 PRO A O 1
ATOM 3253 N N . ASP A 1 401 ? 8.669 -18.376 -33.681 1.00 92.19 401 ASP A N 1
ATOM 3254 C CA . ASP A 1 401 ? 7.221 -18.494 -33.493 1.00 92.19 401 ASP A CA 1
ATOM 3255 C C . ASP A 1 401 ? 6.518 -17.140 -33.300 1.00 92.19 401 ASP A C 1
ATOM 3257 O O . ASP A 1 401 ? 5.305 -17.104 -33.081 1.00 92.19 401 ASP A O 1
ATOM 3261 N N . PHE A 1 402 ? 7.252 -16.027 -33.391 1.00 91.44 402 PHE A N 1
ATOM 3262 C CA . PHE A 1 402 ? 6.675 -14.690 -33.350 1.00 91.44 402 PHE A CA 1
ATOM 3263 C C . PHE A 1 402 ? 5.695 -14.485 -34.509 1.00 91.44 402 PHE A C 1
ATOM 3265 O O . PHE A 1 402 ? 6.015 -14.723 -35.673 1.00 91.44 402 PHE A O 1
ATOM 3272 N N . ASN A 1 403 ? 4.494 -14.021 -34.178 1.00 87.94 403 ASN A N 1
ATOM 3273 C CA . ASN A 1 403 ? 3.382 -13.844 -35.109 1.00 87.94 403 ASN A CA 1
ATOM 3274 C C . ASN A 1 403 ? 2.943 -12.378 -35.258 1.00 87.94 403 ASN A C 1
ATOM 3276 O O . ASN A 1 403 ? 1.820 -12.129 -35.692 1.00 87.94 403 ASN A O 1
ATOM 3280 N N . GLY A 1 404 ? 3.785 -11.426 -34.846 1.00 87.12 404 GLY A N 1
ATOM 3281 C CA . GLY A 1 404 ? 3.526 -9.997 -35.006 1.00 87.12 404 GLY A CA 1
ATOM 3282 C C . GLY A 1 404 ? 3.983 -9.458 -36.363 1.00 87.12 404 GLY A C 1
ATOM 3283 O O . GLY A 1 404 ? 4.736 -10.105 -37.089 1.00 87.12 404 GLY A O 1
ATOM 3284 N N . ASP A 1 405 ? 3.528 -8.246 -36.681 1.00 88.69 405 ASP A N 1
ATOM 3285 C CA . ASP A 1 405 ? 3.702 -7.650 -38.010 1.00 88.69 405 ASP A CA 1
ATOM 3286 C C . ASP A 1 405 ? 5.080 -7.003 -38.217 1.00 88.69 405 ASP A C 1
ATOM 3288 O O . ASP A 1 405 ? 5.586 -6.971 -39.339 1.00 88.69 405 ASP A O 1
ATOM 3292 N N . ASN A 1 406 ? 5.672 -6.439 -37.159 1.00 90.88 406 ASN A N 1
ATOM 3293 C CA . ASN A 1 406 ? 6.887 -5.634 -37.257 1.00 90.88 406 ASN A CA 1
ATOM 3294 C C . ASN A 1 406 ? 7.610 -5.505 -35.902 1.00 90.88 406 ASN A C 1
ATOM 3296 O O . ASN A 1 406 ? 6.971 -5.541 -34.851 1.00 90.88 406 ASN A O 1
ATOM 3300 N N . VAL A 1 407 ? 8.930 -5.317 -35.948 1.00 92.94 407 VAL A N 1
ATOM 3301 C CA . VAL A 1 407 ? 9.793 -4.904 -34.831 1.00 92.94 407 VAL A CA 1
ATOM 3302 C C . VAL A 1 407 ? 10.772 -3.876 -35.389 1.00 92.94 407 VAL A C 1
ATOM 3304 O O . VAL A 1 407 ? 11.528 -4.190 -36.310 1.00 92.94 407 VAL A O 1
ATOM 3307 N N . GLU A 1 408 ? 10.757 -2.653 -34.868 1.00 93.19 408 GLU A N 1
ATOM 3308 C CA . GLU A 1 408 ? 11.494 -1.540 -35.465 1.00 93.19 408 GLU A CA 1
ATOM 3309 C C . GLU A 1 408 ? 11.965 -0.529 -34.424 1.00 93.19 408 GLU A C 1
ATOM 3311 O O . GLU A 1 408 ? 11.237 -0.212 -33.499 1.00 93.19 408 GLU A O 1
ATOM 3316 N N . ILE A 1 409 ? 13.164 0.021 -34.604 1.00 92.94 409 ILE A N 1
ATOM 3317 C CA . ILE A 1 409 ? 13.620 1.196 -33.851 1.00 92.94 409 ILE A CA 1
ATOM 3318 C C . ILE A 1 409 ? 13.376 2.451 -34.691 1.00 92.94 409 ILE A C 1
ATOM 3320 O O . ILE A 1 409 ? 13.634 2.456 -35.898 1.00 92.94 409 ILE A O 1
ATOM 3324 N N . GLY A 1 410 ? 12.903 3.524 -34.062 1.00 91.50 410 GLY A N 1
ATOM 3325 C CA . GLY A 1 410 ? 12.618 4.801 -34.712 1.00 91.50 410 GLY A CA 1
ATOM 3326 C C . GLY A 1 410 ? 12.974 6.003 -33.844 1.00 91.50 410 GLY A C 1
ATOM 3327 O O . GLY A 1 410 ? 13.309 5.866 -32.665 1.00 91.50 410 GLY A O 1
ATOM 3328 N N . VAL A 1 411 ? 12.907 7.193 -34.446 1.00 90.50 411 VAL A N 1
ATOM 3329 C CA . VAL A 1 411 ? 13.182 8.464 -33.761 1.00 90.50 411 VAL A CA 1
ATOM 3330 C C . VAL A 1 411 ? 12.050 9.455 -33.978 1.00 90.50 411 VAL A C 1
ATOM 3332 O O . VAL A 1 411 ? 11.628 9.698 -35.107 1.00 90.50 411 VAL A O 1
ATOM 3335 N N . GLU A 1 412 ? 11.599 10.069 -32.891 1.00 88.50 412 GLU A N 1
ATOM 3336 C CA . GLU A 1 412 ? 10.643 11.172 -32.879 1.00 88.50 412 GLU A CA 1
ATOM 3337 C C . GLU A 1 412 ? 11.361 12.502 -32.606 1.00 88.50 412 GLU A C 1
ATOM 3339 O O . GLU A 1 412 ? 12.399 12.546 -31.939 1.00 88.50 412 GLU A O 1
ATOM 3344 N N . HIS A 1 413 ? 10.781 13.602 -33.096 1.00 84.44 413 HIS A N 1
ATOM 3345 C CA . HIS A 1 413 ? 11.295 14.969 -32.912 1.00 84.44 413 HIS A CA 1
ATOM 3346 C C . HIS A 1 413 ? 12.726 15.199 -33.446 1.00 84.44 413 HIS A C 1
ATOM 3348 O O . HIS A 1 413 ? 13.508 15.953 -32.866 1.00 84.44 413 HIS A O 1
ATOM 3354 N N . ALA A 1 414 ? 13.066 14.570 -34.575 1.00 80.00 414 ALA A N 1
ATOM 3355 C CA . ALA A 1 414 ? 14.296 14.835 -35.324 1.00 80.00 414 ALA A CA 1
ATOM 3356 C C . ALA A 1 414 ? 14.063 15.842 -36.467 1.00 80.00 414 ALA A C 1
ATOM 3358 O O . ALA A 1 414 ? 12.988 15.865 -37.066 1.00 80.00 414 ALA A O 1
ATOM 3359 N N . ILE A 1 415 ? 15.090 16.635 -36.807 1.00 78.25 415 ILE A N 1
ATOM 3360 C CA . ILE A 1 415 ? 15.071 17.528 -37.986 1.00 78.25 415 ILE A CA 1
ATOM 3361 C C . ILE A 1 415 ? 15.060 16.695 -39.269 1.00 78.25 415 ILE A C 1
ATOM 3363 O O . ILE A 1 415 ? 14.328 16.981 -40.214 1.00 78.25 415 ILE A O 1
ATOM 3367 N N . SER A 1 416 ? 15.934 15.692 -39.314 1.00 78.12 416 SER A N 1
ATOM 3368 C CA . SER A 1 416 ? 16.089 14.776 -40.438 1.00 78.12 416 SER A CA 1
ATOM 3369 C C . SER A 1 416 ? 16.649 13.439 -39.954 1.00 78.12 416 SER A C 1
ATOM 3371 O O . SER A 1 416 ? 17.309 13.371 -38.916 1.00 78.12 416 SER A O 1
ATOM 3373 N N . SER A 1 417 ? 16.388 12.367 -40.695 1.00 72.75 417 SER A N 1
ATOM 3374 C CA . SER A 1 417 ? 16.923 11.032 -40.428 1.00 72.75 417 SER A CA 1
ATOM 3375 C C . SER A 1 417 ? 17.387 10.381 -41.728 1.00 72.75 417 SER A C 1
ATOM 3377 O O . SER A 1 417 ? 16.829 10.624 -42.797 1.00 72.75 417 SER A O 1
ATOM 3379 N N . THR A 1 418 ? 18.458 9.586 -41.657 1.00 70.75 418 THR A N 1
ATOM 3380 C CA . THR A 1 418 ? 18.944 8.809 -42.815 1.00 70.75 418 THR A CA 1
ATOM 3381 C C . THR A 1 418 ? 18.029 7.619 -43.089 1.00 70.75 418 THR A C 1
ATOM 3383 O O . THR A 1 418 ? 17.827 7.240 -44.240 1.00 70.75 418 THR A O 1
ATOM 3386 N N . THR A 1 419 ? 17.438 7.089 -42.018 1.00 66.75 419 THR A N 1
ATOM 3387 C CA . THR A 1 419 ? 16.381 6.084 -42.038 1.00 66.75 419 THR A CA 1
ATOM 3388 C C . THR A 1 419 ? 15.370 6.479 -40.967 1.00 66.75 419 THR A C 1
ATOM 3390 O O . THR A 1 419 ? 15.747 6.589 -39.801 1.00 66.75 419 THR A O 1
ATOM 3393 N N . GLU A 1 420 ? 14.103 6.699 -41.335 1.00 67.12 420 GLU A N 1
ATOM 3394 C CA . GLU A 1 420 ? 13.056 7.023 -40.350 1.00 67.12 420 GLU A CA 1
ATOM 3395 C C . GLU A 1 420 ? 12.889 5.901 -39.318 1.00 67.12 420 GLU A C 1
ATOM 3397 O O . GLU A 1 420 ? 12.676 6.184 -38.139 1.00 67.12 420 GLU A O 1
ATOM 3402 N N . LYS A 1 421 ? 13.035 4.641 -39.758 1.00 80.38 421 LYS A N 1
ATOM 3403 C CA . LYS A 1 421 ? 12.956 3.443 -38.918 1.00 80.38 421 LYS A CA 1
ATOM 3404 C C . LYS A 1 421 ? 13.873 2.331 -39.418 1.00 80.38 421 LYS A C 1
ATOM 3406 O O . LYS A 1 421 ? 13.931 2.086 -40.622 1.00 80.38 421 LYS A O 1
ATOM 3411 N N . ALA A 1 422 ? 14.540 1.623 -38.513 1.00 90.75 422 ALA A N 1
ATOM 3412 C CA . ALA A 1 422 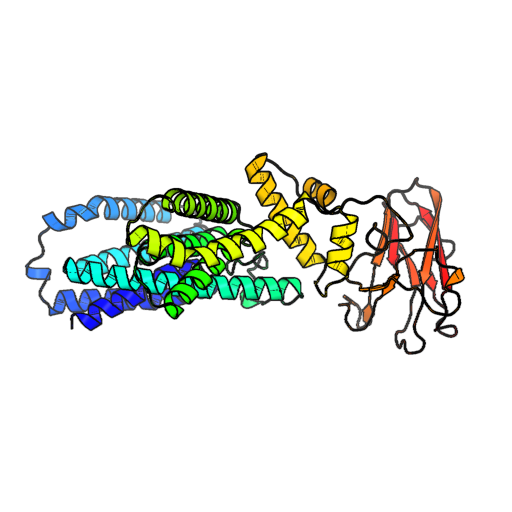? 15.263 0.396 -38.842 1.00 90.75 422 ALA A CA 1
ATOM 3413 C C . ALA A 1 422 ? 14.457 -0.826 -38.394 1.00 90.75 422 ALA A C 1
ATOM 3415 O O . ALA A 1 422 ? 14.171 -0.985 -37.209 1.00 90.75 422 ALA A O 1
ATOM 3416 N N . ILE A 1 423 ? 14.096 -1.669 -39.361 1.00 93.50 423 ILE A N 1
ATOM 3417 C CA . ILE A 1 423 ? 13.175 -2.798 -39.201 1.00 93.50 423 ILE A CA 1
ATOM 3418 C C . ILE A 1 423 ? 13.962 -4.105 -39.081 1.00 93.50 423 ILE A C 1
ATOM 3420 O O . ILE A 1 423 ? 14.904 -4.342 -39.839 1.00 93.50 423 ILE A O 1
ATOM 3424 N N . TYR A 1 424 ? 13.558 -4.961 -38.147 1.00 95.50 424 TYR A N 1
ATOM 3425 C CA . TYR A 1 424 ? 14.075 -6.316 -37.993 1.00 95.50 424 TYR A CA 1
ATOM 3426 C C . TYR A 1 424 ? 13.660 -7.210 -39.168 1.00 95.50 424 TYR A C 1
ATOM 3428 O O . TYR A 1 424 ? 12.487 -7.257 -39.544 1.00 95.50 424 TYR A O 1
ATOM 3436 N N . ASP A 1 425 ? 14.598 -7.990 -39.715 1.00 94.31 425 ASP A N 1
ATOM 3437 C CA . ASP A 1 425 ? 14.277 -8.968 -40.754 1.00 94.31 425 ASP A CA 1
ATOM 3438 C C . ASP A 1 425 ? 13.618 -10.213 -40.141 1.00 94.31 425 ASP A C 1
ATOM 3440 O O . ASP A 1 425 ? 14.292 -11.134 -39.669 1.00 94.31 425 ASP A O 1
ATOM 3444 N N . LEU A 1 426 ? 12.282 -10.251 -40.173 1.00 93.25 426 LEU A N 1
ATOM 3445 C CA . LEU A 1 426 ? 11.476 -11.369 -39.671 1.00 93.25 426 LEU A CA 1
ATOM 3446 C C . LEU A 1 426 ? 11.732 -12.689 -40.424 1.00 93.25 426 LEU A C 1
ATOM 3448 O O . LEU A 1 426 ? 11.513 -13.759 -39.850 1.00 93.25 426 LEU A O 1
ATOM 3452 N N . GLN A 1 427 ? 12.247 -12.652 -41.663 1.00 92.19 427 GLN A N 1
ATOM 3453 C CA . GLN A 1 427 ? 12.653 -13.868 -42.389 1.00 92.19 427 GLN A CA 1
ATOM 3454 C C . GLN A 1 427 ? 13.903 -14.511 -41.773 1.00 92.19 427 GLN A C 1
ATOM 3456 O O . GLN A 1 427 ? 14.123 -15.714 -41.919 1.00 92.19 427 GLN A O 1
ATOM 3461 N N . ALA A 1 428 ? 14.698 -13.723 -41.049 1.00 91.25 428 ALA A N 1
ATOM 3462 C CA . ALA A 1 428 ? 15.862 -14.152 -40.282 1.00 91.25 428 ALA A CA 1
ATOM 3463 C C . ALA A 1 428 ? 15.581 -14.224 -38.764 1.00 91.25 428 ALA A C 1
ATOM 3465 O O . ALA A 1 428 ? 16.503 -14.097 -37.948 1.00 91.25 428 ALA A O 1
ATOM 3466 N N . SER A 1 429 ? 14.321 -14.463 -38.377 1.00 92.44 429 SER A N 1
ATOM 3467 C CA . SER A 1 429 ? 13.937 -14.750 -36.988 1.00 92.44 429 SER A CA 1
ATOM 3468 C C . SER A 1 429 ? 14.704 -15.949 -36.408 1.00 92.44 429 SER A C 1
ATOM 3470 O O . SER A 1 429 ? 15.231 -16.810 -37.118 1.00 92.44 429 SER A O 1
ATOM 3472 N N . GLY A 1 430 ? 14.838 -15.988 -35.082 1.00 92.50 430 GLY A N 1
ATOM 3473 C CA . GLY A 1 430 ? 15.723 -16.921 -34.382 1.00 92.50 430 GLY A CA 1
ATOM 3474 C C . GLY A 1 430 ? 17.193 -16.489 -34.352 1.00 92.50 430 GLY A C 1
ATOM 3475 O O . GLY A 1 430 ? 18.064 -17.295 -34.004 1.00 92.50 430 GLY A O 1
ATOM 3476 N N . SER A 1 431 ? 17.492 -15.234 -34.703 1.00 94.56 431 SER A N 1
ATOM 3477 C CA . SER A 1 431 ? 18.836 -14.663 -34.614 1.00 94.56 431 SER A CA 1
ATOM 3478 C C . SER A 1 431 ? 18.841 -13.237 -34.066 1.00 94.56 431 SER A C 1
ATOM 3480 O O . SER A 1 431 ? 17.877 -12.488 -34.227 1.00 94.56 431 SER A O 1
ATOM 3482 N N . TRP A 1 432 ? 19.922 -12.864 -33.389 1.00 95.00 432 TRP A N 1
ATOM 3483 C CA . TRP A 1 432 ? 20.157 -11.498 -32.944 1.00 95.00 432 TRP A CA 1
ATOM 3484 C C . TRP A 1 432 ? 20.535 -10.621 -34.136 1.00 95.00 432 TRP A C 1
ATOM 3486 O O . TRP A 1 432 ? 21.421 -10.972 -34.916 1.00 95.00 432 TRP A O 1
ATOM 3496 N N . GLN A 1 433 ? 19.878 -9.472 -34.257 1.00 94.94 433 GLN A N 1
ATOM 3497 C CA . GLN A 1 433 ? 20.129 -8.478 -35.296 1.00 94.94 433 GLN A CA 1
ATOM 3498 C C . GLN A 1 433 ? 20.333 -7.106 -34.651 1.00 94.94 433 GLN A C 1
ATOM 3500 O O . GLN A 1 433 ? 19.685 -6.777 -33.656 1.00 94.94 433 GLN A O 1
ATOM 3505 N N . LYS A 1 434 ? 21.241 -6.303 -35.210 1.00 94.50 434 LYS A N 1
ATOM 3506 C CA . LYS A 1 434 ? 21.445 -4.913 -34.792 1.00 94.50 434 LYS A CA 1
ATOM 3507 C C . LYS A 1 434 ? 20.527 -4.011 -35.612 1.00 94.50 434 LYS A C 1
ATOM 3509 O O . LYS A 1 434 ? 20.667 -3.961 -36.832 1.00 94.50 434 LYS A O 1
ATOM 3514 N N . LEU A 1 435 ? 19.633 -3.292 -34.945 1.00 94.25 435 LEU A N 1
ATOM 3515 C CA . LEU A 1 435 ? 18.835 -2.229 -35.550 1.00 94.25 435 LEU A CA 1
ATOM 3516 C C . LEU A 1 435 ? 19.495 -0.887 -35.233 1.00 94.25 435 LEU A C 1
ATOM 3518 O O . LEU A 1 435 ? 19.907 -0.659 -34.095 1.00 94.25 435 LEU A O 1
ATOM 3522 N N . GLU A 1 436 ? 19.635 -0.017 -36.230 1.00 93.81 436 GLU A N 1
ATOM 3523 C CA . GLU A 1 436 ? 20.392 1.231 -36.107 1.00 93.81 436 GLU A CA 1
ATOM 3524 C C . GLU A 1 436 ? 19.732 2.363 -36.894 1.00 93.81 436 GLU A C 1
ATOM 3526 O O . GLU A 1 436 ? 19.390 2.205 -38.065 1.00 93.81 436 GLU A O 1
ATOM 3531 N N . VAL A 1 437 ? 19.594 3.520 -36.249 1.00 93.06 437 VAL A N 1
ATOM 3532 C CA . VAL A 1 437 ? 19.049 4.745 -36.840 1.00 93.06 437 VAL A CA 1
ATOM 3533 C C . VAL A 1 437 ? 20.027 5.892 -36.636 1.00 93.06 437 VAL A C 1
ATOM 3535 O O . VAL A 1 437 ? 20.575 6.083 -35.550 1.00 93.06 437 VAL A O 1
ATOM 3538 N N . THR A 1 438 ? 20.238 6.666 -37.697 1.00 93.56 438 THR A N 1
ATOM 3539 C CA . THR A 1 438 ? 21.060 7.879 -37.681 1.00 93.56 438 THR A CA 1
ATOM 3540 C C . THR A 1 438 ? 20.167 9.080 -37.973 1.00 93.56 438 THR A C 1
ATOM 3542 O O . THR A 1 438 ? 19.367 9.063 -38.913 1.00 93.56 438 THR A O 1
ATOM 3545 N N . PHE A 1 439 ? 20.268 10.117 -37.148 1.00 91.81 439 PHE A N 1
ATOM 3546 C CA . PHE A 1 439 ? 19.359 11.259 -37.175 1.00 91.81 439 PHE A CA 1
ATOM 3547 C C . PHE A 1 439 ? 20.043 12.551 -36.743 1.00 91.81 439 PHE A C 1
ATOM 3549 O O . PHE A 1 439 ? 21.067 12.542 -36.063 1.00 91.81 439 PHE A O 1
ATOM 3556 N N . GLN A 1 440 ? 19.460 13.675 -37.140 1.00 91.56 440 GLN A N 1
ATOM 3557 C CA . GLN A 1 440 ? 19.898 15.009 -36.771 1.00 91.56 440 GLN A CA 1
ATOM 3558 C C . GLN A 1 440 ? 18.952 15.581 -35.711 1.00 91.56 440 GLN A C 1
ATOM 3560 O O . GLN A 1 440 ? 17.742 15.674 -35.940 1.00 91.56 440 GLN A O 1
ATOM 3565 N N . ALA A 1 441 ? 19.492 15.953 -34.549 1.00 86.81 441 ALA A N 1
ATOM 3566 C CA . ALA A 1 441 ? 18.684 16.459 -33.440 1.00 86.81 441 ALA A CA 1
ATOM 3567 C C . ALA A 1 441 ? 18.098 17.848 -33.735 1.00 86.81 441 ALA A C 1
ATOM 3569 O O . ALA A 1 441 ? 18.750 18.689 -34.361 1.00 86.81 441 ALA A O 1
ATOM 3570 N N . ASP A 1 442 ? 16.880 18.086 -33.243 1.00 84.19 442 ASP A N 1
ATOM 3571 C CA . ASP A 1 442 ? 16.209 19.389 -33.253 1.00 84.19 442 ASP A CA 1
ATOM 3572 C C . ASP A 1 442 ? 16.484 20.179 -31.957 1.00 84.19 442 ASP A C 1
ATOM 3574 O O . ASP A 1 442 ? 17.235 19.766 -31.075 1.00 84.19 442 ASP A O 1
ATOM 3578 N N . THR A 1 443 ? 15.882 21.358 -31.845 1.00 83.38 443 THR A N 1
ATOM 3579 C CA . THR A 1 443 ? 15.832 22.207 -30.654 1.00 83.38 443 THR A CA 1
ATOM 3580 C C . THR A 1 443 ? 15.005 21.601 -29.511 1.00 83.38 443 THR A C 1
ATOM 3582 O O . THR A 1 443 ? 15.219 21.962 -28.346 1.00 83.38 443 THR A O 1
ATOM 3585 N N . ALA A 1 444 ? 14.080 20.689 -29.825 1.00 84.88 444 ALA A N 1
ATOM 3586 C CA . ALA A 1 444 ? 13.331 19.881 -28.864 1.00 84.88 444 ALA A CA 1
ATOM 3587 C C . ALA A 1 444 ? 14.124 18.631 -28.433 1.00 84.88 444 ALA A C 1
ATOM 3589 O O . ALA A 1 444 ? 15.098 18.245 -29.074 1.00 84.88 444 ALA A O 1
ATOM 3590 N N . ALA A 1 445 ? 13.718 17.999 -27.327 1.00 86.94 445 ALA A N 1
ATOM 3591 C CA . ALA A 1 445 ? 14.266 16.695 -26.961 1.00 86.94 445 ALA A CA 1
ATOM 3592 C C . ALA A 1 445 ? 13.823 15.644 -27.991 1.00 86.94 445 ALA A C 1
ATOM 3594 O O . ALA A 1 445 ? 12.637 15.571 -28.318 1.00 86.94 445 ALA A O 1
ATOM 3595 N N . TYR A 1 446 ? 14.771 14.855 -28.496 1.00 88.75 446 TYR A N 1
ATOM 3596 C CA . TYR A 1 446 ? 14.467 13.720 -29.360 1.00 88.75 446 TYR A CA 1
ATOM 3597 C C . TYR A 1 446 ? 14.113 12.502 -28.508 1.00 88.75 446 TYR A C 1
ATOM 3599 O O . TYR A 1 446 ? 14.596 12.364 -27.378 1.00 88.75 446 TYR A O 1
ATOM 3607 N N . LYS A 1 447 ? 13.305 11.602 -29.073 1.00 90.44 447 LYS A N 1
ATOM 3608 C CA . LYS A 1 447 ? 12.967 10.316 -28.454 1.00 90.44 447 LYS A CA 1
ATOM 3609 C C . LYS A 1 447 ? 13.325 9.188 -29.393 1.00 90.44 447 LYS A C 1
ATOM 3611 O O . LYS A 1 447 ? 12.901 9.196 -30.543 1.00 90.44 447 LYS A O 1
ATOM 3616 N N . VAL A 1 448 ? 14.098 8.231 -28.905 1.00 90.25 448 VAL A N 1
ATOM 3617 C CA . VAL A 1 448 ? 14.381 6.988 -29.622 1.00 90.25 448 VAL A CA 1
ATOM 3618 C C . VAL A 1 448 ? 13.498 5.906 -29.025 1.00 90.25 448 VAL A C 1
ATOM 3620 O O . VAL A 1 448 ? 13.575 5.670 -27.822 1.00 90.25 448 VAL A O 1
ATOM 3623 N N . GLY A 1 449 ? 12.675 5.263 -29.848 1.00 90.44 449 GLY A N 1
ATOM 3624 C CA . GLY A 1 449 ? 11.746 4.215 -29.423 1.00 90.44 449 GLY A CA 1
ATOM 3625 C C . GLY A 1 449 ? 11.994 2.895 -30.146 1.00 90.44 449 GLY A C 1
ATOM 3626 O O . GLY A 1 449 ? 12.452 2.906 -31.290 1.00 90.44 449 GLY A O 1
ATOM 3627 N N . LEU A 1 450 ? 11.687 1.787 -29.469 1.00 88.56 450 LEU A N 1
ATOM 3628 C CA . LEU A 1 450 ? 11.573 0.429 -30.018 1.00 88.56 450 LEU A CA 1
ATOM 3629 C C . LEU A 1 450 ? 10.117 -0.043 -29.971 1.00 88.56 450 LEU A C 1
ATOM 3631 O O . LEU A 1 450 ? 9.457 0.246 -28.939 1.00 88.56 450 LEU A O 1
#

Secondary structure (DSSP, 8-state):
-HHHHHHHHHHHHHHHHHGGGS-TTGGGGGHHHHHHHHHHHHHHHHHTTGGGG--HHHHGGGHHHHHHHHHHHHHHHTSSS--HHHHHHHHHHHHHHHHHHHHHHH---HHHHHHHHHHHHHHHHHHHHHHHHHHHHHHHHHHTT---GGG-BTTTBSPPTT-SSS-HHHHHHHHHHHHHHHHHHHTS---HHHHHHHHHHHHHHHHHHHTTS-HHHHHHHHHHHHHHHHHHHHHTT---HHHHHHHHTTHHHHHHHHHHHHHHHHHHHTS-HHHHHHHHHTTT--HHHHHHHHHHHHHHHHHHHTS---HHHHHHHHH-----TT-GGGTT--SS-EEE-S--SBTGGGSPTT--EEE--TTS--EEETTEEE---EEEEE-PPTT-EEEEEEEEE--TT---S--EEEEESEEEES-SEEEP-GGGTTBEEEEEEEEEE-SSPEEEE-